Protein 9A4P (pdb70)

Sequence (515 aa):
MKKELLASLVLCLSLSPLVSTNEVFAATTNKETKENVSITNEIGYEKVKDMLEQQKYDFEHNTPLAHPKESKLTDSDEGVLLYSALSKVDKQKFHEFTYDIDDVKTSEKNNKLIVEAYITRNFVFGVEKVTTSLGDNIKLEIPKTTSNKQSSQSTNTSNLSFSQVKNSSNQLNVIPLSNSSKQLNVTQLNNSSSTLQYENDEEYSSDVKLDEFLKKYKQEVKNDDKEEVKSEDKPVSMNFNAANSNQLTVTATSVKGYSGYAAMKYAEKYALKPNKNYKYYKDKDCTNFVSQALRAGRMPYFKEWKPYTDAWVNAGAFRSYILKAGGIKMKTVSDTYSNVKLGDVYHYDYHNKIGLRYADGWMDHTAIVTSRANMKLYVSYHSTNRLNVPREYVTSKEGGKRYVSSIRNMKKKTKIILSLLAALIVILIVLPVLSPVVFTASSEKGAIRHEIYKRGYPYQSYFAVLQKREGDNESGNLYYVNWLDWKDETGQTPHLCYSKKSSDGEYEVSCGTGP

Structure (mmCIF, N/CA/C/O backbone):
data_9A4P
#
_entry.id   9A4P
#
loop_
_entity.id
_entity.type
_entity.pdbx_description
1 POLYMER YJCM_BACSU
2 POLYMER YJCN_BACSU
#
loop_
_atom_site.group_PDB
_atom_site.id
_atom_site.type_symbol
_atom_site.label_atom_id
_atom_site.label_alt_id
_atom_site.label_comp_id
_atom_site.label_asym_id
_atom_site.label_entity_id
_atom_site.label_seq_id
_atom_site.pdbx_PDB_ins_code
_atom_site.Cartn_x
_atom_site.Cartn_y
_atom_site.Cartn_z
_atom_site.occupancy
_atom_site.B_iso_or_equiv
_atom_site.auth_seq_id
_atom_site.auth_comp_id
_atom_site.auth_asym_id
_atom_site.auth_atom_id
_atom_site.pdbx_PDB_model_num
ATOM 1 N N . MET A 1 1 ? -82.924 -19.353 -70.946 1.000 0.180 1 MET A N 1
ATOM 2 C CA . MET A 1 1 ? -81.768 -19.819 -70.143 1.000 0.180 1 MET A CA 1
ATOM 3 C C . MET A 1 1 ? -80.825 -18.711 -69.642 1.000 0.180 1 MET A C 1
ATOM 4 O O . MET A 1 1 ? -80.360 -18.847 -68.529 1.000 0.180 1 MET A O 1
ATOM 20 N N . LYS A 1 2 ? -80.425 -17.702 -70.444 1.000 0.190 2 LYS A N 1
ATOM 21 C CA . LYS A 1 2 ? -79.005 -17.267 -70.514 1.000 0.190 2 LYS A CA 1
ATOM 22 C C . LYS A 1 2 ? -78.296 -16.549 -69.331 1.000 0.190 2 LYS A C 1
ATOM 23 O O . LYS A 1 2 ? -77.231 -17.012 -68.964 1.000 0.190 2 LYS A O 1
ATOM 42 N N . LYS A 1 3 ? -78.649 -15.298 -68.996 1.000 0.200 3 LYS A N 1
ATOM 43 C CA . LYS A 1 3 ? -77.668 -14.176 -69.105 1.000 0.200 3 LYS A CA 1
ATOM 44 C C . LYS A 1 3 ? -77.062 -13.586 -67.811 1.000 0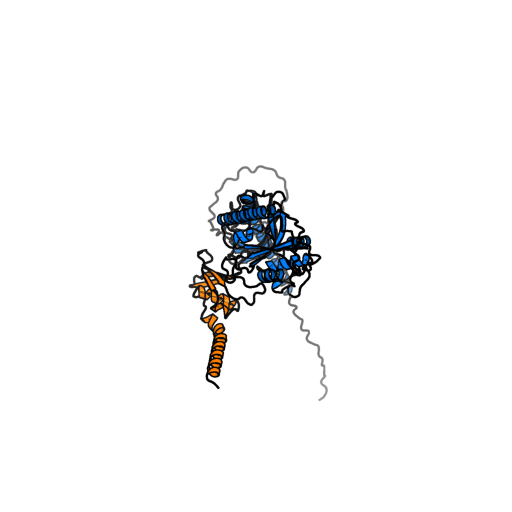.200 3 LYS A C 1
ATOM 45 O O . LYS A 1 3 ? -76.575 -12.460 -67.869 1.000 0.200 3 LYS A O 1
ATOM 64 N N . GLU A 1 4 ? -77.138 -14.246 -66.662 1.000 0.240 4 GLU A N 1
ATOM 65 C CA . GLU A 1 4 ? -77.020 -13.495 -65.402 1.000 0.240 4 GLU A CA 1
ATOM 66 C C . GLU A 1 4 ? -75.659 -12.835 -65.139 1.000 0.240 4 GLU A C 1
ATOM 67 O O . GLU A 1 4 ? -74.591 -13.373 -65.434 1.000 0.240 4 GLU A O 1
ATOM 79 N N . LEU A 1 5 ? -75.747 -11.586 -64.674 1.000 0.220 5 LEU A N 1
ATOM 80 C CA . LEU A 1 5 ? -74.702 -10.575 -64.819 1.000 0.220 5 LEU A CA 1
ATOM 81 C C . LEU A 1 5 ? -73.640 -10.642 -63.700 1.000 0.220 5 LEU A C 1
ATOM 82 O O . LEU A 1 5 ? -73.935 -10.961 -62.556 1.000 0.220 5 LEU A O 1
ATOM 98 N N . LEU A 1 6 ? -72.396 -10.310 -64.076 1.000 0.210 6 LEU A N 1
ATOM 99 C CA . LEU A 1 6 ? -71.102 -10.745 -63.503 1.000 0.210 6 LEU A CA 1
ATOM 100 C C . LEU A 1 6 ? -70.487 -9.916 -62.347 1.000 0.210 6 LEU A C 1
ATOM 101 O O . LEU A 1 6 ? -69.319 -10.138 -62.030 1.000 0.210 6 LEU A O 1
ATOM 117 N N . ALA A 1 7 ? -71.159 -8.889 -61.811 1.000 0.220 7 ALA A N 1
ATOM 118 C CA . ALA A 1 7 ? -70.458 -7.757 -61.175 1.000 0.220 7 ALA A CA 1
ATOM 119 C C . ALA A 1 7 ? -69.496 -8.173 -60.030 1.000 0.220 7 ALA A C 1
ATOM 120 O O . ALA A 1 7 ? -69.909 -8.814 -59.068 1.000 0.220 7 ALA A O 1
ATOM 127 N N . SER A 1 8 ? -68.202 -7.831 -60.164 1.000 0.220 8 SER A N 1
ATOM 128 C CA . SER A 1 8 ? -67.127 -8.689 -59.635 1.000 0.220 8 SER A CA 1
ATOM 129 C C . SER A 1 8 ? -66.402 -8.283 -58.338 1.000 0.220 8 SER A C 1
ATOM 130 O O . SER A 1 8 ? -66.069 -9.172 -57.565 1.000 0.220 8 SER A O 1
ATOM 138 N N . LEU A 1 9 ? -65.988 -7.016 -58.169 1.000 0.200 9 LEU A N 1
ATOM 139 C CA . LEU A 1 9 ? -64.593 -6.739 -57.750 1.000 0.200 9 LEU A CA 1
ATOM 140 C C . LEU A 1 9 ? -64.312 -6.605 -56.223 1.000 0.200 9 LEU A C 1
ATOM 141 O O . LEU A 1 9 ? -65.134 -6.907 -55.370 1.000 0.200 9 LEU A O 1
ATOM 157 N N . VAL A 1 10 ? -63.101 -6.123 -55.904 1.000 0.210 10 VAL A N 1
ATOM 158 C CA . VAL A 1 10 ? -62.112 -6.731 -54.983 1.000 0.210 10 VAL A CA 1
ATOM 159 C C . VAL A 1 10 ? -61.962 -6.071 -53.605 1.000 0.210 10 VAL A C 1
ATOM 160 O O . VAL A 1 10 ? -61.351 -6.674 -52.728 1.000 0.210 10 VAL A O 1
ATOM 173 N N . LEU A 1 11 ? -62.368 -4.807 -53.454 1.000 0.200 11 LEU A N 1
ATOM 174 C CA . LEU A 1 11 ? -61.549 -3.828 -52.719 1.000 0.200 11 LEU A CA 1
ATOM 175 C C . LEU A 1 11 ? -61.096 -4.261 -51.304 1.000 0.200 11 LEU A C 1
ATOM 176 O O . LEU A 1 11 ? -61.890 -4.691 -50.470 1.000 0.200 11 LEU A O 1
ATOM 192 N N . CYS A 1 12 ? -59.787 -4.114 -51.068 1.000 0.220 12 CYS A N 1
ATOM 193 C CA . CYS A 1 12 ? -59.050 -4.677 -49.935 1.000 0.220 12 CYS A CA 1
ATOM 194 C C . CYS A 1 12 ? -59.431 -4.112 -48.552 1.000 0.220 12 CYS A C 1
ATOM 195 O O . CYS A 1 12 ? -59.769 -2.941 -48.401 1.000 0.220 12 CYS A O 1
ATOM 203 N N . LEU A 1 13 ? -59.260 -4.963 -47.532 1.000 0.220 13 LEU A N 1
ATOM 204 C CA . LEU A 1 13 ? -59.476 -4.706 -46.103 1.000 0.220 13 LEU A CA 1
ATOM 205 C C . LEU A 1 13 ? -58.407 -3.764 -45.517 1.000 0.220 13 LEU A C 1
ATOM 206 O O . LEU A 1 13 ? -57.274 -4.175 -45.265 1.000 0.220 13 LEU A O 1
ATOM 222 N N . SER A 1 14 ? -58.762 -2.504 -45.260 1.000 0.240 14 SER A N 1
ATOM 223 C CA . SER A 1 14 ? -57.911 -1.544 -44.548 1.000 0.240 14 SER A CA 1
ATOM 224 C C . SER A 1 14 ? -57.908 -1.849 -43.047 1.000 0.240 14 SER A C 1
ATOM 225 O O . SER A 1 14 ? -58.687 -1.287 -42.279 1.000 0.240 14 SER A O 1
ATOM 233 N N . LEU A 1 15 ? -57.070 -2.782 -42.609 1.000 0.250 15 LEU A N 1
ATOM 234 C CA . LEU A 1 15 ? -56.873 -3.027 -41.182 1.000 0.250 15 LEU A CA 1
ATOM 235 C C . LEU A 1 15 ? -56.118 -1.839 -40.568 1.000 0.250 15 LEU A C 1
ATOM 236 O O . LEU A 1 15 ? -54.909 -1.703 -40.736 1.000 0.250 15 LEU A O 1
ATOM 252 N N . SER A 1 16 ? -56.847 -0.952 -39.891 1.000 0.270 16 SER A N 1
ATOM 253 C CA . SER A 1 16 ? -56.300 0.228 -39.217 1.000 0.270 16 SER A CA 1
ATOM 254 C C . SER A 1 16 ? -55.367 -0.198 -38.068 1.000 0.270 16 SER A C 1
ATOM 255 O O . SER A 1 16 ? -55.842 -0.855 -37.137 1.000 0.270 16 SER A O 1
ATOM 263 N N . PRO A 1 17 ? -54.063 0.146 -38.082 1.000 0.280 17 PRO A N 1
ATOM 264 C CA . PRO A 1 17 ? -53.134 -0.262 -37.032 1.000 0.280 17 PRO A CA 1
ATOM 265 C C . PRO A 1 17 ? -53.385 0.557 -35.760 1.000 0.280 17 PRO A C 1
ATOM 266 O O . PRO A 1 17 ? -53.278 1.784 -35.775 1.000 0.280 17 PRO A O 1
ATOM 277 N N . LEU A 1 18 ? -53.696 -0.112 -34.648 1.000 0.280 18 LEU A N 1
ATOM 278 C CA . LEU A 1 18 ? -53.725 0.500 -33.317 1.000 0.280 18 LEU A CA 1
ATOM 279 C C . LEU A 1 18 ? -52.284 0.834 -32.907 1.000 0.280 18 LEU A C 1
ATOM 280 O O . LEU A 1 18 ? -51.546 -0.020 -32.414 1.000 0.280 18 LEU A O 1
ATOM 296 N N . VAL A 1 19 ? -51.867 2.076 -33.160 1.000 0.290 19 VAL A N 1
ATOM 297 C CA . VAL A 1 19 ? -50.575 2.593 -32.699 1.000 0.290 19 VAL A CA 1
ATOM 298 C C . VAL A 1 19 ? -50.599 2.604 -31.171 1.000 0.290 19 VAL A C 1
ATOM 299 O O . VAL A 1 19 ? -51.332 3.371 -30.551 1.000 0.290 19 VAL A O 1
ATOM 312 N N . SER A 1 20 ? -49.827 1.706 -30.563 1.000 0.290 20 SER A N 1
ATOM 313 C CA . SER A 1 20 ? -49.661 1.619 -29.113 1.000 0.290 20 SER A CA 1
ATOM 314 C C . SER A 1 20 ? -48.962 2.887 -28.616 1.000 0.290 20 SER A C 1
ATOM 315 O O . SER A 1 20 ? -47.813 3.148 -28.962 1.000 0.290 20 SER A O 1
ATOM 323 N N . THR A 1 21 ? -49.626 3.657 -27.764 1.000 0.330 21 THR A N 1
ATOM 324 C CA . THR A 1 21 ? -49.104 4.902 -27.181 1.000 0.330 21 THR A CA 1
ATOM 325 C C . THR A 1 21 ? -48.140 4.670 -26.012 1.000 0.330 21 THR A C 1
ATOM 326 O O . THR A 1 21 ? -47.851 5.597 -25.257 1.000 0.330 21 THR A O 1
ATOM 337 N N . ASN A 1 22 ? -47.661 3.438 -25.813 1.000 0.310 22 ASN A N 1
ATOM 338 C CA . ASN A 1 22 ? -46.964 3.034 -24.588 1.000 0.310 22 ASN A CA 1
ATOM 339 C C . ASN A 1 22 ? -45.628 3.753 -24.344 1.000 0.310 22 ASN A C 1
ATOM 340 O O . ASN A 1 22 ? -45.100 3.676 -23.237 1.000 0.310 22 ASN A O 1
ATOM 351 N N . GLU A 1 23 ? -45.066 4.452 -25.330 1.000 0.310 23 GLU A N 1
ATOM 352 C CA . GLU A 1 23 ? -43.712 5.002 -25.204 1.000 0.310 23 GLU A CA 1
ATOM 353 C C . GLU A 1 23 ? -43.582 6.134 -24.181 1.000 0.310 23 GLU A C 1
ATOM 354 O O . GLU A 1 23 ? -42.516 6.299 -23.585 1.000 0.310 23 GLU A O 1
ATOM 366 N N . VAL A 1 24 ? -44.645 6.906 -23.929 1.000 0.360 24 VAL A N 1
ATOM 367 C CA . VAL A 1 24 ? -44.526 8.117 -23.096 1.000 0.360 24 VAL A CA 1
ATOM 368 C C . VAL A 1 24 ? -44.228 7.780 -21.631 1.000 0.360 24 VAL A C 1
ATOM 369 O O . VAL A 1 24 ? -43.529 8.539 -20.959 1.000 0.360 24 VAL A O 1
ATOM 382 N N . PHE A 1 25 ? -44.694 6.633 -21.127 1.000 0.350 25 PHE A N 1
ATOM 383 C CA . PHE A 1 25 ? -44.467 6.263 -19.727 1.000 0.350 25 PHE A CA 1
ATOM 384 C C . PHE A 1 25 ? -42.993 5.982 -19.414 1.000 0.350 25 PHE A C 1
ATOM 385 O O . PHE A 1 25 ? -42.545 6.277 -18.310 1.000 0.350 25 PHE A O 1
ATOM 402 N N . ALA A 1 26 ? -42.220 5.470 -20.374 1.000 0.420 26 ALA A N 1
ATOM 403 C CA . ALA A 1 26 ? -40.850 5.026 -20.120 1.000 0.420 26 ALA A CA 1
ATOM 404 C C . ALA A 1 26 ? -39.854 6.184 -19.894 1.000 0.420 26 ALA A C 1
ATOM 405 O O . ALA A 1 26 ? -38.925 6.062 -19.091 1.000 0.420 26 ALA A O 1
ATOM 412 N N . ALA A 1 27 ? -40.025 7.319 -20.582 1.000 0.500 27 ALA A N 1
ATOM 413 C CA . ALA A 1 27 ? -39.086 8.441 -20.491 1.000 0.500 27 ALA A CA 1
ATOM 414 C C . ALA A 1 27 ? -39.108 9.127 -19.110 1.000 0.500 27 ALA A C 1
ATOM 415 O O . ALA A 1 27 ? -38.056 9.525 -18.600 1.000 0.500 27 ALA A O 1
ATOM 422 N N . THR A 1 28 ? -40.287 9.229 -18.488 1.000 0.530 28 THR A N 1
ATOM 423 C CA . THR A 1 28 ? -40.467 9.858 -17.168 1.000 0.530 28 THR A CA 1
ATOM 424 C C . THR A 1 28 ? -39.789 9.047 -16.067 1.000 0.530 28 THR A C 1
ATOM 425 O O . THR A 1 28 ? -39.067 9.613 -15.247 1.000 0.530 28 THR A O 1
ATOM 436 N N . THR A 1 29 ? -39.924 7.717 -16.102 1.000 0.550 29 THR A N 1
ATOM 437 C CA . THR A 1 29 ? -39.342 6.824 -15.089 1.000 0.550 29 THR A CA 1
ATOM 438 C C . THR A 1 29 ? -37.805 6.880 -15.080 1.000 0.550 29 THR A C 1
ATOM 439 O O . THR A 1 29 ? -37.196 6.894 -14.011 1.000 0.550 29 THR A O 1
ATOM 450 N N . ASN A 1 30 ? -37.149 6.997 -16.248 1.000 0.600 30 ASN A N 1
ATOM 451 C CA . ASN A 1 30 ? -35.683 7.145 -16.344 1.000 0.600 30 ASN A CA 1
ATOM 452 C C . ASN A 1 30 ? -35.174 8.476 -15.763 1.000 0.600 30 ASN A C 1
ATOM 453 O O . ASN A 1 30 ? -34.082 8.523 -15.192 1.000 0.600 30 ASN A O 1
ATOM 464 N N . LYS A 1 31 ? -35.952 9.559 -15.907 1.000 0.600 31 LYS A N 1
ATOM 465 C CA . LYS A 1 31 ? -35.570 10.883 -15.403 1.000 0.600 31 LYS A CA 1
ATOM 466 C C . LYS A 1 31 ? -35.663 10.948 -13.873 1.000 0.600 31 LYS A C 1
ATOM 467 O O . LYS A 1 31 ? -34.677 11.333 -13.251 1.000 0.600 31 LYS A O 1
ATOM 486 N N . GLU A 1 32 ? -36.768 10.472 -13.283 1.000 0.550 32 GLU A N 1
ATOM 487 C CA . GLU A 1 32 ? -36.931 10.362 -11.818 1.000 0.550 32 GLU A CA 1
ATOM 488 C C . GLU A 1 32 ? -35.870 9.448 -11.181 1.000 0.550 32 GLU A C 1
ATOM 489 O O . GLU A 1 32 ? -35.315 9.765 -10.129 1.000 0.550 32 GLU A O 1
ATOM 501 N N . THR A 1 33 ? -35.531 8.329 -11.834 1.000 0.580 33 THR A N 1
ATOM 502 C CA . THR A 1 33 ? -34.500 7.403 -11.330 1.000 0.580 33 THR A CA 1
ATOM 503 C C . THR A 1 33 ? -33.113 8.059 -11.303 1.000 0.580 33 THR A C 1
ATOM 504 O O . THR A 1 33 ? -32.376 7.911 -10.328 1.000 0.580 33 THR A O 1
ATOM 515 N N . LYS A 1 34 ? -32.751 8.831 -12.339 1.000 0.620 34 LYS A N 1
ATOM 516 C CA . LYS A 1 34 ? -31.456 9.531 -12.410 1.000 0.620 34 LYS A CA 1
ATOM 517 C C . LYS A 1 34 ? -31.336 10.659 -11.376 1.000 0.620 34 LYS A C 1
ATOM 518 O O . LYS A 1 34 ? -30.252 10.867 -10.836 1.000 0.620 34 LYS A O 1
ATOM 537 N N . GLU A 1 35 ? -32.432 11.363 -11.095 1.000 0.580 35 GLU A N 1
ATOM 538 C CA . GLU A 1 35 ? -32.482 12.440 -10.097 1.000 0.580 35 GLU A CA 1
ATOM 539 C C . GLU A 1 35 ? -32.291 11.896 -8.670 1.000 0.580 35 GLU A C 1
ATOM 540 O O . GLU A 1 35 ? -31.459 12.411 -7.922 1.000 0.580 35 GLU A O 1
ATOM 552 N N . ASN A 1 36 ? -32.943 10.775 -8.334 1.000 0.610 36 ASN A N 1
ATOM 553 C CA . ASN A 1 36 ? -32.769 10.110 -7.037 1.000 0.610 36 ASN A CA 1
ATOM 554 C C . ASN A 1 36 ? -31.323 9.658 -6.779 1.000 0.610 36 ASN A C 1
ATOM 555 O O . ASN A 1 36 ? -30.811 9.880 -5.684 1.000 0.610 36 ASN A O 1
ATOM 566 N N . VAL A 1 37 ? -30.645 9.084 -7.784 1.000 0.670 37 VAL A N 1
ATOM 567 C CA . VAL A 1 37 ? -29.232 8.669 -7.661 1.000 0.670 37 VAL A CA 1
ATOM 568 C C . VAL A 1 37 ? -28.316 9.866 -7.375 1.000 0.670 37 VAL A C 1
ATOM 569 O O . VAL A 1 37 ? -27.389 9.763 -6.570 1.000 0.670 37 VAL A O 1
ATOM 582 N N . SER A 1 38 ? -28.581 11.021 -7.997 1.000 0.700 38 SER A N 1
ATOM 583 C CA . SER A 1 38 ? -27.802 12.243 -7.766 1.000 0.700 38 SER A CA 1
ATOM 584 C C . SER A 1 38 ? -27.923 12.732 -6.322 1.000 0.700 38 SER A C 1
ATOM 585 O O . SER A 1 38 ? -26.908 13.029 -5.696 1.000 0.700 38 SER A O 1
ATOM 593 N N . ILE A 1 39 ? -29.144 12.762 -5.777 1.000 0.670 39 ILE A N 1
ATOM 594 C CA . ILE A 1 39 ? -29.397 13.200 -4.395 1.000 0.670 39 ILE A CA 1
ATOM 595 C C . ILE A 1 39 ? -28.720 12.248 -3.402 1.000 0.670 39 ILE A C 1
ATOM 596 O O . ILE A 1 39 ? -28.094 12.688 -2.440 1.000 0.670 39 ILE A O 1
ATOM 612 N N . THR A 1 40 ? -28.790 10.933 -3.632 1.000 0.770 40 THR A N 1
ATOM 613 C CA . THR A 1 40 ? -28.111 9.967 -2.755 1.000 0.770 40 THR A CA 1
ATOM 614 C C . THR A 1 40 ? -26.586 10.109 -2.793 1.000 0.770 40 THR A C 1
ATOM 615 O O . THR A 1 40 ? -25.942 9.979 -1.751 1.000 0.770 40 THR A O 1
ATOM 626 N N . ASN A 1 41 ? -25.992 10.417 -3.954 1.000 0.860 41 ASN A N 1
ATOM 627 C CA . ASN A 1 41 ? -24.551 10.671 -4.068 1.000 0.860 41 ASN A CA 1
ATOM 628 C C . ASN A 1 41 ? -24.131 11.961 -3.350 1.000 0.860 41 ASN A C 1
ATOM 629 O O . ASN A 1 41 ? -23.093 11.961 -2.696 1.000 0.860 41 ASN A O 1
ATOM 640 N N . GLU A 1 42 ? -24.944 13.020 -3.408 1.000 0.890 42 GLU A N 1
ATOM 641 C CA . GLU A 1 42 ? -24.704 14.271 -2.670 1.000 0.890 42 GLU A CA 1
ATOM 642 C C . GLU A 1 42 ? -24.739 14.048 -1.149 1.000 0.890 42 GLU A C 1
ATOM 643 O O . GLU A 1 42 ? -23.844 14.495 -0.433 1.000 0.890 42 GLU A O 1
ATOM 655 N N . ILE A 1 43 ? -25.702 13.259 -0.653 1.000 0.900 43 ILE A N 1
ATOM 656 C CA . ILE A 1 43 ? -25.748 12.862 0.764 1.000 0.900 43 ILE A CA 1
ATOM 657 C C . ILE A 1 43 ? -24.495 12.061 1.150 1.000 0.900 43 ILE A C 1
ATOM 658 O O . ILE A 1 43 ? -23.929 12.289 2.217 1.000 0.900 43 ILE A O 1
ATOM 674 N N . GLY A 1 44 ? -24.053 11.123 0.306 1.000 0.930 44 GLY A N 1
ATOM 675 C CA . GLY A 1 44 ? -22.845 10.336 0.573 1.000 0.930 44 GLY A CA 1
ATOM 676 C C . GLY A 1 44 ? -21.577 11.185 0.579 1.000 0.930 44 GLY A C 1
ATOM 677 O O . GLY A 1 44 ? -20.755 11.043 1.484 1.000 0.930 44 GLY A O 1
ATOM 681 N N . TYR A 1 45 ? -21.466 12.116 -0.369 1.000 0.950 45 TYR A N 1
ATOM 682 C CA . TYR A 1 45 ? -20.369 13.075 -0.440 1.000 0.950 45 TYR A CA 1
ATOM 683 C C . TYR A 1 45 ? -20.259 13.879 0.857 1.000 0.950 45 TYR A C 1
ATOM 684 O O . TYR A 1 45 ? -19.194 13.912 1.469 1.000 0.950 45 TYR A O 1
ATOM 702 N N . GLU A 1 46 ? -21.365 14.457 1.334 1.000 0.950 46 GLU A N 1
ATOM 703 C CA . GLU A 1 46 ? -21.348 15.230 2.579 1.000 0.950 46 GLU A CA 1
ATOM 704 C C . GLU A 1 46 ? -21.014 14.356 3.795 1.000 0.950 46 GLU A C 1
ATOM 705 O O . GLU A 1 46 ? -20.339 14.816 4.707 1.000 0.950 46 GLU A O 1
ATOM 717 N N . LYS A 1 47 ? -21.382 13.069 3.808 1.000 0.940 47 LYS A N 1
ATOM 718 C CA . LYS A 1 47 ? -21.002 12.165 4.907 1.000 0.940 47 LYS A CA 1
ATOM 719 C C . LYS A 1 47 ? -19.510 11.838 4.930 1.000 0.940 47 LYS A C 1
ATOM 720 O O . LYS A 1 47 ? -18.929 11.773 6.012 1.000 0.940 47 LYS A O 1
ATOM 739 N N . VAL A 1 48 ? -18.890 11.652 3.764 1.000 0.970 48 VAL A N 1
ATOM 740 C CA . VAL A 1 48 ? -17.432 11.474 3.651 1.000 0.970 48 VAL A CA 1
ATOM 741 C C . VAL A 1 48 ? -16.708 12.772 4.015 1.000 0.970 48 VAL A C 1
ATOM 742 O O . VAL A 1 48 ? -15.709 12.743 4.731 1.000 0.970 48 VAL A O 1
ATOM 755 N N . LYS A 1 49 ? -17.243 13.917 3.590 1.000 0.980 49 LYS A N 1
ATOM 756 C CA . LYS A 1 49 ? -16.722 15.241 3.929 1.000 0.980 49 LYS A CA 1
ATOM 757 C C . LYS A 1 49 ? -16.810 15.540 5.427 1.000 0.980 49 LYS A C 1
ATOM 758 O O . LYS A 1 49 ? -15.811 15.966 5.989 1.000 0.980 49 LYS A O 1
ATOM 777 N N . ASP A 1 50 ? -17.933 15.243 6.088 1.000 0.970 50 ASP A N 1
ATOM 778 C CA . ASP A 1 50 ? -18.093 15.371 7.549 1.000 0.970 50 ASP A CA 1
ATOM 779 C C . ASP A 1 50 ? -16.980 14.606 8.295 1.000 0.970 50 ASP A C 1
ATOM 780 O O . ASP A 1 50 ? -16.371 15.119 9.233 1.000 0.970 50 ASP A O 1
ATOM 789 N N . MET A 1 51 ? -16.687 13.376 7.855 1.000 0.970 51 MET A N 1
ATOM 790 C CA . MET A 1 51 ? -15.622 12.544 8.422 1.000 0.970 51 MET A CA 1
ATOM 791 C C . MET A 1 51 ? -14.236 13.168 8.208 1.000 0.970 51 MET A C 1
ATOM 792 O O . MET A 1 51 ? -13.444 13.240 9.146 1.000 0.970 51 MET A O 1
ATOM 806 N N . LEU A 1 52 ? -13.936 13.637 6.993 1.000 0.980 52 LEU A N 1
ATOM 807 C CA . LEU A 1 52 ? -12.639 14.234 6.657 1.000 0.980 52 LEU A CA 1
ATOM 808 C C . LEU A 1 52 ? -12.424 15.613 7.299 1.000 0.980 52 LEU A C 1
ATOM 809 O O . LEU A 1 52 ? -11.300 15.916 7.689 1.000 0.980 52 LEU A O 1
ATOM 825 N N . GLU A 1 53 ? -13.471 16.419 7.481 1.000 0.980 53 GLU A N 1
ATOM 826 C CA . GLU A 1 53 ? -13.415 17.667 8.257 1.000 0.980 53 GLU A CA 1
ATOM 827 C C . GLU A 1 53 ? -13.140 17.395 9.739 1.000 0.980 53 GLU A C 1
ATOM 828 O O . GLU A 1 53 ? -12.354 18.109 10.365 1.000 0.980 53 GLU A O 1
ATOM 840 N N . GLN A 1 54 ? -13.698 16.318 10.302 1.000 0.980 54 GLN A N 1
ATOM 841 C CA . GLN A 1 54 ? -13.332 15.909 11.655 1.000 0.980 54 GLN A CA 1
ATOM 842 C C . GLN A 1 54 ? -11.872 15.444 11.734 1.000 0.980 54 GLN A C 1
ATOM 843 O O . GLN A 1 54 ? -11.167 15.824 12.666 1.000 0.980 54 GLN A O 1
ATOM 857 N N . GLN A 1 55 ? -11.393 14.660 10.758 1.000 0.980 55 GLN A N 1
ATOM 858 C CA . GLN A 1 55 ? -9.974 14.287 10.681 1.000 0.980 55 GLN A CA 1
ATOM 859 C C . GLN A 1 55 ? -9.083 15.533 10.591 1.000 0.980 55 GLN A C 1
ATOM 860 O O . GLN A 1 55 ? -8.114 15.642 11.341 1.000 0.980 55 GLN A O 1
ATOM 874 N N . LYS A 1 56 ? -9.436 16.497 9.729 1.000 0.990 56 LYS A N 1
ATOM 875 C CA . LYS A 1 56 ? -8.741 17.782 9.586 1.000 0.990 56 LYS A CA 1
ATOM 876 C C . LYS A 1 56 ? -8.636 18.498 10.927 1.000 0.990 56 LYS A C 1
ATOM 877 O O . LYS A 1 56 ? -7.532 18.840 11.344 1.000 0.990 56 LYS A O 1
ATOM 896 N N . TYR A 1 57 ? -9.763 18.662 11.618 1.000 0.980 57 TYR A N 1
ATOM 897 C CA . TYR A 1 57 ? -9.805 19.289 12.934 1.000 0.980 57 TYR A CA 1
ATOM 898 C C . TYR A 1 57 ? -8.891 18.567 13.933 1.000 0.980 57 TYR A C 1
ATOM 899 O O . TYR A 1 57 ? -8.057 19.205 14.577 1.000 0.980 57 TYR A O 1
ATOM 917 N N . ASP A 1 58 ? -9.003 17.242 14.024 1.000 0.980 58 ASP A N 1
ATOM 918 C CA . ASP A 1 58 ? -8.268 16.409 14.977 1.000 0.980 58 ASP A CA 1
ATOM 919 C C . ASP A 1 58 ? -6.748 16.452 14.738 1.000 0.980 58 ASP A C 1
ATOM 920 O O . ASP A 1 58 ? -5.974 16.614 15.688 1.000 0.980 58 ASP A O 1
ATOM 929 N N . PHE A 1 59 ? -6.301 16.359 13.480 1.000 0.980 59 PHE A N 1
ATOM 930 C CA . PHE A 1 59 ? -4.885 16.485 13.121 1.000 0.980 59 PHE A CA 1
ATOM 931 C C . PHE A 1 59 ? -4.351 17.895 13.399 1.000 0.980 59 PHE A C 1
ATOM 932 O O . PHE A 1 59 ? -3.291 18.040 14.005 1.000 0.980 59 PHE A O 1
ATOM 949 N N . GLU A 1 60 ? -5.090 18.941 13.024 1.000 0.980 60 GLU A N 1
ATOM 950 C CA . GLU A 1 60 ? -4.666 20.335 13.220 1.000 0.980 60 GLU A CA 1
ATOM 951 C C . GLU A 1 60 ? -4.621 20.754 14.699 1.000 0.980 60 GLU A C 1
ATOM 952 O O . GLU A 1 60 ? -3.853 21.649 15.060 1.000 0.980 60 GLU A O 1
ATOM 964 N N . HIS A 1 61 ? -5.352 20.059 15.578 1.000 0.980 61 HIS A N 1
ATOM 965 C CA . HIS A 1 61 ? -5.321 20.262 17.033 1.000 0.980 61 HIS A CA 1
ATOM 966 C C . HIS A 1 61 ? -4.399 19.284 17.781 1.000 0.980 61 HIS A C 1
ATOM 967 O O . HIS A 1 61 ? -4.396 19.265 19.011 1.000 0.980 61 HIS A O 1
ATOM 981 N N . ASN A 1 62 ? -3.558 18.517 17.075 1.000 0.970 62 ASN A N 1
ATOM 982 C CA . ASN A 1 62 ? -2.651 17.511 17.650 1.000 0.970 62 ASN A CA 1
ATOM 983 C C . ASN A 1 62 ? -3.349 16.383 18.431 1.000 0.970 62 ASN A C 1
ATOM 984 O O . ASN A 1 62 ? -2.729 15.727 19.275 1.000 0.970 62 ASN A O 1
ATOM 995 N N . THR A 1 63 ? -4.619 16.117 18.138 1.000 0.970 63 THR A N 1
ATOM 996 C CA . THR A 1 63 ? -5.425 15.093 18.805 1.000 0.970 63 THR A CA 1
ATOM 997 C C . THR A 1 63 ? -6.105 14.180 17.779 1.000 0.970 63 THR A C 1
ATOM 998 O O . THR A 1 63 ? -7.331 14.120 17.748 1.000 0.970 63 THR A O 1
ATOM 1009 N N . PRO A 1 64 ? -5.337 13.428 16.961 1.000 0.970 64 PRO A N 1
ATOM 1010 C CA . PRO A 1 64 ? -5.861 12.621 15.847 1.000 0.970 64 PRO A CA 1
ATOM 1011 C C . PRO A 1 64 ? -6.909 11.570 16.249 1.000 0.970 64 PRO A C 1
ATOM 1012 O O . PRO A 1 64 ? -7.655 11.081 15.411 1.000 0.970 64 PRO A O 1
ATOM 1023 N N . LEU A 1 65 ? -6.948 11.203 17.532 1.000 0.970 65 LEU A N 1
ATOM 1024 C CA . LEU A 1 65 ? -7.868 10.220 18.103 1.000 0.970 65 LEU A CA 1
ATOM 1025 C C . LEU A 1 65 ? -8.868 10.861 19.085 1.000 0.970 65 LEU A C 1
ATOM 1026 O O . LEU A 1 65 ? -9.375 10.171 19.966 1.000 0.970 65 LEU A O 1
ATOM 1042 N N . ALA A 1 66 ? -9.114 12.176 18.997 1.000 0.970 66 ALA A N 1
ATOM 1043 C CA . ALA A 1 66 ? -10.058 12.864 19.883 1.000 0.970 66 ALA A CA 1
ATOM 1044 C C . ALA A 1 66 ? -11.512 12.464 19.613 1.000 0.970 66 ALA A C 1
ATOM 1045 O O . ALA A 1 66 ? -12.272 12.278 20.564 1.000 0.970 66 ALA A O 1
ATOM 1052 N N . HIS A 1 67 ? -11.884 12.300 18.340 1.000 0.960 67 HIS A N 1
ATOM 1053 C CA . HIS A 1 67 ? -13.268 12.051 17.935 1.000 0.960 67 HIS A CA 1
ATOM 1054 C C . HIS A 1 67 ? -13.389 10.798 17.054 1.000 0.960 67 HIS A C 1
ATOM 1055 O O . HIS A 1 67 ? -13.854 10.879 15.918 1.000 0.960 67 HIS A O 1
ATOM 1069 N N . PRO A 1 68 ? -12.993 9.605 17.544 1.000 0.940 68 PRO A N 1
ATOM 1070 C CA . PRO A 1 68 ? -12.928 8.389 16.726 1.000 0.940 68 PRO A CA 1
ATOM 1071 C C . PRO A 1 68 ? -14.297 7.952 16.178 1.000 0.940 68 PRO A C 1
ATOM 1072 O O . PRO A 1 68 ? -14.364 7.264 15.162 1.000 0.940 68 PRO A O 1
ATOM 1083 N N . LYS A 1 69 ? -15.411 8.360 16.808 1.000 0.920 69 LYS A N 1
ATOM 1084 C CA . LYS A 1 69 ? -16.760 8.078 16.291 1.000 0.920 69 LYS A CA 1
ATOM 1085 C C . LYS A 1 69 ? -17.086 8.901 15.054 1.000 0.920 69 LYS A C 1
ATOM 1086 O O . LYS A 1 69 ? -17.869 8.438 14.235 1.000 0.920 69 LYS A O 1
ATOM 1105 N N . GLU A 1 70 ? -16.532 10.091 14.914 1.000 0.930 70 GLU A N 1
ATOM 1106 C CA . GLU A 1 70 ? -16.807 11.011 13.817 1.000 0.930 70 GLU A CA 1
ATOM 1107 C C . GLU A 1 70 ? -15.722 10.907 12.737 1.000 0.930 70 GLU A C 1
ATOM 1108 O O . GLU A 1 70 ? -16.043 10.738 11.563 1.000 0.930 70 GLU A O 1
ATOM 1120 N N . SER A 1 71 ? -14.448 10.907 13.139 1.000 0.950 71 SER A N 1
ATOM 1121 C CA . SER A 1 71 ? -13.288 10.817 12.243 1.000 0.950 71 SER A CA 1
ATOM 1122 C C . SER A 1 71 ? -13.042 9.407 11.702 1.000 0.950 71 SER A C 1
ATOM 1123 O O . SER A 1 71 ? -12.399 9.258 10.662 1.000 0.950 71 SER A O 1
ATOM 1131 N N . LYS A 1 72 ? -13.553 8.383 12.406 1.000 0.930 72 LYS A N 1
ATOM 1132 C CA . LYS A 1 72 ? -13.369 6.947 12.125 1.000 0.930 72 LYS A CA 1
ATOM 1133 C C . LYS A 1 72 ? -11.924 6.452 12.225 1.000 0.930 72 LYS A C 1
ATOM 1134 O O . LYS A 1 72 ? -11.650 5.313 11.860 1.000 0.930 72 LYS A O 1
ATOM 1153 N N . LEU A 1 73 ? -11.018 7.281 12.739 1.000 0.920 73 LEU A N 1
ATOM 1154 C CA . LEU A 1 73 ? -9.612 6.934 12.905 1.000 0.920 73 LEU A CA 1
ATOM 1155 C C . LEU A 1 73 ? -9.395 6.032 14.125 1.000 0.920 73 LEU A C 1
ATOM 1156 O O . LEU A 1 73 ? -10.010 6.215 15.179 1.000 0.920 73 LEU A O 1
ATOM 1172 N N . THR A 1 74 ? -8.460 5.097 13.990 1.000 0.880 74 THR A N 1
ATOM 1173 C CA . THR A 1 74 ? -7.968 4.219 15.059 1.000 0.880 74 THR A CA 1
ATOM 1174 C C . THR A 1 74 ? -6.468 4.427 15.268 1.000 0.880 74 THR A C 1
ATOM 1175 O O . THR A 1 74 ? -5.800 5.109 14.491 1.000 0.880 74 THR A O 1
ATOM 1186 N N . ASP A 1 75 ? -5.905 3.825 16.317 1.000 0.910 75 ASP A N 1
ATOM 1187 C CA . ASP A 1 75 ? -4.461 3.857 16.574 1.000 0.910 75 ASP A CA 1
ATOM 1188 C C . ASP A 1 75 ? -3.635 2.986 15.606 1.000 0.910 75 ASP A C 1
ATOM 1189 O O . ASP A 1 75 ? -2.408 2.977 15.720 1.000 0.910 75 ASP A O 1
ATOM 1198 N N . SER A 1 76 ? -4.279 2.289 14.662 1.000 0.860 76 SER A N 1
ATOM 1199 C CA . SER A 1 76 ? -3.642 1.552 13.563 1.000 0.860 76 SER A CA 1
ATOM 1200 C C . SER A 1 76 ? -3.822 2.207 12.185 1.000 0.860 76 SER A C 1
ATOM 1201 O O . SER A 1 76 ? -3.161 1.780 11.237 1.000 0.860 76 SER A O 1
ATOM 1209 N N . ASP A 1 77 ? -4.646 3.261 12.057 1.000 0.890 77 ASP A N 1
ATOM 1210 C CA . ASP A 1 77 ? -4.840 3.977 10.786 1.000 0.890 77 ASP A CA 1
ATOM 1211 C C . ASP A 1 77 ? -3.518 4.592 10.309 1.000 0.890 77 ASP A C 1
ATOM 1212 O O . ASP A 1 77 ? -2.820 5.292 11.051 1.000 0.890 77 ASP A O 1
ATOM 1221 N N . GLU A 1 78 ? -3.174 4.354 9.045 1.000 0.920 78 GLU A N 1
ATOM 1222 C CA . GLU A 1 78 ? -1.914 4.811 8.463 1.000 0.920 78 GLU A CA 1
ATOM 1223 C C . GLU A 1 78 ? -1.711 6.328 8.583 1.000 0.920 78 GLU A C 1
ATOM 1224 O O . GLU A 1 78 ? -0.595 6.768 8.871 1.000 0.920 78 GLU A O 1
ATOM 1236 N N . GLY A 1 79 ? -2.773 7.126 8.447 1.000 0.950 79 GLY A N 1
ATOM 1237 C CA . GLY A 1 79 ? -2.720 8.572 8.647 1.000 0.950 79 GLY A CA 1
ATOM 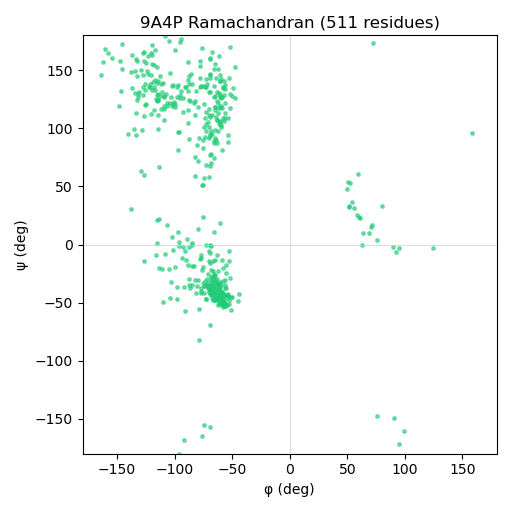1238 C C . GLY A 1 79 ? -2.304 8.941 10.070 1.000 0.950 79 GLY A C 1
ATOM 1239 O O . GLY A 1 79 ? -1.477 9.833 10.258 1.000 0.950 79 GLY A O 1
ATOM 1243 N N . VAL A 1 80 ? -2.794 8.214 11.080 1.000 0.960 80 VAL A N 1
ATOM 1244 C CA . VAL A 1 80 ? -2.424 8.411 12.494 1.000 0.960 80 VAL A CA 1
ATOM 1245 C C . VAL A 1 80 ? -0.977 7.995 12.754 1.000 0.960 80 VAL A C 1
ATOM 1246 O O . VAL A 1 80 ? -0.243 8.713 13.450 1.000 0.960 80 VAL A O 1
ATOM 1259 N N . LEU A 1 81 ? -0.552 6.866 12.178 1.000 0.960 81 LEU A N 1
ATOM 1260 C CA . LEU A 1 81 ? 0.817 6.359 12.278 1.000 0.960 81 LEU A CA 1
ATOM 1261 C C . LEU A 1 81 ? 1.817 7.346 11.662 1.000 0.960 81 LEU A C 1
ATOM 1262 O O . LEU A 1 81 ? 2.773 7.753 12.329 1.000 0.960 81 LEU A O 1
ATOM 1278 N N . LEU A 1 82 ? 1.572 7.786 10.425 1.000 0.970 82 LEU A N 1
ATOM 1279 C CA . LEU A 1 82 ? 2.431 8.722 9.697 1.000 0.970 82 LEU A CA 1
ATOM 1280 C C . LEU A 1 82 ? 2.470 10.098 10.344 1.000 0.970 82 LEU A C 1
ATOM 1281 O O . LEU A 1 82 ? 3.559 10.622 10.588 1.000 0.970 82 LEU A O 1
ATOM 1297 N N . TYR A 1 83 ? 1.302 10.653 10.681 1.000 0.980 83 TYR A N 1
ATOM 1298 C CA . TYR A 1 83 ? 1.213 11.920 11.396 1.000 0.980 83 TYR A CA 1
ATOM 1299 C C . TYR A 1 83 ? 2.064 11.880 12.665 1.000 0.980 83 TYR A C 1
ATOM 1300 O O . TYR A 1 83 ? 2.862 12.782 12.926 1.000 0.980 83 TYR A O 1
ATOM 1318 N N . SER A 1 84 ? 1.933 10.810 13.451 1.000 0.980 84 SER A N 1
ATOM 1319 C CA . SER A 1 84 ? 2.651 10.668 14.714 1.000 0.980 84 SER A CA 1
ATOM 1320 C C . SER A 1 84 ? 4.149 10.430 14.524 1.000 0.980 84 SER A C 1
ATOM 1321 O O . SER A 1 84 ? 4.937 10.963 15.302 1.000 0.980 84 SER A O 1
ATOM 1329 N N . ALA A 1 85 ? 4.566 9.674 13.508 1.000 0.980 85 ALA A N 1
ATOM 1330 C CA . ALA A 1 85 ? 5.980 9.492 13.186 1.000 0.980 85 ALA A CA 1
ATOM 1331 C C . ALA A 1 85 ? 6.646 10.820 12.798 1.000 0.980 85 ALA A C 1
ATOM 1332 O O . ALA A 1 85 ? 7.642 11.210 13.415 1.000 0.980 85 ALA A O 1
ATOM 1339 N N . LEU A 1 86 ? 6.055 11.550 11.848 1.000 0.980 86 LEU A N 1
ATOM 1340 C CA . LEU A 1 86 ? 6.605 12.811 11.348 1.000 0.980 86 LEU A CA 1
ATOM 1341 C C . LEU A 1 86 ? 6.594 13.910 12.423 1.000 0.980 86 LEU A C 1
ATOM 1342 O O . LEU A 1 86 ? 7.574 14.641 12.558 1.000 0.980 86 LEU A O 1
ATOM 1358 N N . SER A 1 87 ? 5.536 14.003 13.237 1.000 0.980 87 SER A N 1
ATOM 1359 C CA . SER A 1 87 ? 5.418 15.036 14.281 1.000 0.980 87 SER A CA 1
ATOM 1360 C C . SER A 1 87 ? 6.175 14.718 15.576 1.000 0.980 87 SER A C 1
ATOM 1361 O O . SER A 1 87 ? 6.793 15.610 16.153 1.000 0.980 87 SER A O 1
ATOM 1369 N N . LYS A 1 88 ? 6.149 13.470 16.067 1.000 0.980 88 LYS A N 1
ATOM 1370 C CA . LYS A 1 88 ? 6.697 13.116 17.394 1.000 0.980 88 LYS A CA 1
ATOM 1371 C C . LYS A 1 88 ? 8.108 12.541 17.327 1.000 0.980 88 LYS A C 1
ATOM 1372 O O . LYS A 1 88 ? 8.900 12.792 18.238 1.000 0.980 88 LYS A O 1
ATOM 1391 N N . VAL A 1 89 ? 8.424 11.754 16.293 1.000 0.980 89 VAL A N 1
ATOM 1392 C CA . VAL A 1 89 ? 9.748 11.123 16.148 1.000 0.980 89 VAL A CA 1
ATOM 1393 C C . VAL A 1 89 ? 10.674 12.020 15.348 1.000 0.980 89 VAL A C 1
ATOM 1394 O O . VAL A 1 89 ? 11.699 12.443 15.880 1.000 0.980 89 VAL A O 1
ATOM 1407 N N . ASP A 1 90 ? 10.277 12.372 14.125 1.000 0.980 90 ASP A N 1
ATOM 1408 C CA . ASP A 1 90 ? 11.078 13.247 13.262 1.000 0.980 90 ASP A CA 1
ATOM 1409 C C . ASP A 1 90 ? 10.975 14.726 13.671 1.000 0.980 90 ASP A C 1
ATOM 1410 O O . ASP A 1 90 ? 11.756 15.553 13.206 1.000 0.980 90 ASP A O 1
ATOM 1419 N N . LYS A 1 91 ? 10.032 15.072 14.563 1.000 0.980 91 LYS A N 1
ATOM 1420 C CA . LYS A 1 91 ? 9.820 16.434 15.089 1.000 0.980 91 LYS A CA 1
ATOM 1421 C C . LYS A 1 91 ? 9.594 17.482 13.997 1.000 0.980 91 LYS A C 1
ATOM 1422 O O . LYS A 1 91 ? 9.954 18.649 14.157 1.000 0.980 91 LYS A O 1
ATOM 1441 N N . GLN A 1 92 ? 8.993 17.082 12.883 1.000 0.980 92 GLN A N 1
ATOM 1442 C CA . GLN A 1 92 ? 8.656 17.997 11.807 1.000 0.980 92 GLN A CA 1
ATOM 1443 C C . GLN A 1 92 ? 7.442 18.837 12.188 1.000 0.980 92 GLN A C 1
ATOM 1444 O O . GLN A 1 92 ? 6.441 18.334 12.700 1.000 0.980 92 GLN A O 1
ATOM 1458 N N . LYS A 1 93 ? 7.516 20.138 11.895 1.000 0.970 93 LYS A N 1
ATOM 1459 C CA . LYS A 1 93 ? 6.378 21.039 12.066 1.000 0.970 93 LYS A CA 1
ATOM 1460 C C . LYS A 1 93 ? 5.243 20.594 11.146 1.000 0.970 93 LYS A C 1
ATOM 1461 O O . LYS A 1 93 ? 5.426 20.552 9.933 1.000 0.970 93 LYS A O 1
ATOM 1480 N N . PHE A 1 94 ? 4.084 20.294 11.718 1.000 0.980 94 PHE A N 1
ATOM 1481 C CA . PHE A 1 94 ? 2.869 20.111 10.940 1.000 0.980 94 PHE A CA 1
ATOM 1482 C C . PHE A 1 94 ? 2.355 21.470 10.455 1.000 0.980 94 PHE A C 1
ATOM 1483 O O . PHE A 1 94 ? 2.373 22.449 11.209 1.000 0.980 94 PHE A O 1
ATOM 1500 N N . HIS A 1 95 ? 1.957 21.543 9.190 1.000 0.980 95 HIS A N 1
ATOM 1501 C CA . HIS A 1 95 ? 1.505 22.783 8.570 1.000 0.980 95 HIS A CA 1
ATOM 1502 C C . HIS A 1 95 ? 0.014 22.784 8.277 1.000 0.980 95 HIS A C 1
ATOM 1503 O O . HIS A 1 95 ? -0.646 23.769 8.592 1.000 0.980 95 HIS A O 1
ATOM 1517 N N . GLU A 1 96 ? -0.489 21.730 7.645 1.000 0.970 96 GLU A N 1
ATOM 1518 C CA . GLU A 1 96 ? -1.848 21.706 7.113 1.000 0.970 96 GLU A CA 1
ATOM 1519 C C . GLU A 1 96 ? -2.274 20.266 6.801 1.000 0.970 96 GLU A C 1
ATOM 1520 O O . GLU A 1 96 ? -1.443 19.453 6.374 1.000 0.970 96 GLU A O 1
ATOM 1532 N N . PHE A 1 97 ? -3.566 19.973 6.987 1.000 0.990 97 PHE A N 1
ATOM 1533 C CA . PHE A 1 97 ? -4.248 18.814 6.408 1.000 0.990 97 PHE A CA 1
ATOM 1534 C C . PHE A 1 97 ? -5.219 19.291 5.325 1.000 0.990 97 PHE A C 1
ATOM 1535 O O . PHE A 1 97 ? -6.083 20.134 5.586 1.000 0.990 97 PHE A O 1
ATOM 1552 N N . THR A 1 98 ? -5.135 18.726 4.127 1.000 0.990 98 THR A N 1
ATOM 1553 C CA . THR A 1 98 ? -6.160 18.903 3.089 1.000 0.990 98 THR A CA 1
ATOM 1554 C C . THR A 1 98 ? -6.621 17.547 2.587 1.000 0.990 98 THR A C 1
ATOM 1555 O O . THR A 1 98 ? -5.986 16.523 2.846 1.000 0.990 98 THR A O 1
ATOM 1566 N N . TYR A 1 99 ? -7.740 17.520 1.879 1.000 0.990 99 TYR A N 1
ATOM 1567 C CA . TYR A 1 99 ? -8.268 16.287 1.326 1.000 0.990 99 TYR A CA 1
ATOM 1568 C C . TYR A 1 99 ? -8.985 16.539 0.002 1.000 0.990 99 TYR A C 1
ATOM 1569 O O . TYR A 1 99 ? -9.452 17.646 -0.258 1.000 0.990 99 TYR A O 1
ATOM 1587 N N . ASP A 1 100 ? -9.102 15.483 -0.794 1.000 0.980 100 ASP A N 1
ATOM 1588 C CA . ASP A 1 100 ? -9.907 15.437 -2.010 1.000 0.980 100 ASP A CA 1
ATOM 1589 C C . ASP A 1 100 ? -10.849 14.229 -1.940 1.000 0.980 100 ASP A C 1
ATOM 1590 O O . ASP A 1 100 ? -10.487 13.188 -1.384 1.000 0.980 100 ASP A O 1
ATOM 1599 N N . ILE A 1 101 ? -12.053 14.364 -2.501 1.000 0.980 101 ILE A N 1
ATOM 1600 C CA . ILE A 1 101 ? -13.055 13.296 -2.590 1.000 0.980 101 ILE A CA 1
ATOM 1601 C C . ILE A 1 101 ? -13.443 13.140 -4.060 1.000 0.980 101 ILE A C 1
ATOM 1602 O O . ILE A 1 101 ? -13.952 14.071 -4.682 1.000 0.980 101 ILE A O 1
ATOM 1618 N N . ASP A 1 102 ? -13.230 11.949 -4.601 1.000 0.960 102 ASP A N 1
ATOM 1619 C CA . ASP A 1 102 ? -13.506 11.575 -5.982 1.000 0.960 102 ASP A CA 1
ATOM 1620 C C . ASP A 1 102 ? -14.387 10.314 -6.035 1.000 0.960 102 ASP A C 1
ATOM 1621 O O . ASP A 1 102 ? -14.541 9.585 -5.054 1.000 0.960 102 ASP A O 1
ATOM 1630 N N . ASP A 1 103 ? -14.958 10.040 -7.212 1.000 0.950 103 ASP A N 1
ATOM 1631 C CA . ASP A 1 103 ? -15.623 8.772 -7.550 1.000 0.950 103 ASP A CA 1
ATOM 1632 C C . ASP A 1 103 ? -16.696 8.294 -6.545 1.000 0.950 103 ASP A C 1
ATOM 1633 O O . ASP A 1 103 ? -16.914 7.093 -6.378 1.000 0.950 103 ASP A O 1
ATOM 1642 N N . VAL A 1 104 ? -17.414 9.234 -5.913 1.000 0.960 104 VAL A N 1
ATOM 1643 C CA . VAL A 1 104 ? -18.463 8.926 -4.930 1.000 0.960 104 VAL A CA 1
ATOM 1644 C C . VAL A 1 104 ? -19.631 8.183 -5.573 1.000 0.960 104 VAL A C 1
ATOM 1645 O O . VAL A 1 104 ? -20.242 8.645 -6.542 1.000 0.960 104 VAL A O 1
ATOM 1658 N N . LYS A 1 105 ? -19.986 7.048 -4.979 1.000 0.950 105 LYS A N 1
ATOM 1659 C CA . LYS A 1 105 ? -21.165 6.250 -5.300 1.000 0.950 105 LYS A CA 1
ATOM 1660 C C . LYS A 1 105 ? -21.873 5.883 -4.014 1.000 0.950 105 LYS A C 1
ATOM 1661 O O . LYS A 1 105 ? -21.304 5.245 -3.136 1.000 0.950 105 LYS A O 1
ATOM 1680 N N . THR A 1 106 ? -23.144 6.231 -3.937 1.000 0.920 106 THR A N 1
ATOM 1681 C CA . THR A 1 106 ? -23.983 5.891 -2.799 1.000 0.920 106 THR A CA 1
ATOM 1682 C C . THR A 1 106 ? -25.034 4.879 -3.214 1.000 0.920 106 THR A C 1
ATOM 1683 O O . THR A 1 106 ? -25.659 4.997 -4.266 1.000 0.920 106 THR A O 1
ATOM 1694 N N . SER A 1 107 ? -25.265 3.887 -2.365 1.000 0.910 107 SER A N 1
ATOM 1695 C CA . SER A 1 107 ? -26.339 2.914 -2.523 1.000 0.910 107 SER A CA 1
ATOM 1696 C C . SER A 1 107 ? -27.031 2.650 -1.191 1.000 0.910 107 SER A C 1
ATOM 1697 O O . SER A 1 107 ? -26.516 2.973 -0.120 1.000 0.910 107 SER A O 1
ATOM 1705 N N . GLU A 1 108 ? -28.220 2.060 -1.249 1.000 0.850 108 GLU A N 1
ATOM 1706 C CA . GLU A 1 108 ? -28.943 1.627 -0.059 1.000 0.850 108 GLU A CA 1
ATOM 1707 C C . GLU A 1 108 ? -29.087 0.113 -0.049 1.000 0.850 108 GLU A C 1
ATOM 1708 O O . GLU A 1 108 ? -29.552 -0.492 -1.017 1.000 0.850 108 GLU A O 1
ATOM 1720 N N . LYS A 1 109 ? -28.704 -0.508 1.068 1.000 0.840 109 LYS A N 1
ATOM 1721 C CA . LYS A 1 109 ? -28.827 -1.952 1.268 1.000 0.840 109 LYS A CA 1
ATOM 1722 C C . LYS A 1 109 ? -29.107 -2.248 2.736 1.000 0.840 109 LYS A C 1
ATOM 1723 O O . LYS A 1 109 ? -28.419 -1.735 3.610 1.000 0.840 109 LYS A O 1
ATOM 1742 N N . ASN A 1 110 ? -30.105 -3.090 3.012 1.000 0.810 110 ASN A N 1
ATOM 1743 C CA . ASN A 1 110 ? -30.428 -3.579 4.361 1.000 0.810 110 ASN A CA 1
ATOM 1744 C C . ASN A 1 110 ? -30.542 -2.466 5.428 1.000 0.810 110 ASN A C 1
ATOM 1745 O O . ASN A 1 110 ? -29.957 -2.569 6.503 1.000 0.810 110 ASN A O 1
ATOM 1756 N N . ASN A 1 111 ? -31.279 -1.390 5.128 1.000 0.800 111 ASN A N 1
ATOM 1757 C CA . ASN A 1 111 ? -31.476 -0.236 6.022 1.000 0.800 111 ASN A CA 1
ATOM 1758 C C . ASN A 1 111 ? -30.185 0.527 6.399 1.000 0.800 111 ASN A C 1
ATOM 1759 O O . ASN A 1 111 ? -30.127 1.230 7.411 1.000 0.800 111 ASN A O 1
ATOM 1770 N N . LYS A 1 112 ? -29.151 0.403 5.566 1.000 0.860 112 LYS A N 1
ATOM 1771 C CA . LYS A 1 112 ? -27.915 1.178 5.629 1.000 0.860 112 LYS A CA 1
ATOM 1772 C C . LYS A 1 112 ? -27.723 1.952 4.328 1.000 0.860 112 LYS A C 1
ATOM 1773 O O . LYS A 1 112 ? -28.069 1.462 3.250 1.000 0.860 112 LYS A O 1
ATOM 1792 N N . LEU A 1 113 ? -27.147 3.141 4.447 1.000 0.890 113 LEU A N 1
ATOM 1793 C CA . LEU A 1 113 ? -26.551 3.877 3.340 1.000 0.890 113 LEU A CA 1
ATOM 1794 C C . LEU A 1 113 ? -25.095 3.416 3.205 1.000 0.890 113 LEU A C 1
ATOM 1795 O O . LEU A 1 113 ? -24.354 3.465 4.184 1.000 0.890 113 LEU A O 1
ATOM 1811 N N . ILE A 1 114 ? -24.696 2.943 2.031 1.000 0.910 114 ILE A N 1
ATOM 1812 C CA . ILE A 1 114 ? -23.323 2.534 1.728 1.000 0.910 114 ILE A CA 1
ATOM 1813 C C . ILE A 1 114 ? -22.750 3.572 0.776 1.000 0.910 114 ILE A C 1
ATOM 1814 O O . ILE A 1 114 ? -23.285 3.758 -0.316 1.000 0.910 114 ILE A O 1
ATOM 1830 N N . VAL A 1 115 ? -21.687 4.244 1.196 1.000 0.940 115 VAL A N 1
ATOM 1831 C CA . VAL A 1 115 ? -20.988 5.250 0.400 1.000 0.940 115 VAL A CA 1
ATOM 1832 C C . VAL A 1 115 ? -19.614 4.705 0.046 1.000 0.940 115 VAL A C 1
ATOM 1833 O O . VAL A 1 115 ? -18.802 4.469 0.934 1.000 0.940 115 VAL A O 1
ATOM 1846 N N . GLU A 1 116 ? -19.359 4.506 -1.238 1.000 0.950 116 GLU A N 1
ATOM 1847 C CA . GLU A 1 116 ? -18.045 4.172 -1.783 1.000 0.950 116 GLU A CA 1
ATOM 1848 C C . GLU A 1 116 ? -17.437 5.436 -2.399 1.000 0.950 116 GLU A C 1
ATOM 1849 O O . GLU A 1 116 ? -18.143 6.190 -3.067 1.000 0.950 116 GLU A O 1
ATOM 1861 N N . ALA A 1 117 ? -16.155 5.705 -2.165 1.000 0.960 117 ALA A N 1
ATOM 1862 C CA . ALA A 1 117 ? -15.466 6.878 -2.709 1.000 0.960 117 ALA A CA 1
ATOM 1863 C C . ALA A 1 117 ? -13.963 6.625 -2.823 1.000 0.960 117 ALA A C 1
ATOM 1864 O O . ALA A 1 117 ? -13.428 5.766 -2.126 1.000 0.960 117 ALA A O 1
ATOM 1871 N N . TYR A 1 118 ? -13.270 7.408 -3.644 1.000 0.960 118 TYR A N 1
ATOM 1872 C CA . TYR A 1 118 ? -11.819 7.529 -3.565 1.000 0.960 118 TYR A CA 1
ATOM 1873 C C . TYR A 1 118 ? -11.473 8.816 -2.825 1.000 0.960 118 TYR A C 1
ATOM 1874 O O . TYR A 1 118 ? -11.893 9.896 -3.237 1.000 0.960 118 TYR A O 1
ATOM 1892 N N . ILE A 1 119 ? -10.717 8.721 -1.737 1.000 0.970 119 ILE A N 1
ATOM 1893 C CA . ILE A 1 119 ? -10.268 9.888 -0.982 1.000 0.970 119 ILE A CA 1
ATOM 1894 C C . ILE A 1 119 ? -8.760 10.041 -1.097 1.000 0.970 119 ILE A C 1
ATOM 1895 O O . ILE A 1 119 ? -8.016 9.064 -1.139 1.000 0.970 119 ILE A O 1
ATOM 1911 N N . THR A 1 120 ? -8.305 11.287 -1.124 1.000 0.980 120 THR A N 1
ATOM 1912 C CA . THR A 1 120 ? -6.894 11.621 -0.940 1.000 0.980 120 THR A CA 1
ATOM 1913 C C . THR A 1 120 ? -6.764 12.428 0.339 1.000 0.980 120 THR A C 1
ATOM 1914 O O . THR A 1 120 ? -7.417 13.456 0.470 1.000 0.980 120 THR A O 1
ATOM 1925 N N . ARG A 1 121 ? -5.933 11.982 1.283 1.000 0.980 121 ARG A N 1
ATOM 1926 C CA . ARG A 1 121 ? -5.591 12.718 2.510 1.000 0.980 121 ARG A CA 1
ATOM 1927 C C . ARG A 1 121 ? -4.174 13.253 2.380 1.000 0.980 121 ARG A C 1
ATOM 1928 O O . ARG A 1 121 ? -3.250 12.469 2.179 1.000 0.980 121 ARG A O 1
ATOM 1949 N N . ASN A 1 122 ? -3.997 14.564 2.482 1.000 0.990 122 ASN A N 1
ATOM 1950 C CA . ASN A 1 122 ? -2.726 15.247 2.259 1.000 0.990 122 ASN A CA 1
ATOM 1951 C C . ASN A 1 122 ? -2.229 15.873 3.564 1.000 0.990 122 ASN A C 1
ATOM 1952 O O . ASN A 1 122 ? -2.908 16.704 4.164 1.000 0.990 122 ASN A O 1
ATOM 1963 N N . PHE A 1 123 ? -1.016 15.517 3.969 1.000 0.990 123 PHE A N 1
ATOM 1964 C CA . PHE A 1 123 ? -0.361 16.037 5.160 1.000 0.990 123 PHE A CA 1
ATOM 1965 C C . PHE A 1 123 ? 0.871 16.842 4.764 1.000 0.990 123 PHE A C 1
ATOM 1966 O O . PHE A 1 123 ? 1.770 16.315 4.106 1.000 0.990 123 PHE A O 1
ATOM 1983 N N . VAL A 1 124 ? 0.945 18.101 5.194 1.000 0.990 124 VAL A N 1
ATOM 1984 C CA . VAL A 1 124 ? 2.097 18.967 4.912 1.000 0.990 124 VAL A CA 1
ATOM 1985 C C . VAL A 1 124 ? 2.997 19.068 6.141 1.000 0.990 124 VAL A C 1
ATOM 1986 O O . VAL A 1 124 ? 2.576 19.562 7.190 1.000 0.990 124 VAL A O 1
ATOM 1999 N N . PHE A 1 125 ? 4.254 18.641 6.004 1.000 0.980 125 PHE A N 1
ATOM 2000 C CA . PHE A 1 125 ? 5.222 18.594 7.102 1.000 0.980 125 PHE A CA 1
ATOM 2001 C C . PHE A 1 125 ? 6.568 19.267 6.795 1.000 0.980 125 PHE A C 1
ATOM 2002 O O . PHE A 1 125 ? 7.077 19.279 5.669 1.000 0.980 125 PHE A O 1
ATOM 2019 N N . GLY A 1 126 ? 7.163 19.781 7.871 1.000 0.960 126 GLY A N 1
ATOM 2020 C CA . GLY A 1 126 ? 8.530 20.281 7.961 1.000 0.960 126 GLY A CA 1
ATOM 2021 C C . GLY A 1 126 ? 8.778 21.607 7.242 1.000 0.960 126 GLY A C 1
ATOM 2022 O O . GLY A 1 126 ? 7.917 22.139 6.547 1.000 0.960 126 GLY A O 1
ATOM 2026 N N . VAL A 1 127 ? 9.981 22.160 7.427 1.000 0.960 127 VAL A N 1
ATOM 2027 C CA . VAL A 1 127 ? 10.365 23.503 6.946 1.000 0.960 127 VAL A CA 1
ATOM 2028 C C . VAL A 1 127 ? 10.243 23.619 5.425 1.000 0.960 127 VAL A C 1
ATOM 2029 O O . VAL A 1 127 ? 9.835 24.662 4.916 1.000 0.960 127 VAL A O 1
ATOM 2042 N N . GLU A 1 128 ? 10.539 22.535 4.710 1.000 0.960 128 GLU A N 1
ATOM 2043 C CA . GLU A 1 128 ? 10.443 22.453 3.250 1.000 0.960 128 GLU A CA 1
ATOM 2044 C C . GLU A 1 128 ? 9.031 22.110 2.746 1.000 0.960 128 GLU A C 1
ATOM 2045 O O . GLU A 1 128 ? 8.823 22.022 1.539 1.000 0.960 128 GLU A O 1
ATOM 2057 N N . LYS A 1 129 ? 8.050 21.956 3.650 1.000 0.960 129 LYS A N 1
ATOM 2058 C CA . LYS A 1 129 ? 6.627 21.734 3.342 1.000 0.960 129 LYS A CA 1
ATOM 2059 C C . LYS A 1 129 ? 6.383 20.577 2.369 1.000 0.960 129 LYS A C 1
ATOM 2060 O O . LYS A 1 129 ? 5.695 20.724 1.357 1.000 0.960 129 LYS A O 1
ATOM 2079 N N . VAL A 1 130 ? 6.928 19.406 2.685 1.000 0.970 130 VAL A N 1
ATOM 2080 C CA . VAL A 1 130 ? 6.671 18.193 1.899 1.000 0.970 130 VAL A CA 1
ATOM 2081 C C . VAL A 1 130 ? 5.226 17.771 2.114 1.000 0.970 130 VAL A C 1
ATOM 2082 O O . VAL A 1 130 ? 4.773 17.693 3.254 1.000 0.970 130 VAL A O 1
ATOM 2095 N N . THR A 1 131 ? 4.511 17.497 1.024 1.000 0.980 131 THR A N 1
ATOM 2096 C CA . THR A 1 131 ? 3.171 16.903 1.082 1.000 0.980 131 THR A CA 1
ATOM 2097 C C . THR A 1 131 ? 3.288 15.387 0.987 1.000 0.980 131 THR A C 1
ATOM 2098 O O . THR A 1 131 ? 3.715 14.881 -0.054 1.000 0.980 131 THR A O 1
ATOM 2109 N N . THR A 1 132 ? 2.924 14.688 2.061 1.000 0.980 132 THR A N 1
ATOM 2110 C CA . THR A 1 132 ? 2.694 13.237 2.092 1.000 0.980 132 THR A CA 1
ATOM 2111 C C . THR A 1 132 ? 1.216 12.977 1.843 1.000 0.980 132 THR A C 1
ATOM 2112 O O . THR A 1 132 ? 0.380 13.525 2.562 1.000 0.980 132 THR A O 1
ATOM 2123 N N . SER A 1 133 ? 0.882 12.142 0.862 1.000 0.990 133 SER A N 1
ATOM 2124 C CA . SER A 1 133 ? -0.514 11.888 0.494 1.000 0.990 133 SER A CA 1
ATOM 2125 C C . SER A 1 133 ? -0.864 10.409 0.500 1.000 0.990 133 SER A C 1
ATOM 2126 O O . SER A 1 133 ? -0.102 9.576 -0.002 1.000 0.990 133 SER A O 1
ATOM 2134 N N . LEU A 1 134 ? -2.052 10.115 1.024 1.000 0.970 134 LEU A N 1
ATOM 2135 C CA . LEU A 1 134 ? -2.642 8.781 1.114 1.000 0.970 134 LEU A CA 1
ATOM 2136 C C . LEU A 1 134 ? -3.882 8.736 0.229 1.000 0.970 134 LEU A C 1
ATOM 2137 O O . LEU A 1 134 ? -4.855 9.437 0.504 1.000 0.970 134 LEU A O 1
ATOM 2153 N N . GLY A 1 135 ? -3.807 7.973 -0.858 1.000 0.960 135 GLY A N 1
ATOM 2154 C CA . GLY A 1 135 ? -4.923 7.734 -1.762 1.000 0.960 135 GLY A CA 1
ATOM 2155 C C . GLY A 1 135 ? -5.578 6.389 -1.469 1.000 0.960 135 GLY A C 1
ATOM 2156 O O . GLY A 1 135 ? -4.933 5.348 -1.615 1.000 0.960 135 GLY A O 1
ATOM 2160 N N . ASP A 1 136 ? -6.850 6.401 -1.087 1.000 0.930 136 ASP A N 1
ATOM 2161 C CA . ASP A 1 136 ? -7.558 5.201 -0.652 1.000 0.930 136 ASP A CA 1
ATOM 2162 C C . ASP A 1 136 ? -8.972 5.137 -1.243 1.000 0.930 136 ASP A C 1
ATOM 2163 O O . ASP A 1 136 ? -9.726 6.109 -1.201 1.000 0.930 136 ASP A O 1
ATOM 2172 N N . ASN A 1 137 ? -9.360 3.967 -1.760 1.000 0.910 137 ASN A N 1
ATOM 2173 C CA . ASN A 1 137 ? -10.777 3.653 -1.934 1.000 0.910 137 ASN A CA 1
ATOM 2174 C C . ASN A 1 137 ? -11.359 3.384 -0.546 1.000 0.910 137 ASN A C 1
ATOM 2175 O O . ASN A 1 137 ? -10.743 2.669 0.242 1.000 0.910 137 ASN A O 1
ATOM 2186 N N . ILE A 1 138 ? -12.532 3.925 -0.252 1.000 0.920 138 ILE A N 1
ATOM 2187 C CA . ILE A 1 138 ? -13.234 3.734 1.013 1.000 0.920 138 ILE A CA 1
ATOM 2188 C C . ILE A 1 138 ? -14.649 3.236 0.790 1.000 0.920 138 ILE A C 1
ATOM 2189 O O . ILE A 1 138 ? -15.258 3.485 -0.249 1.000 0.920 138 ILE A O 1
ATOM 2205 N N . LYS A 1 139 ? -15.182 2.607 1.831 1.000 0.880 139 LYS A N 1
ATOM 2206 C CA . LYS A 1 139 ? -16.566 2.204 1.987 1.000 0.880 139 LYS A CA 1
ATOM 2207 C C . LYS A 1 139 ? -17.053 2.598 3.382 1.000 0.880 139 LYS A C 1
ATOM 2208 O O . LYS A 1 139 ? -16.613 2.057 4.395 1.000 0.880 139 LYS A O 1
ATOM 2227 N N . LEU A 1 140 ? -17.983 3.542 3.437 1.000 0.910 140 LEU A N 1
ATOM 2228 C CA . LEU A 1 140 ? -18.607 4.038 4.660 1.000 0.910 140 LEU A CA 1
ATOM 2229 C C . LEU A 1 140 ? -20.044 3.505 4.750 1.000 0.910 140 LEU A C 1
ATOM 2230 O O . LEU A 1 140 ? -20.872 3.795 3.889 1.000 0.910 140 LEU A O 1
ATOM 2246 N N . GLU A 1 141 ? -20.360 2.734 5.792 1.000 0.890 141 GLU A N 1
ATOM 2247 C CA . GLU A 1 141 ? -21.714 2.222 6.039 1.000 0.890 141 GLU A CA 1
ATOM 2248 C C . GLU A 1 141 ? -22.402 3.003 7.159 1.000 0.890 141 GLU A C 1
ATOM 2249 O O . GLU A 1 141 ? -21.927 3.044 8.293 1.000 0.890 141 GLU A O 1
ATOM 2261 N N . ILE A 1 142 ? -23.555 3.596 6.862 1.000 0.890 142 ILE A N 1
ATOM 2262 C CA . ILE A 1 142 ? -24.279 4.495 7.763 1.000 0.890 142 ILE A CA 1
ATOM 2263 C C . ILE A 1 142 ? -25.674 3.915 8.030 1.000 0.890 142 ILE A C 1
ATOM 2264 O O . ILE A 1 142 ? -26.504 3.866 7.117 1.000 0.890 142 ILE A O 1
ATOM 2280 N N . PRO A 1 143 ? -25.974 3.470 9.261 1.000 0.850 143 PRO A N 1
ATOM 2281 C CA . PRO A 1 143 ? -27.301 2.971 9.613 1.000 0.850 143 PRO A CA 1
ATOM 2282 C C . PRO A 1 143 ? -28.393 4.048 9.517 1.000 0.850 143 PRO A C 1
ATOM 2283 O O . PRO A 1 143 ? -28.184 5.206 9.894 1.000 0.850 143 PRO A O 1
ATOM 2294 N N . LYS A 1 144 ? -29.591 3.651 9.073 1.000 0.810 144 LYS A N 1
ATOM 2295 C CA . LYS A 1 144 ? -30.812 4.467 9.155 1.000 0.810 144 LYS A CA 1
ATOM 2296 C C . LYS A 1 144 ? -31.602 4.119 10.418 1.000 0.810 144 LYS A C 1
ATOM 2297 O O . LYS A 1 144 ? -31.890 2.947 10.656 1.000 0.810 144 LYS A O 1
ATOM 2316 N N . THR A 1 145 ? -32.032 5.121 11.184 1.000 0.710 145 THR A N 1
ATOM 2317 C CA . THR A 1 145 ? -32.927 4.905 12.334 1.000 0.710 145 THR A CA 1
ATOM 2318 C C . THR A 1 145 ? -34.361 5.259 11.956 1.000 0.710 145 THR A C 1
ATOM 2319 O O . THR A 1 145 ? -34.656 6.397 11.588 1.000 0.710 145 THR A O 1
ATOM 2330 N N . THR A 1 146 ? -35.276 4.298 12.069 1.000 0.620 146 THR A N 1
ATOM 2331 C CA . THR A 1 146 ? -36.710 4.542 11.876 1.000 0.620 146 THR A CA 1
ATOM 2332 C C . THR A 1 146 ? -37.298 5.100 13.171 1.000 0.620 146 THR A C 1
ATOM 2333 O O . THR A 1 146 ? -37.383 4.398 14.178 1.000 0.620 146 THR A O 1
ATOM 2344 N N . SER A 1 147 ? -37.703 6.368 13.181 1.000 0.500 147 SER A N 1
ATOM 2345 C CA . SER A 1 147 ? -38.401 6.956 14.324 1.000 0.500 147 SER A CA 1
ATOM 2346 C C . SER A 1 147 ? -39.840 6.434 14.371 1.000 0.500 147 SER A C 1
ATOM 2347 O O . SER A 1 147 ? -40.719 6.901 13.647 1.000 0.500 147 SER A O 1
ATOM 2355 N N . ASN A 1 148 ? -40.095 5.462 15.251 1.000 0.370 148 ASN A N 1
ATOM 2356 C CA . ASN A 1 148 ? -41.453 5.069 15.617 1.000 0.370 148 ASN A CA 1
ATOM 2357 C C . ASN A 1 148 ? -42.124 6.251 16.328 1.000 0.370 148 ASN A C 1
ATOM 2358 O O . ASN A 1 148 ? -42.012 6.408 17.543 1.000 0.370 148 ASN A O 1
ATOM 2369 N N . LYS A 1 149 ? -42.820 7.107 15.574 1.000 0.380 149 LYS A N 1
ATOM 2370 C CA . LYS A 1 149 ? -43.747 8.078 16.158 1.000 0.380 149 LYS A CA 1
ATOM 2371 C C . LYS A 1 149 ? -44.913 7.301 16.746 1.000 0.380 149 LYS A C 1
ATOM 2372 O O . LYS A 1 149 ? -45.869 6.961 16.053 1.000 0.380 149 LYS A O 1
ATOM 2391 N N . GLN A 1 150 ? -44.825 7.013 18.037 1.000 0.320 150 GLN A N 1
ATOM 2392 C CA . GLN A 1 150 ? -45.986 6.579 18.788 1.000 0.320 150 GLN A CA 1
ATOM 2393 C C . GLN A 1 150 ? -47.037 7.686 18.672 1.000 0.320 150 GLN A C 1
ATOM 2394 O O . GLN A 1 150 ? -46.731 8.859 18.888 1.000 0.320 150 GLN A O 1
ATOM 2408 N N . SER A 1 151 ? -48.247 7.314 18.247 1.000 0.320 151 SER A N 1
ATOM 2409 C CA . SER A 1 151 ? -49.387 8.219 18.109 1.000 0.320 151 SER A CA 1
ATOM 2410 C C . SER A 1 151 ? -49.840 8.652 19.500 1.000 0.320 151 SER A C 1
ATOM 2411 O O . SER A 1 151 ? -50.811 8.119 20.041 1.000 0.320 151 SER A O 1
ATOM 2419 N N . SER A 1 152 ? -49.111 9.579 20.119 1.000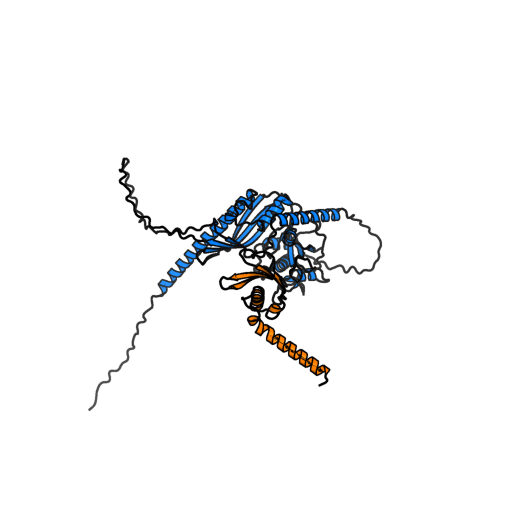 0.290 152 SER A N 1
ATOM 2420 C CA . SER A 1 152 ? -49.576 10.230 21.330 1.000 0.290 152 SER A CA 1
ATOM 2421 C C . SER A 1 152 ? -50.916 10.875 21.023 1.000 0.290 152 SER A C 1
ATOM 2422 O O . SER A 1 152 ? -51.113 11.548 20.010 1.000 0.290 152 SER A O 1
ATOM 2430 N N . GLN A 1 153 ? -51.871 10.565 21.886 1.000 0.250 153 GLN A N 1
ATOM 2431 C CA . GLN A 1 153 ? -53.215 11.075 21.755 1.000 0.250 153 GLN A CA 1
ATOM 2432 C C . GLN A 1 153 ? -53.208 12.598 21.813 1.000 0.250 153 GLN A C 1
ATOM 2433 O O . GLN A 1 153 ? -52.420 13.218 22.529 1.000 0.250 153 GLN A O 1
ATOM 2447 N N . SER A 1 154 ? -54.139 13.163 21.047 1.000 0.280 154 SER A N 1
ATOM 2448 C CA . SER A 1 154 ? -54.466 14.581 21.009 1.000 0.280 154 SER A CA 1
ATOM 2449 C C . SER A 1 154 ? -55.107 14.988 22.334 1.000 0.280 154 SER A C 1
ATOM 2450 O O . SER A 1 154 ? -56.330 15.091 22.431 1.000 0.280 154 SER A O 1
ATOM 2458 N N . THR A 1 155 ? -54.303 15.165 23.383 1.000 0.220 155 THR A N 1
ATOM 2459 C CA . THR A 1 155 ? -54.802 15.757 24.623 1.000 0.220 155 THR A CA 1
ATOM 2460 C C . THR A 1 155 ? -55.344 17.153 24.334 1.000 0.220 155 THR A C 1
ATOM 2461 O O . THR A 1 155 ? -54.820 17.885 23.495 1.000 0.220 155 THR A O 1
ATOM 2472 N N . ASN A 1 156 ? -56.436 17.493 25.022 1.000 0.230 156 ASN A N 1
ATOM 2473 C CA . ASN A 1 156 ? -57.156 18.751 24.861 1.000 0.230 156 ASN A CA 1
ATOM 2474 C C . ASN A 1 156 ? -56.243 19.929 25.223 1.000 0.230 156 ASN A C 1
ATOM 2475 O O . ASN A 1 156 ? -56.089 20.256 26.401 1.000 0.230 156 ASN A O 1
ATOM 2486 N N . THR A 1 157 ? -55.638 20.566 24.217 1.000 0.230 157 THR A N 1
ATOM 2487 C CA . THR A 1 157 ? -54.975 21.863 24.372 1.000 0.230 157 THR A CA 1
ATOM 2488 C C . THR A 1 157 ? -56.022 22.864 24.835 1.000 0.230 157 THR A C 1
ATOM 2489 O O . THR A 1 157 ? -56.928 23.227 24.086 1.000 0.230 157 THR A O 1
ATOM 2500 N N . SER A 1 158 ? -55.940 23.231 26.108 1.000 0.200 158 SER A N 1
ATOM 2501 C CA . SER A 1 158 ? -56.886 24.121 26.762 1.000 0.200 158 SER A CA 1
ATOM 2502 C C . SER A 1 158 ? -56.819 25.554 26.218 1.000 0.200 158 SER A C 1
ATOM 2503 O O . SER A 1 158 ? -55.893 25.955 25.513 1.000 0.200 158 SER A O 1
ATOM 2511 N N . ASN A 1 159 ? -57.853 26.319 26.569 1.000 0.190 159 ASN A N 1
ATOM 2512 C CA . ASN A 1 159 ? -58.238 27.616 26.012 1.000 0.190 159 ASN A CA 1
ATOM 2513 C C . ASN A 1 159 ? -57.349 28.786 26.439 1.000 0.190 159 ASN A C 1
ATOM 2514 O O . ASN A 1 159 ? -57.860 29.745 27.022 1.000 0.190 159 ASN A O 1
ATOM 2525 N N . LEU A 1 160 ? -56.040 28.754 26.207 1.000 0.200 160 LEU A N 1
ATOM 2526 C CA . LEU A 1 160 ? -55.273 29.948 26.545 1.000 0.200 160 LEU A CA 1
ATOM 2527 C C . LEU A 1 160 ? -55.793 31.146 25.736 1.000 0.200 160 LEU A C 1
ATOM 2528 O O . LEU A 1 160 ? -55.859 31.132 24.508 1.000 0.200 160 LEU A O 1
ATOM 2544 N N . SER A 1 161 ? -56.281 32.132 26.490 1.000 0.200 161 SER A N 1
ATOM 2545 C CA . SER A 1 161 ? -57.081 33.248 26.008 1.000 0.200 161 SER A CA 1
ATOM 2546 C C . SER A 1 161 ? -56.252 34.131 25.080 1.000 0.200 161 SER A C 1
ATOM 2547 O O . SER A 1 161 ? -55.164 34.577 25.454 1.000 0.200 161 SER A O 1
ATOM 2555 N N . PHE A 1 162 ? -56.778 34.383 23.879 1.000 0.190 162 PHE A N 1
ATOM 2556 C CA . PHE A 1 162 ? -56.143 35.187 22.835 1.000 0.190 162 PHE A CA 1
ATOM 2557 C C . PHE A 1 162 ? -56.109 36.659 23.270 1.000 0.190 162 PHE A C 1
ATOM 2558 O O . PHE A 1 162 ? -57.081 37.397 23.116 1.000 0.190 162 PHE A O 1
ATOM 2575 N N . SER A 1 163 ? -55.002 37.061 23.894 1.000 0.180 163 SER A N 1
ATOM 2576 C CA . SER A 1 163 ? -54.765 38.450 24.283 1.000 0.180 163 SER A CA 1
ATOM 2577 C C . SER A 1 163 ? -54.537 39.343 23.048 1.000 0.180 163 SER A C 1
ATOM 2578 O O . SER A 1 163 ? -54.974 39.077 21.933 1.000 0.180 163 SER A O 1
ATOM 2586 N N . GLN A 1 164 ? -53.857 40.459 23.274 1.000 0.190 164 GLN A N 1
ATOM 2587 C CA . GLN A 1 164 ? -54.020 41.727 22.581 1.000 0.190 164 GLN A CA 1
ATOM 2588 C C . GLN A 1 164 ? -53.709 41.710 21.079 1.000 0.190 164 GLN A C 1
ATOM 2589 O O . GLN A 1 164 ? -52.555 41.756 20.652 1.000 0.190 164 GLN A O 1
ATOM 2603 N N . VAL A 1 165 ? -54.772 41.782 20.279 1.000 0.200 165 VAL A N 1
ATOM 2604 C CA . VAL A 1 165 ? -54.713 41.946 18.823 1.000 0.200 165 VAL A CA 1
ATOM 2605 C C . VAL A 1 165 ? -54.475 43.423 18.496 1.000 0.200 165 VAL A C 1
ATOM 2606 O O . VAL A 1 165 ? -55.425 44.181 18.332 1.000 0.200 165 VAL A O 1
ATOM 2619 N N . LYS A 1 166 ? -53.214 43.881 18.475 1.000 0.170 166 LYS A N 1
ATOM 2620 C CA . LYS A 1 166 ? -52.932 45.297 18.172 1.000 0.170 166 LYS A CA 1
ATOM 2621 C C . LYS A 1 166 ? -52.997 45.655 16.683 1.000 0.170 166 LYS A C 1
ATOM 2622 O O . LYS A 1 166 ? -53.919 46.341 16.270 1.000 0.170 166 LYS A O 1
ATOM 2641 N N . ASN A 1 167 ? -51.921 45.394 15.940 1.000 0.170 167 ASN A N 1
ATOM 2642 C CA . ASN A 1 167 ? -51.428 46.425 15.016 1.000 0.170 167 ASN A CA 1
ATOM 2643 C C . ASN A 1 167 ? -51.913 46.348 13.552 1.000 0.170 167 ASN A C 1
ATOM 2644 O O . ASN A 1 167 ? -52.652 45.456 13.161 1.000 0.170 167 ASN A O 1
ATOM 2655 N N . SER A 1 168 ? -51.457 47.370 12.813 1.000 0.190 168 SER A N 1
ATOM 2656 C CA . SER A 1 168 ? -51.934 47.984 11.562 1.000 0.190 168 SER A CA 1
ATOM 2657 C C . SER A 1 168 ? -52.209 47.103 10.325 1.000 0.190 168 SER A C 1
ATOM 2658 O O . SER A 1 168 ? -51.858 45.932 10.243 1.000 0.190 168 SER A O 1
ATOM 2666 N N . SER A 1 169 ? -52.828 47.744 9.328 1.000 0.190 169 SER A N 1
ATOM 2667 C CA . SER A 1 169 ? -53.722 47.195 8.305 1.000 0.190 169 SER A CA 1
ATOM 2668 C C . SER A 1 169 ? -53.115 46.828 6.947 1.000 0.190 169 SER A C 1
ATOM 2669 O O . SER A 1 169 ? -53.883 46.510 6.041 1.000 0.190 169 SER A O 1
ATOM 2677 N N . ASN A 1 170 ? -51.804 46.967 6.719 1.000 0.190 170 ASN A N 1
ATOM 2678 C CA . ASN A 1 170 ? -51.306 46.993 5.336 1.000 0.190 170 ASN A CA 1
ATOM 2679 C C . ASN A 1 170 ? -51.601 45.686 4.571 1.000 0.190 170 ASN A C 1
ATOM 2680 O O . ASN A 1 170 ? -51.117 44.613 4.925 1.000 0.190 170 ASN A O 1
ATOM 2691 N N . GLN A 1 171 ? -52.406 45.821 3.509 1.000 0.200 171 GLN A N 1
ATOM 2692 C CA . GLN A 1 171 ? -53.045 44.753 2.729 1.000 0.200 171 GLN A CA 1
ATOM 2693 C C . GLN A 1 171 ? -52.087 44.030 1.772 1.000 0.200 171 GLN A C 1
ATOM 2694 O O . GLN A 1 171 ? -52.363 43.926 0.576 1.000 0.200 171 GLN A O 1
ATOM 2708 N N . LEU A 1 172 ? -50.933 43.540 2.220 1.000 0.180 172 LEU A N 1
ATOM 2709 C CA . LEU A 1 172 ? -50.132 42.757 1.282 1.000 0.180 172 LEU A CA 1
ATOM 2710 C C . LEU A 1 172 ? -50.902 41.485 0.913 1.000 0.180 172 LEU A C 1
ATOM 2711 O O . LEU A 1 172 ? -51.201 40.655 1.769 1.000 0.180 172 LEU A O 1
ATOM 2727 N N . ASN A 1 173 ? -51.264 41.387 -0.372 1.000 0.200 173 ASN A N 1
ATOM 2728 C CA . ASN A 1 173 ? -51.918 40.240 -0.995 1.000 0.200 173 ASN A CA 1
ATOM 2729 C C . ASN A 1 173 ? -50.939 39.063 -0.969 1.000 0.200 173 ASN A C 1
ATOM 2730 O O . ASN A 1 173 ? -50.302 38.749 -1.974 1.000 0.200 173 ASN A O 1
ATOM 2741 N N . VAL A 1 174 ? -50.753 38.462 0.206 1.000 0.190 174 VAL A N 1
ATOM 2742 C CA . VAL A 1 174 ? -49.881 37.308 0.388 1.000 0.190 174 VAL A CA 1
ATOM 2743 C C . VAL A 1 174 ? -50.553 36.164 -0.341 1.000 0.190 174 VAL A C 1
ATOM 2744 O O . VAL A 1 174 ? -51.499 35.572 0.175 1.000 0.190 174 VAL A O 1
ATOM 2757 N N . ILE A 1 175 ? -50.101 35.910 -1.572 1.000 0.220 175 ILE A N 1
ATOM 2758 C CA . ILE A 1 175 ? -50.598 34.798 -2.374 1.000 0.220 175 ILE A CA 1
ATOM 2759 C C . ILE A 1 175 ? -50.367 33.552 -1.513 1.000 0.220 175 ILE A C 1
ATOM 2760 O O . ILE A 1 175 ? -49.209 33.257 -1.196 1.000 0.220 175 ILE A O 1
ATOM 2776 N N . PRO A 1 176 ? -51.440 32.887 -1.044 1.000 0.220 176 PRO A N 1
ATOM 2777 C CA . PRO A 1 176 ? -51.322 31.841 -0.051 1.000 0.220 176 PRO A CA 1
ATOM 2778 C C . PRO A 1 176 ? -50.708 30.657 -0.768 1.000 0.220 176 PRO A C 1
ATOM 2779 O O . PRO A 1 176 ? -51.386 29.935 -1.502 1.000 0.220 176 PRO A O 1
ATOM 2790 N N . LEU A 1 177 ? -49.390 30.518 -0.628 1.000 0.200 177 LEU A N 1
ATOM 2791 C CA . LEU A 1 177 ? -48.679 29.425 -1.251 1.000 0.200 177 LEU A CA 1
ATOM 2792 C C . LEU A 1 177 ? -49.289 28.149 -0.691 1.000 0.200 177 LEU A C 1
ATOM 2793 O O . LEU A 1 177 ? -49.319 27.949 0.526 1.000 0.200 177 LEU A O 1
ATOM 2809 N N . SER A 1 178 ? -49.851 27.338 -1.584 1.000 0.220 178 SER A N 1
ATOM 2810 C CA . SER A 1 178 ? -50.539 26.112 -1.218 1.000 0.220 178 SER A CA 1
ATOM 2811 C C . SER A 1 178 ? -49.560 25.251 -0.442 1.000 0.220 178 SER A C 1
ATOM 2812 O O . SER A 1 178 ? -48.603 24.716 -1.010 1.000 0.220 178 SER A O 1
ATOM 2820 N N . ASN A 1 179 ? -49.777 25.175 0.866 1.000 0.230 179 ASN A N 1
ATOM 2821 C CA . ASN A 1 179 ? -48.866 24.521 1.781 1.000 0.230 179 ASN A CA 1
ATOM 2822 C C . ASN A 1 179 ? -49.123 23.020 1.678 1.000 0.230 179 ASN A C 1
ATOM 2823 O O . ASN A 1 179 ? -49.779 22.416 2.524 1.000 0.230 179 ASN A O 1
ATOM 2834 N N . SER A 1 180 ? -48.701 22.442 0.553 1.000 0.240 180 SER A N 1
ATOM 2835 C CA . SER A 1 180 ? -48.783 21.013 0.323 1.000 0.240 180 SER A CA 1
ATOM 2836 C C . SER A 1 180 ? -47.861 20.380 1.350 1.000 0.240 180 SER A C 1
ATOM 2837 O O . SER A 1 180 ? -46.640 20.371 1.188 1.000 0.240 180 SER A O 1
ATOM 2845 N N . SER A 1 181 ? -48.458 19.913 2.442 1.000 0.280 181 SER A N 1
ATOM 2846 C CA . SER A 1 181 ? -47.811 19.279 3.579 1.000 0.280 181 SER A CA 1
ATOM 2847 C C . SER A 1 181 ? -47.260 17.923 3.149 1.000 0.280 181 SER A C 1
ATOM 2848 O O . SER A 1 181 ? -47.760 16.869 3.535 1.000 0.280 181 SER A O 1
ATOM 2856 N N . LYS A 1 182 ? -46.209 17.935 2.317 1.000 0.250 182 LYS A N 1
ATOM 2857 C CA . LYS A 1 182 ? -45.377 16.757 2.104 1.000 0.250 182 LYS A CA 1
ATOM 2858 C C . LYS A 1 182 ? -44.821 16.409 3.478 1.000 0.250 182 LYS A C 1
ATOM 2859 O O . LYS A 1 182 ? -43.908 17.072 3.967 1.000 0.250 182 LYS A O 1
ATOM 2878 N N . GLN A 1 183 ? -45.435 15.405 4.111 1.000 0.280 183 GLN A N 1
ATOM 2879 C CA . GLN A 1 183 ? -44.872 14.675 5.237 1.000 0.280 183 GLN A CA 1
ATOM 2880 C C . GLN A 1 183 ? -43.558 14.075 4.743 1.000 0.280 183 GLN A C 1
ATOM 2881 O O . GLN A 1 183 ? -43.496 12.930 4.304 1.000 0.280 183 GLN A O 1
ATOM 2895 N N . LEU A 1 184 ? -42.508 14.892 4.740 1.000 0.260 184 LEU A N 1
ATOM 2896 C CA . LEU A 1 184 ? -41.156 14.423 4.559 1.000 0.260 184 LEU A CA 1
ATOM 2897 C C . LEU A 1 184 ? -40.892 13.524 5.759 1.000 0.260 184 LEU A C 1
ATOM 2898 O O . LEU A 1 184 ? -40.775 13.995 6.891 1.000 0.260 184 LEU A O 1
ATOM 2914 N N . ASN A 1 185 ? -40.857 12.218 5.506 1.000 0.290 185 ASN A N 1
ATOM 2915 C CA . ASN A 1 185 ? -40.266 11.257 6.418 1.000 0.290 185 ASN A CA 1
ATOM 2916 C C . ASN A 1 185 ? -38.787 11.615 6.513 1.000 0.290 185 ASN A C 1
ATOM 2917 O O . ASN A 1 185 ? -37.965 11.139 5.727 1.000 0.290 185 ASN A O 1
ATOM 2928 N N . VAL A 1 186 ? -38.478 12.520 7.446 1.000 0.340 186 VAL A N 1
ATOM 2929 C CA . VAL A 1 186 ? -37.113 12.897 7.790 1.000 0.340 186 VAL A CA 1
ATOM 2930 C C . VAL A 1 186 ? -36.477 11.658 8.394 1.000 0.340 186 VAL A C 1
ATOM 2931 O O . VAL A 1 186 ? -36.566 11.386 9.588 1.000 0.340 186 VAL A O 1
ATOM 2944 N N . THR A 1 187 ? -35.899 10.856 7.516 1.000 0.490 187 THR A N 1
ATOM 2945 C CA . THR A 1 187 ? -35.120 9.689 7.881 1.000 0.490 187 THR A CA 1
ATOM 2946 C C . THR A 1 187 ? -33.838 10.224 8.504 1.000 0.490 187 THR A C 1
ATOM 2947 O O . THR A 1 187 ? -33.046 10.868 7.819 1.000 0.490 187 THR A O 1
ATOM 2958 N N . GLN A 1 188 ? -33.649 10.032 9.811 1.000 0.620 188 GLN A N 1
ATOM 2959 C CA . GLN A 1 188 ? -32.423 10.458 10.485 1.000 0.620 188 GLN A CA 1
ATOM 2960 C C . GLN A 1 188 ? -31.313 9.431 10.226 1.000 0.620 188 GLN A C 1
ATOM 2961 O O . GLN A 1 188 ? -31.427 8.263 10.604 1.000 0.620 188 GLN A O 1
ATOM 2975 N N . LEU A 1 189 ? -30.236 9.881 9.579 1.000 0.610 189 LEU A N 1
ATOM 2976 C CA . LEU A 1 189 ? -28.982 9.138 9.461 1.000 0.610 189 LEU A CA 1
ATOM 2977 C C . LEU A 1 189 ? -28.159 9.371 10.728 1.000 0.610 189 LEU A C 1
ATOM 2978 O O . LEU A 1 189 ? -27.850 10.517 11.056 1.000 0.610 189 LEU A O 1
ATOM 2994 N N . ASN A 1 190 ? -27.804 8.299 11.439 1.000 0.560 190 ASN A N 1
ATOM 2995 C CA . ASN A 1 190 ? -26.999 8.408 12.653 1.000 0.560 190 ASN A CA 1
ATOM 2996 C C . ASN A 1 190 ? -25.515 8.183 12.346 1.000 0.560 190 ASN A C 1
ATOM 2997 O O . ASN A 1 190 ? -25.029 7.048 12.289 1.000 0.560 190 ASN A O 1
ATOM 3008 N N . ASN A 1 191 ? -24.790 9.288 12.180 1.000 0.530 191 ASN A N 1
ATOM 3009 C CA . ASN A 1 191 ? -23.373 9.255 11.825 1.000 0.530 191 ASN A CA 1
ATOM 3010 C C . ASN A 1 191 ? -22.497 8.640 12.934 1.000 0.530 191 ASN A C 1
ATOM 3011 O O . ASN A 1 191 ? -21.489 8.002 12.642 1.000 0.530 191 ASN A O 1
ATOM 3022 N N . SER A 1 192 ? -22.899 8.738 14.207 1.000 0.610 192 SER A N 1
ATOM 3023 C CA . SER A 1 192 ? -22.117 8.183 15.322 1.000 0.610 192 SER A CA 1
ATOM 3024 C C . SER A 1 192 ? -22.097 6.649 15.350 1.000 0.610 192 SER A C 1
ATOM 3025 O O . SER A 1 192 ? -21.251 6.072 16.025 1.000 0.610 192 SER A O 1
ATOM 3033 N N . SER A 1 193 ? -23.007 5.986 14.626 1.000 0.660 193 SER A N 1
ATOM 3034 C CA . SER A 1 193 ? -23.055 4.522 14.479 1.000 0.660 193 SER A CA 1
ATOM 3035 C C . SER A 1 193 ? -22.506 4.012 13.143 1.000 0.660 193 SER A C 1
ATOM 3036 O O . SER A 1 193 ? -22.651 2.828 12.849 1.000 0.660 193 SER A O 1
ATOM 3044 N N . SER A 1 194 ? -21.928 4.883 12.307 1.000 0.650 194 SER A N 1
ATOM 3045 C CA . SER A 1 194 ? -21.367 4.457 11.022 1.000 0.650 194 SER A CA 1
ATOM 3046 C C . SER A 1 194 ? -20.008 3.775 11.168 1.000 0.650 194 SER A C 1
ATOM 3047 O O . SER A 1 194 ? -19.261 4.035 12.115 1.000 0.650 194 SER A O 1
ATOM 3055 N N . THR A 1 195 ? -19.687 2.915 10.210 1.000 0.660 195 THR A N 1
ATOM 3056 C CA . THR A 1 195 ? -18.427 2.167 10.143 1.000 0.660 195 THR A CA 1
ATOM 3057 C C . THR A 1 195 ? -17.693 2.520 8.857 1.000 0.660 195 THR A C 1
ATOM 3058 O O . THR A 1 195 ? -18.309 2.516 7.791 1.000 0.660 195 THR A O 1
ATOM 3069 N N . LEU A 1 196 ? -16.396 2.814 8.953 1.000 0.660 196 LEU A N 1
ATOM 3070 C CA . LEU A 1 196 ? -15.516 3.047 7.808 1.000 0.660 196 LEU A CA 1
ATOM 3071 C C . LEU A 1 196 ? -14.681 1.796 7.550 1.000 0.660 196 LEU A C 1
ATOM 3072 O O . LEU A 1 196 ? -14.149 1.201 8.482 1.000 0.660 196 LEU A O 1
ATOM 3088 N N . GLN A 1 197 ? -14.553 1.438 6.283 1.000 0.700 197 GLN A N 1
ATOM 3089 C CA . GLN A 1 197 ? -13.586 0.476 5.780 1.000 0.700 197 GLN A CA 1
ATOM 3090 C C . GLN A 1 197 ? -12.833 1.163 4.644 1.000 0.700 197 GLN A C 1
ATOM 3091 O O . GLN A 1 197 ? -13.459 1.821 3.814 1.000 0.700 197 GLN A O 1
ATOM 3105 N N . TYR A 1 198 ? -11.516 1.035 4.582 1.000 0.640 198 TYR A N 1
ATOM 3106 C CA . TYR A 1 198 ? -10.804 1.331 3.344 1.000 0.640 198 TYR A CA 1
ATOM 3107 C C . TYR A 1 198 ? -10.866 0.053 2.494 1.000 0.640 198 TYR A C 1
ATOM 3108 O O . TYR A 1 198 ? -10.779 -1.039 3.033 1.000 0.640 198 TYR A O 1
ATOM 3126 N N . GLU A 1 199 ? -11.095 0.126 1.183 1.000 0.550 199 GLU A N 1
ATOM 3127 C CA . GLU A 1 199 ? -11.026 -1.096 0.365 1.000 0.550 199 GLU A CA 1
ATOM 3128 C C . GLU A 1 199 ? -9.587 -1.579 0.225 1.000 0.550 199 GLU A C 1
ATOM 3129 O O . GLU A 1 199 ? -9.351 -2.778 0.136 1.000 0.550 199 GLU A O 1
ATOM 3141 N N . ASN A 1 200 ? -8.650 -0.629 0.136 1.000 0.450 200 ASN A N 1
ATOM 3142 C CA . ASN A 1 200 ? -7.240 -0.939 -0.049 1.000 0.450 200 ASN A CA 1
ATOM 3143 C C . ASN A 1 200 ? -6.570 -1.284 1.291 1.000 0.450 200 ASN A C 1
ATOM 3144 O O . ASN A 1 200 ? -5.650 -2.097 1.300 1.000 0.450 200 ASN A O 1
ATOM 3155 N N . ASP A 1 201 ? -7.039 -0.712 2.412 1.000 0.400 201 ASP A N 1
ATOM 3156 C CA . ASP A 1 201 ? -6.840 -1.372 3.705 1.000 0.400 201 ASP A CA 1
ATOM 3157 C C . ASP A 1 201 ? -7.939 -2.414 3.830 1.000 0.400 201 ASP A C 1
ATOM 3158 O O . ASP A 1 201 ? -8.898 -2.254 4.588 1.000 0.400 201 ASP A O 1
ATOM 3167 N N . GLU A 1 202 ? -7.800 -3.522 3.102 1.000 0.340 202 GLU A N 1
ATOM 3168 C CA . GLU A 1 202 ? -8.474 -4.712 3.589 1.000 0.340 202 GLU A CA 1
ATOM 3169 C C . GLU A 1 202 ? -8.154 -4.854 5.088 1.000 0.340 202 GLU A C 1
ATOM 3170 O O . GLU A 1 202 ? -7.098 -4.431 5.571 1.000 0.340 202 GLU A O 1
ATOM 3182 N N . GLU A 1 203 ? -9.060 -5.483 5.827 1.000 0.350 203 GLU A N 1
ATOM 3183 C CA . GLU A 1 203 ? -9.006 -5.676 7.284 1.000 0.350 203 GLU A CA 1
ATOM 3184 C C . GLU A 1 203 ? -7.688 -6.303 7.816 1.000 0.350 203 GLU A C 1
ATOM 3185 O O . GLU A 1 203 ? -7.466 -6.424 9.015 1.000 0.350 203 GLU A O 1
ATOM 3197 N N . TYR A 1 204 ? -6.805 -6.694 6.901 1.000 0.340 204 TYR A N 1
ATOM 3198 C CA . TYR A 1 204 ? -5.523 -7.357 7.050 1.000 0.340 204 TYR A CA 1
ATOM 3199 C C . TYR A 1 204 ? -4.308 -6.456 7.267 1.000 0.340 204 TYR A C 1
ATOM 3200 O O . TYR A 1 204 ? -3.203 -7.000 7.393 1.000 0.340 204 TYR A O 1
ATOM 3218 N N . SER A 1 205 ? -4.450 -5.124 7.267 1.000 0.420 205 SER A N 1
ATOM 3219 C CA . SER A 1 205 ? -3.334 -4.249 7.644 1.000 0.420 205 SER A CA 1
ATOM 3220 C C . SER A 1 205 ? -2.750 -4.757 8.958 1.000 0.420 205 SER A C 1
ATOM 3221 O O . SER A 1 205 ? -3.476 -5.127 9.881 1.000 0.420 205 SER A O 1
ATOM 3229 N N . SER A 1 206 ? -1.422 -4.847 9.040 1.000 0.430 206 SER A N 1
ATOM 3230 C CA . SER A 1 206 ? -0.792 -5.160 10.309 1.000 0.430 206 SER A CA 1
ATOM 3231 C C . SER A 1 206 ? -1.260 -4.103 11.297 1.000 0.430 206 SER A C 1
ATOM 3232 O O . SER A 1 206 ? -0.853 -2.945 11.171 1.000 0.430 206 SER A O 1
ATOM 3240 N N . ASP A 1 207 ? -2.112 -4.484 12.247 1.000 0.600 207 ASP A N 1
ATOM 3241 C CA . ASP A 1 207 ? -2.594 -3.588 13.296 1.000 0.600 207 ASP A CA 1
ATOM 3242 C C . ASP A 1 207 ? -1.483 -3.373 14.332 1.000 0.600 207 ASP A C 1
ATOM 3243 O O . ASP A 1 207 ? -1.643 -3.553 15.541 1.000 0.600 207 ASP A O 1
ATOM 3252 N N . VAL A 1 208 ? -0.299 -3.013 13.827 1.000 0.760 208 VAL A N 1
ATOM 3253 C CA . VAL A 1 208 ? 0.763 -2.386 14.581 1.000 0.760 208 VAL A CA 1
ATOM 3254 C C . VAL A 1 208 ? 0.157 -1.096 15.104 1.000 0.760 208 VAL A C 1
ATOM 3255 O O . VAL A 1 208 ? -0.053 -0.114 14.394 1.000 0.760 208 VAL A O 1
ATOM 3268 N N . LYS A 1 209 ? -0.185 -1.157 16.383 1.000 0.870 209 LYS A N 1
ATOM 3269 C CA . LYS A 1 209 ? -0.723 -0.025 17.111 1.000 0.870 209 LYS A CA 1
ATOM 3270 C C . LYS A 1 209 ? 0.319 1.069 17.200 1.000 0.870 209 LYS A C 1
ATOM 3271 O O . LYS A 1 209 ? 1.527 0.805 17.201 1.000 0.870 209 LYS A O 1
ATOM 3290 N N . LEU A 1 210 ? -0.169 2.289 17.365 1.000 0.950 210 LEU A N 1
ATOM 3291 C CA . LEU A 1 210 ? 0.625 3.503 17.382 1.000 0.950 210 LEU A CA 1
ATOM 3292 C C . LEU A 1 210 ? 1.896 3.400 18.236 1.000 0.950 210 LEU A C 1
ATOM 3293 O O . LEU A 1 210 ? 2.980 3.729 17.765 1.000 0.950 210 LEU A O 1
ATOM 3309 N N . ASP A 1 211 ? 1.802 2.906 19.468 1.000 0.960 211 ASP A N 1
ATOM 3310 C CA . ASP A 1 211 ? 2.961 2.847 20.364 1.000 0.960 211 ASP A CA 1
ATOM 3311 C C . ASP A 1 211 ? 4.043 1.870 19.881 1.000 0.960 211 ASP A C 1
ATOM 3312 O O . ASP A 1 211 ? 5.242 2.168 19.942 1.000 0.960 211 ASP A O 1
ATOM 3321 N N . GLU A 1 212 ? 3.637 0.707 19.367 1.000 0.950 212 GLU A N 1
ATOM 3322 C CA . GLU A 1 212 ? 4.567 -0.265 18.795 1.000 0.950 212 GLU A CA 1
ATOM 3323 C C . GLU A 1 212 ? 5.189 0.274 17.504 1.000 0.950 212 GLU A C 1
ATOM 3324 O O . GLU A 1 212 ? 6.408 0.177 17.323 1.000 0.950 212 GLU A O 1
ATOM 3336 N N . PHE A 1 213 ? 4.375 0.899 16.649 1.000 0.950 213 PHE A N 1
ATOM 3337 C CA . PHE A 1 213 ? 4.829 1.548 15.425 1.000 0.950 213 PHE A CA 1
ATOM 3338 C C . PHE A 1 213 ? 5.887 2.606 15.723 1.000 0.950 213 PHE A C 1
ATOM 3339 O O . PHE A 1 213 ? 6.988 2.552 15.181 1.000 0.950 213 PHE A O 1
ATOM 3356 N N . LEU A 1 214 ? 5.591 3.542 16.631 1.000 0.980 214 LEU A N 1
ATOM 3357 C CA . LEU A 1 214 ? 6.495 4.637 16.981 1.000 0.980 214 LEU A CA 1
ATOM 3358 C C . LEU A 1 214 ? 7.804 4.121 17.578 1.000 0.980 214 LEU A C 1
ATOM 3359 O O . LEU A 1 214 ? 8.865 4.701 17.336 1.000 0.980 214 LEU A O 1
ATOM 3375 N N . LYS A 1 215 ? 7.759 3.013 18.324 1.000 0.980 215 LYS A N 1
ATOM 3376 C CA . LYS A 1 215 ? 8.965 2.351 18.827 1.000 0.980 215 LYS A CA 1
ATOM 3377 C C . LYS A 1 215 ? 9.827 1.813 17.684 1.000 0.980 215 LYS A C 1
ATOM 3378 O O . LYS A 1 215 ? 11.034 2.056 17.703 1.000 0.980 215 LYS A O 1
ATOM 3397 N N . LYS A 1 216 ? 9.233 1.106 16.717 1.000 0.970 216 LYS A N 1
ATOM 3398 C CA . LYS A 1 216 ? 9.944 0.578 15.539 1.000 0.970 216 LYS A CA 1
ATOM 3399 C C . LYS A 1 216 ? 10.466 1.712 14.658 1.000 0.970 216 LYS A C 1
ATOM 3400 O O . LYS A 1 216 ? 11.661 1.763 14.395 1.000 0.970 216 LYS A O 1
ATOM 3419 N N . TYR A 1 217 ? 9.631 2.696 14.343 1.000 0.980 217 TYR A N 1
ATOM 3420 C CA . TYR A 1 217 ? 10.002 3.870 13.552 1.000 0.980 217 TYR A CA 1
ATOM 3421 C C . TYR A 1 217 ? 11.172 4.644 14.161 1.000 0.980 217 TYR A C 1
ATOM 3422 O O . TYR A 1 217 ? 12.139 4.975 13.481 1.000 0.980 217 TYR A O 1
ATOM 3440 N N . LYS A 1 218 ? 11.168 4.851 15.481 1.000 0.990 218 LYS A N 1
ATOM 3441 C CA . LYS A 1 218 ? 12.299 5.472 16.182 1.000 0.990 218 LYS A CA 1
ATOM 3442 C C . LYS A 1 218 ? 13.584 4.640 16.113 1.000 0.990 218 LYS A C 1
ATOM 3443 O O . LYS A 1 218 ? 14.675 5.211 16.127 1.000 0.990 218 LYS A O 1
ATOM 3462 N N . GLN A 1 219 ? 13.484 3.311 16.088 1.000 0.980 219 GLN A N 1
ATOM 3463 C CA . GLN A 1 219 ? 14.648 2.444 15.887 1.000 0.980 219 GLN A CA 1
ATOM 3464 C C . GLN A 1 219 ? 15.181 2.548 14.457 1.000 0.980 219 GLN A C 1
ATOM 3465 O O . GLN A 1 219 ? 16.397 2.639 14.302 1.000 0.980 219 GLN A O 1
ATOM 3479 N N . GLU A 1 220 ? 14.301 2.599 13.455 1.000 0.980 220 GLU A N 1
ATOM 3480 C CA . GLU A 1 220 ? 14.668 2.790 12.048 1.000 0.980 220 GLU A CA 1
ATOM 3481 C C . GLU A 1 220 ? 15.423 4.107 11.845 1.000 0.980 220 GLU A C 1
ATOM 3482 O O . GLU A 1 220 ? 16.558 4.086 11.378 1.000 0.980 220 GLU A O 1
ATOM 3494 N N . VAL A 1 221 ? 14.872 5.230 12.318 1.000 0.980 221 VAL A N 1
ATOM 3495 C CA . VAL A 1 221 ? 15.538 6.545 12.248 1.000 0.980 221 VAL A CA 1
ATOM 3496 C C . VAL A 1 221 ? 16.898 6.521 12.958 1.000 0.980 221 VAL A C 1
ATOM 3497 O O . VAL A 1 221 ? 17.900 6.969 12.412 1.000 0.980 221 VAL A O 1
ATOM 3510 N N . LYS A 1 222 ? 16.986 5.906 14.148 1.000 0.970 222 LYS A N 1
ATOM 3511 C CA . LYS A 1 222 ? 18.264 5.769 14.871 1.000 0.970 222 LYS A CA 1
ATOM 3512 C C . LYS A 1 222 ? 19.290 4.914 14.113 1.000 0.970 222 LYS A C 1
ATOM 3513 O O . LYS A 1 222 ? 20.492 5.072 14.335 1.000 0.970 222 LYS A O 1
ATOM 3532 N N . ASN A 1 223 ? 18.852 3.943 13.316 1.000 0.960 223 ASN A N 1
ATOM 3533 C CA . ASN A 1 223 ? 19.748 3.134 12.495 1.000 0.960 223 ASN A CA 1
ATOM 3534 C C . ASN A 1 223 ? 20.249 3.941 11.296 1.000 0.960 223 ASN A C 1
ATOM 3535 O O . ASN A 1 223 ? 21.452 3.926 11.046 1.000 0.960 223 ASN A O 1
ATOM 3546 N N . ASP A 1 224 ? 19.368 4.710 10.662 1.000 0.950 224 ASP A N 1
ATOM 3547 C CA . ASP A 1 224 ? 19.699 5.609 9.555 1.000 0.950 224 ASP A CA 1
ATOM 3548 C C . ASP A 1 224 ? 20.730 6.661 9.967 1.000 0.950 224 ASP A C 1
ATOM 3549 O O . ASP A 1 224 ? 21.768 6.794 9.318 1.000 0.950 224 ASP A O 1
ATOM 3558 N N . ASP A 1 225 ? 20.522 7.310 11.116 1.000 0.930 225 ASP A N 1
ATOM 3559 C CA . ASP A 1 225 ? 21.469 8.280 11.675 1.000 0.930 225 ASP A CA 1
ATOM 3560 C C . ASP A 1 225 ? 22.878 7.677 11.846 1.000 0.930 225 ASP A C 1
ATOM 3561 O O . ASP A 1 225 ? 23.891 8.336 11.615 1.000 0.930 225 ASP A O 1
ATOM 3570 N N . LYS A 1 226 ? 22.980 6.396 12.231 1.000 0.920 226 LYS A N 1
ATOM 3571 C CA . LYS A 1 226 ? 24.277 5.704 12.349 1.000 0.920 226 LYS A CA 1
ATOM 3572 C C . LYS A 1 226 ? 24.884 5.357 10.994 1.000 0.920 226 LYS A C 1
ATOM 3573 O O . LYS A 1 226 ? 26.109 5.249 10.906 1.000 0.920 226 LYS A O 1
ATOM 3592 N N . GLU A 1 227 ? 24.062 5.081 9.983 1.000 0.890 227 GLU A N 1
ATOM 3593 C CA . GLU A 1 227 ? 24.546 4.812 8.629 1.000 0.890 227 GLU A CA 1
ATOM 3594 C C . GLU A 1 227 ? 25.114 6.076 7.974 1.000 0.890 227 GLU A C 1
ATOM 3595 O O . GLU A 1 227 ? 26.168 5.982 7.341 1.000 0.890 227 GLU A O 1
ATOM 3607 N N . GLU A 1 228 ? 24.508 7.248 8.200 1.000 0.890 228 GLU A N 1
ATOM 3608 C CA . GLU A 1 228 ? 25.047 8.539 7.742 1.000 0.890 228 GLU A CA 1
ATOM 3609 C C . GLU A 1 228 ? 26.448 8.793 8.296 1.000 0.890 228 GLU A C 1
ATOM 3610 O O . GLU A 1 228 ? 27.392 8.970 7.525 1.000 0.890 228 GLU A O 1
ATOM 3622 N N . VAL A 1 229 ? 26.611 8.712 9.622 1.000 0.840 229 VAL A N 1
ATOM 3623 C CA . VAL A 1 229 ? 27.892 8.991 10.297 1.000 0.840 229 VAL A CA 1
ATOM 3624 C C . VAL A 1 229 ? 29.013 8.087 9.769 1.000 0.840 229 VAL A C 1
ATOM 3625 O O . VAL A 1 229 ? 30.116 8.545 9.478 1.000 0.840 229 VAL A O 1
ATOM 3638 N N . LYS A 1 230 ? 28.736 6.794 9.550 1.000 0.830 230 LYS A N 1
ATOM 3639 C CA . LYS A 1 230 ? 29.719 5.855 8.973 1.000 0.830 230 LYS A CA 1
ATOM 3640 C C . LYS A 1 230 ? 30.105 6.182 7.529 1.000 0.830 230 LYS A C 1
ATOM 3641 O O . LYS A 1 230 ? 31.156 5.730 7.070 1.000 0.830 230 LYS A O 1
ATOM 3660 N N . SER A 1 231 ? 29.231 6.857 6.785 1.000 0.760 231 SER A N 1
ATOM 3661 C CA . SER A 1 231 ? 29.481 7.221 5.391 1.000 0.760 231 SER A CA 1
ATOM 3662 C C . SER A 1 231 ? 30.381 8.454 5.263 1.000 0.760 231 SER A C 1
ATOM 3663 O O . SER A 1 231 ? 31.174 8.507 4.323 1.000 0.760 231 SER A O 1
ATOM 3671 N N . GLU A 1 232 ? 30.330 9.374 6.233 1.000 0.650 232 GLU A N 1
ATOM 3672 C CA . GLU A 1 232 ? 31.150 10.593 6.286 1.000 0.650 232 GLU A CA 1
ATOM 3673 C C . GLU A 1 232 ? 32.594 10.328 6.739 1.000 0.650 232 GLU A C 1
ATOM 3674 O O . GLU A 1 232 ? 33.528 10.864 6.146 1.000 0.650 232 GLU A O 1
ATOM 3686 N N . ASP A 1 233 ? 32.802 9.443 7.721 1.000 0.580 233 ASP A N 1
ATOM 3687 C CA . ASP A 1 233 ? 34.135 9.109 8.260 1.000 0.580 233 ASP A CA 1
ATOM 3688 C C . ASP A 1 233 ? 35.031 8.319 7.289 1.000 0.580 233 ASP A C 1
ATOM 3689 O O . ASP A 1 233 ? 36.207 8.073 7.574 1.000 0.580 233 ASP A O 1
ATOM 3698 N N . LYS A 1 234 ? 34.514 7.878 6.135 1.000 0.530 234 LYS A N 1
ATOM 3699 C CA . LYS A 1 234 ? 35.342 7.197 5.134 1.000 0.530 234 LYS A CA 1
ATOM 3700 C C . LYS A 1 234 ? 36.256 8.215 4.454 1.000 0.530 234 LYS A C 1
ATOM 3701 O O . LYS A 1 234 ? 35.768 9.043 3.684 1.000 0.530 234 LYS A O 1
ATOM 3720 N N . PRO A 1 235 ? 37.586 8.117 4.636 1.000 0.360 235 PRO A N 1
ATOM 3721 C CA . PRO A 1 235 ? 38.500 9.030 3.980 1.000 0.360 235 PRO A CA 1
ATOM 3722 C C . PRO A 1 235 ? 38.376 8.841 2.470 1.000 0.360 235 PRO A C 1
ATOM 3723 O O . PRO A 1 235 ? 38.476 7.716 1.972 1.000 0.360 235 PRO A O 1
ATOM 3734 N N . VAL A 1 236 ? 38.221 9.939 1.729 1.000 0.340 236 VAL A N 1
ATOM 3735 C CA . VAL A 1 236 ? 38.410 9.947 0.274 1.000 0.340 236 VAL A CA 1
ATOM 3736 C C . VAL A 1 236 ? 39.915 9.829 -0.001 1.000 0.340 236 VAL A C 1
ATOM 3737 O O . VAL A 1 236 ? 40.567 10.784 -0.417 1.000 0.340 236 VAL A O 1
ATOM 3750 N N . SER A 1 237 ? 40.525 8.677 0.288 1.000 0.300 237 SER A N 1
ATOM 3751 C CA . SER A 1 237 ? 41.916 8.431 -0.086 1.000 0.300 237 SER A CA 1
ATOM 3752 C C . SER A 1 237 ? 41.982 8.198 -1.598 1.000 0.300 237 SER A C 1
ATOM 3753 O O . SER A 1 237 ? 41.820 7.086 -2.096 1.000 0.300 237 SER A O 1
ATOM 3761 N N . MET A 1 238 ? 42.225 9.273 -2.355 1.000 0.250 238 MET A N 1
ATOM 3762 C CA . MET A 1 238 ? 42.619 9.212 -3.770 1.000 0.250 238 MET A CA 1
ATOM 3763 C C . MET A 1 238 ? 44.046 8.658 -3.908 1.000 0.250 238 MET A C 1
ATOM 3764 O O . MET A 1 238 ? 44.939 9.319 -4.432 1.000 0.250 238 MET A O 1
ATOM 3778 N N . ASN A 1 239 ? 44.306 7.446 -3.417 1.000 0.240 239 ASN A N 1
ATOM 3779 C CA . ASN A 1 239 ? 45.580 6.792 -3.687 1.000 0.240 239 ASN A CA 1
ATOM 3780 C C . ASN A 1 239 ? 45.601 6.326 -5.152 1.000 0.240 239 ASN A C 1
ATOM 3781 O O . ASN A 1 239 ? 45.000 5.313 -5.492 1.000 0.240 239 ASN A O 1
ATOM 3792 N N . PHE A 1 240 ? 46.323 7.065 -6.002 1.000 0.220 240 PHE A N 1
ATOM 3793 C CA . PHE A 1 240 ? 46.539 6.806 -7.439 1.000 0.220 240 PHE A CA 1
ATOM 3794 C C . PHE A 1 240 ? 47.397 5.565 -7.764 1.000 0.220 240 PHE A C 1
ATOM 3795 O O . PHE A 1 240 ? 47.668 5.300 -8.932 1.000 0.220 240 PHE A O 1
ATOM 3812 N N . ASN A 1 241 ? 47.900 4.849 -6.759 1.000 0.210 241 ASN A N 1
ATOM 3813 C CA . ASN A 1 241 ? 48.959 3.851 -6.931 1.000 0.210 241 ASN A CA 1
ATOM 3814 C C . ASN A 1 241 ? 48.492 2.507 -7.547 1.000 0.210 241 ASN A C 1
ATOM 3815 O O . ASN A 1 241 ? 47.421 2.369 -8.124 1.000 0.210 241 ASN A O 1
ATOM 3826 N N . ALA A 1 242 ? 49.355 1.495 -7.421 1.000 0.190 242 ALA A N 1
ATOM 3827 C CA . ALA A 1 242 ? 49.905 0.738 -8.536 1.000 0.190 242 ALA A CA 1
ATOM 3828 C C . ALA A 1 242 ? 49.159 -0.500 -9.055 1.000 0.190 242 ALA A C 1
ATOM 3829 O O . ALA A 1 242 ? 49.560 -0.984 -10.109 1.000 0.190 242 ALA A O 1
ATOM 3836 N N . ALA A 1 243 ? 48.221 -1.111 -8.316 1.000 0.210 243 ALA A N 1
ATOM 3837 C CA . ALA A 1 243 ? 47.917 -2.533 -8.535 1.000 0.210 243 ALA A CA 1
ATOM 3838 C C . ALA A 1 243 ? 47.389 -2.813 -9.956 1.000 0.210 243 ALA A C 1
ATOM 3839 O O . ALA A 1 243 ? 46.231 -2.569 -10.282 1.000 0.210 243 ALA A O 1
ATOM 3846 N N . ASN A 1 244 ? 48.282 -3.376 -10.776 1.000 0.210 244 ASN A N 1
ATOM 3847 C CA . ASN A 1 244 ? 48.160 -3.604 -12.215 1.000 0.210 244 ASN A CA 1
ATOM 3848 C C . ASN A 1 244 ? 47.233 -4.783 -12.541 1.000 0.210 244 ASN A C 1
ATOM 3849 O O . ASN A 1 244 ? 47.423 -5.476 -13.541 1.000 0.210 244 ASN A O 1
ATOM 3860 N N . SER A 1 245 ? 46.312 -5.131 -11.636 1.000 0.200 245 SER A N 1
ATOM 3861 C CA . SER A 1 245 ? 45.487 -6.310 -11.836 1.000 0.200 245 SER A CA 1
ATOM 3862 C C . SER A 1 245 ? 44.656 -6.093 -13.091 1.000 0.200 245 SER A C 1
ATOM 3863 O O . SER A 1 245 ? 43.761 -5.252 -13.114 1.000 0.200 245 SER A O 1
ATOM 3871 N N . ASN A 1 246 ? 44.963 -6.905 -14.103 1.000 0.210 246 ASN A N 1
ATOM 3872 C CA . ASN A 1 246 ? 44.331 -7.031 -15.416 1.000 0.210 246 ASN A CA 1
ATOM 3873 C C . ASN A 1 246 ? 42.862 -7.444 -15.349 1.000 0.210 246 ASN A C 1
ATOM 3874 O O . ASN A 1 246 ? 42.324 -7.980 -16.319 1.000 0.210 246 ASN A O 1
ATOM 3885 N N . GLN A 1 247 ? 42.218 -7.285 -14.192 1.000 0.210 247 GLN A N 1
ATOM 3886 C CA . GLN A 1 247 ? 40.797 -7.483 -14.138 1.000 0.210 247 GLN A CA 1
ATOM 3887 C C . GLN A 1 247 ? 40.206 -6.506 -15.133 1.000 0.210 247 GLN A C 1
ATOM 3888 O O . GLN A 1 247 ? 40.254 -5.294 -14.946 1.000 0.210 247 GLN A O 1
ATOM 3902 N N . LEU A 1 248 ? 39.726 -7.102 -16.225 1.000 0.200 248 LEU A N 1
ATOM 3903 C CA . LEU A 1 248 ? 38.880 -6.506 -17.227 1.000 0.200 248 LEU A CA 1
ATOM 3904 C C . LEU A 1 248 ? 37.706 -5.943 -16.448 1.000 0.200 248 LEU A C 1
ATOM 3905 O O . LEU A 1 248 ? 36.720 -6.635 -16.197 1.000 0.200 248 LEU A O 1
ATOM 3921 N N . THR A 1 249 ? 37.842 -4.707 -15.984 1.000 0.220 249 THR A N 1
ATOM 3922 C CA . THR A 1 249 ? 36.747 -3.916 -15.464 1.000 0.220 249 THR A CA 1
ATOM 3923 C C . THR A 1 249 ? 35.876 -3.700 -16.677 1.000 0.220 249 THR A C 1
ATOM 3924 O O . THR A 1 249 ? 36.071 -2.765 -17.447 1.000 0.220 249 THR A O 1
ATOM 3935 N N . VAL A 1 250 ? 34.975 -4.660 -16.903 1.000 0.220 250 VAL A N 1
ATOM 3936 C CA . VAL A 1 250 ? 33.980 -4.610 -17.959 1.000 0.220 250 VAL A CA 1
ATOM 3937 C C . VAL A 1 250 ? 33.110 -3.431 -17.574 1.000 0.220 250 VAL A C 1
ATOM 3938 O O . VAL A 1 250 ? 32.201 -3.546 -16.749 1.000 0.220 250 VAL A O 1
ATOM 3951 N N . THR A 1 251 ? 33.496 -2.255 -18.059 1.000 0.240 251 THR A N 1
ATOM 3952 C CA . THR A 1 251 ? 32.841 -1.000 -17.760 1.000 0.240 251 THR A CA 1
ATOM 3953 C C . THR A 1 251 ? 31.434 -1.172 -18.267 1.000 0.240 251 THR A C 1
ATOM 3954 O O . THR A 1 251 ? 31.155 -1.273 -19.463 1.000 0.240 251 THR A O 1
ATOM 3965 N N . ALA A 1 252 ? 30.540 -1.347 -17.303 1.000 0.270 252 ALA A N 1
ATOM 3966 C CA . ALA A 1 252 ? 29.135 -1.442 -17.561 1.000 0.270 252 ALA A CA 1
ATOM 3967 C C . ALA A 1 252 ? 28.787 -0.219 -18.401 1.000 0.270 252 ALA A C 1
ATOM 3968 O O . ALA A 1 252 ? 28.957 0.902 -17.941 1.000 0.270 252 ALA A O 1
ATOM 3975 N N . THR A 1 253 ? 28.330 -0.447 -19.630 1.000 0.290 253 THR A N 1
ATOM 3976 C CA . THR A 1 253 ? 27.627 0.569 -20.407 1.000 0.290 253 THR A CA 1
ATOM 3977 C C . THR A 1 253 ? 26.486 1.056 -19.520 1.000 0.290 253 THR A C 1
ATOM 3978 O O . THR A 1 253 ? 25.475 0.358 -19.401 1.000 0.290 253 THR A O 1
ATOM 3989 N N . SER A 1 254 ? 26.707 2.145 -18.779 1.000 0.390 254 SER A N 1
ATOM 3990 C CA . SER A 1 254 ? 25.664 2.827 -18.035 1.000 0.390 254 SER A CA 1
ATOM 3991 C C . SER A 1 254 ? 24.650 3.279 -19.071 1.000 0.390 254 SER A C 1
ATOM 3992 O O . SER A 1 254 ? 24.998 3.610 -20.215 1.000 0.390 254 SER A O 1
ATOM 4000 N N . VAL A 1 255 ? 23.371 3.179 -18.722 1.000 0.490 255 VAL A N 1
ATOM 4001 C CA . VAL A 1 255 ? 22.307 3.560 -19.641 1.000 0.490 255 VAL A CA 1
ATOM 4002 C C . VAL A 1 255 ? 22.359 5.078 -19.776 1.000 0.490 255 VAL A C 1
ATOM 4003 O O . VAL A 1 255 ? 21.772 5.805 -18.977 1.000 0.490 255 VAL A O 1
ATOM 4016 N N . LYS A 1 256 ? 23.105 5.563 -20.775 1.000 0.600 256 LYS A N 1
ATOM 4017 C CA . LYS A 1 256 ? 23.187 6.984 -21.111 1.000 0.600 256 LYS A CA 1
ATOM 4018 C C . LYS A 1 256 ? 21.769 7.512 -21.316 1.000 0.600 256 LYS A C 1
ATOM 4019 O O . LYS A 1 256 ? 21.124 7.182 -22.308 1.000 0.600 256 LYS A O 1
ATOM 4038 N N . GLY A 1 257 ? 21.304 8.335 -20.379 1.000 0.780 257 GLY A N 1
ATOM 4039 C CA . GLY A 1 257 ? 20.063 9.091 -20.520 1.000 0.780 257 GLY A CA 1
ATOM 4040 C C . GLY A 1 257 ? 19.016 8.906 -19.425 1.000 0.780 257 GLY A C 1
ATOM 4041 O O . GLY A 1 257 ? 18.008 9.606 -19.503 1.000 0.780 257 GLY A O 1
ATOM 4045 N N . TYR A 1 258 ? 19.216 8.043 -18.417 1.000 0.870 258 TYR A N 1
ATOM 4046 C CA . TYR A 1 258 ? 18.261 7.972 -17.304 1.000 0.870 258 TYR A CA 1
ATOM 4047 C C . TYR A 1 258 ? 18.162 9.319 -16.574 1.000 0.870 258 TYR A C 1
ATOM 4048 O O . TYR A 1 258 ? 19.164 9.904 -16.163 1.000 0.870 258 TYR A O 1
ATOM 4066 N N . SER A 1 259 ? 16.938 9.807 -16.403 1.000 0.920 259 SER A N 1
ATOM 4067 C CA . SER A 1 259 ? 16.633 11.017 -15.654 1.000 0.920 259 SER A CA 1
ATOM 4068 C C . SER A 1 259 ? 15.814 10.649 -14.426 1.000 0.920 259 SER A C 1
ATOM 4069 O O . SER A 1 259 ? 14.596 10.493 -14.506 1.000 0.920 259 SER A O 1
ATOM 4077 N N . GLY A 1 260 ? 16.491 10.569 -13.278 1.000 0.940 260 GLY A N 1
ATOM 4078 C CA . GLY A 1 260 ? 15.833 10.365 -11.987 1.000 0.940 260 GLY A CA 1
ATOM 4079 C C . GLY A 1 260 ? 14.799 11.451 -11.672 1.000 0.940 260 GLY A C 1
ATOM 4080 O O . GLY A 1 260 ? 13.749 11.161 -11.111 1.000 0.940 260 GLY A O 1
ATOM 4084 N N . TYR A 1 261 ? 15.026 12.681 -12.148 1.000 0.950 261 TYR A N 1
ATOM 4085 C CA . TYR A 1 261 ? 14.040 13.761 -12.074 1.000 0.950 261 TYR A CA 1
ATOM 4086 C C . TYR A 1 261 ? 12.780 13.457 -12.898 1.000 0.950 261 TYR A C 1
ATOM 4087 O O . TYR A 1 261 ? 11.674 13.603 -12.393 1.000 0.950 261 TYR A O 1
ATOM 4105 N N . ALA A 1 262 ? 12.916 12.993 -14.146 1.000 0.960 262 ALA A N 1
ATOM 4106 C CA . ALA A 1 262 ? 11.753 12.649 -14.967 1.000 0.960 262 ALA A CA 1
ATOM 4107 C C . ALA A 1 262 ? 10.995 11.422 -14.430 1.000 0.960 262 ALA A C 1
ATOM 4108 O O . ALA A 1 262 ? 9.766 11.393 -14.499 1.000 0.960 262 ALA A O 1
ATOM 4115 N N . ALA A 1 263 ? 11.707 10.446 -13.856 1.000 0.970 263 ALA A N 1
ATOM 4116 C CA . ALA A 1 263 ? 11.084 9.319 -13.167 1.000 0.970 263 ALA A CA 1
ATOM 4117 C C . ALA A 1 263 ? 10.297 9.777 -11.932 1.000 0.970 263 ALA A C 1
ATOM 4118 O O . ALA A 1 263 ? 9.136 9.407 -11.776 1.000 0.970 263 ALA A O 1
ATOM 4125 N N . MET A 1 264 ? 10.884 10.654 -11.111 1.000 0.980 264 MET A N 1
ATOM 4126 C CA . MET A 1 264 ? 10.201 11.273 -9.975 1.000 0.980 264 MET A CA 1
ATOM 4127 C C . MET A 1 264 ? 8.960 12.063 -10.418 1.000 0.980 264 MET A C 1
ATOM 4128 O O . MET A 1 264 ? 7.893 11.845 -9.859 1.000 0.980 264 MET A O 1
ATOM 4142 N N . LYS A 1 265 ? 9.039 12.898 -11.469 1.000 0.980 265 LYS A N 1
ATOM 4143 C CA . LYS A 1 265 ? 7.876 13.659 -11.972 1.000 0.980 265 LYS A CA 1
ATOM 4144 C C . LYS A 1 265 ? 6.746 12.753 -12.462 1.000 0.980 265 LYS A C 1
ATOM 4145 O O . LYS A 1 265 ? 5.579 13.123 -12.351 1.000 0.980 265 LYS A O 1
ATOM 4164 N N . TYR A 1 266 ? 7.075 11.589 -13.028 1.000 0.990 266 TYR A N 1
ATOM 4165 C CA . TYR A 1 266 ? 6.073 10.581 -13.369 1.000 0.990 266 TYR A CA 1
ATOM 4166 C C . TYR A 1 266 ? 5.432 9.997 -12.112 1.000 0.990 266 TYR A C 1
ATOM 4167 O O . TYR A 1 266 ? 4.208 9.916 -12.039 1.000 0.990 266 TYR A O 1
ATOM 4185 N N . ALA A 1 267 ? 6.255 9.608 -11.137 1.000 0.990 267 ALA A N 1
ATOM 4186 C CA . ALA A 1 267 ? 5.786 9.034 -9.888 1.000 0.990 267 ALA A CA 1
ATOM 4187 C C . ALA A 1 267 ? 4.881 10.015 -9.128 1.000 0.990 267 ALA A C 1
ATOM 4188 O O . ALA A 1 267 ? 3.767 9.644 -8.794 1.000 0.990 267 ALA A O 1
ATOM 4195 N N . GLU A 1 268 ? 5.277 11.283 -8.978 1.000 0.980 268 GLU A N 1
ATOM 4196 C CA . GLU A 1 268 ? 4.423 12.336 -8.404 1.000 0.980 268 GLU A CA 1
ATOM 4197 C C . GLU A 1 268 ? 3.072 12.446 -9.119 1.000 0.980 268 GLU A C 1
ATOM 4198 O O . GLU A 1 268 ? 2.034 12.585 -8.479 1.000 0.980 268 GLU A O 1
ATOM 4210 N N . LYS A 1 269 ? 3.073 12.379 -10.457 1.000 0.980 269 LYS A N 1
ATOM 4211 C CA . LYS A 1 269 ? 1.854 12.530 -11.255 1.000 0.980 269 LYS A CA 1
ATOM 4212 C C . LYS A 1 269 ? 0.877 11.365 -11.079 1.000 0.980 269 LYS A C 1
ATOM 4213 O O . LYS A 1 269 ? -0.328 11.587 -11.170 1.000 0.980 269 LYS A O 1
ATOM 4232 N N . TYR A 1 270 ? 1.381 10.144 -10.912 1.000 0.990 270 TYR A N 1
ATOM 4233 C CA . TYR A 1 270 ? 0.558 8.935 -10.995 1.000 0.990 270 TYR A CA 1
ATOM 4234 C C . TYR A 1 270 ? 0.458 8.131 -9.697 1.000 0.990 270 TYR A C 1
ATOM 4235 O O . TYR A 1 270 ? -0.401 7.263 -9.649 1.000 0.990 270 TYR A O 1
ATOM 4253 N N . ALA A 1 271 ? 1.232 8.448 -8.650 1.000 0.980 271 ALA A N 1
ATOM 4254 C CA . ALA A 1 271 ? 1.220 7.730 -7.368 1.000 0.980 271 ALA A CA 1
ATOM 4255 C C . ALA A 1 271 ? -0.168 7.660 -6.715 1.000 0.980 271 ALA A C 1
ATOM 4256 O O . ALA A 1 271 ? -0.493 6.674 -6.066 1.000 0.980 271 ALA A O 1
ATOM 4263 N N . LEU A 1 272 ? -0.981 8.711 -6.878 1.000 0.980 272 LEU A N 1
ATOM 4264 C CA . LEU A 1 272 ? -2.337 8.791 -6.323 1.000 0.980 272 LEU A CA 1
ATOM 4265 C C . LEU A 1 272 ? -3.427 8.466 -7.347 1.000 0.980 272 LEU A C 1
ATOM 4266 O O . LEU A 1 272 ? -4.558 8.200 -6.963 1.000 0.980 272 LEU A O 1
ATOM 4282 N N . LYS A 1 273 ? -3.133 8.529 -8.648 1.000 0.960 273 LYS A N 1
ATOM 4283 C CA . LYS A 1 273 ? -4.099 8.271 -9.726 1.000 0.960 273 LYS A CA 1
ATOM 4284 C C . LYS A 1 273 ? -3.384 7.483 -10.824 1.000 0.960 273 LYS A C 1
ATOM 4285 O O . LYS A 1 273 ? -2.739 8.110 -11.664 1.000 0.960 273 LYS A O 1
ATOM 4304 N N . PRO A 1 274 ? -3.477 6.141 -10.837 1.000 0.970 274 PRO A N 1
ATOM 4305 C CA . PRO A 1 274 ? -2.717 5.296 -11.754 1.000 0.970 274 PRO A CA 1
ATOM 4306 C C . PRO A 1 274 ? -2.866 5.691 -13.232 1.000 0.970 274 PRO A C 1
ATOM 4307 O O . PRO A 1 274 ? -3.940 6.080 -13.702 1.000 0.970 274 PRO A O 1
ATOM 4318 N N . ASN A 1 275 ? -1.779 5.571 -13.999 1.000 0.980 275 ASN A N 1
ATOM 4319 C CA . ASN A 1 275 ? -1.781 5.899 -15.422 1.000 0.980 275 ASN A CA 1
ATOM 4320 C C . ASN A 1 275 ? -2.610 4.882 -16.220 1.000 0.980 275 ASN A C 1
ATOM 4321 O O . ASN A 1 275 ? -2.161 3.765 -16.464 1.000 0.980 275 ASN A O 1
ATOM 4332 N N . LYS A 1 276 ? -3.772 5.313 -16.720 1.000 0.970 276 LYS A N 1
ATOM 4333 C CA . LYS A 1 276 ? -4.713 4.491 -17.505 1.000 0.970 276 LYS A CA 1
ATOM 4334 C C . LYS A 1 276 ? -4.126 3.890 -18.793 1.000 0.970 276 LYS A C 1
ATOM 4335 O O . LYS A 1 276 ? -4.744 3.013 -19.384 1.000 0.970 276 LYS A O 1
ATOM 4354 N N . ASN A 1 277 ? -2.952 4.347 -19.236 1.000 0.970 277 ASN A N 1
ATOM 4355 C CA . ASN A 1 277 ? -2.242 3.760 -20.377 1.000 0.970 277 ASN A CA 1
ATOM 4356 C C . ASN A 1 277 ? -1.513 2.446 -20.039 1.000 0.970 277 ASN A C 1
ATOM 4357 O O . ASN A 1 277 ? -1.007 1.787 -20.947 1.000 0.970 277 ASN A O 1
ATOM 4368 N N . TYR A 1 278 ? -1.431 2.073 -18.763 1.000 0.970 278 TYR A N 1
ATOM 4369 C CA . TYR A 1 278 ? -0.900 0.792 -18.312 1.000 0.970 278 TYR A CA 1
ATOM 4370 C C . TYR A 1 278 ? -2.002 -0.029 -17.649 1.000 0.970 278 TYR A C 1
ATOM 4371 O O . TYR A 1 278 ? -2.948 0.520 -17.082 1.000 0.970 278 TYR A O 1
ATOM 4389 N N . LYS A 1 279 ? -1.864 -1.358 -17.694 1.000 0.950 279 LYS A N 1
ATOM 4390 C CA . LYS A 1 279 ? -2.646 -2.235 -16.820 1.000 0.950 279 LYS A CA 1
ATOM 4391 C C . LYS A 1 279 ? -2.367 -1.837 -15.375 1.000 0.950 279 LYS A C 1
ATOM 4392 O O . LYS A 1 279 ? -1.207 -1.638 -15.022 1.000 0.950 279 LYS A O 1
ATOM 4411 N N . TYR A 1 280 ? -3.425 -1.732 -14.585 1.000 0.920 280 TYR A N 1
ATOM 4412 C CA . TYR A 1 280 ? -3.344 -1.527 -13.149 1.000 0.920 280 TYR A CA 1
ATOM 4413 C C . TYR A 1 280 ? -3.638 -2.848 -12.448 1.000 0.920 280 TYR A C 1
ATOM 4414 O O . TYR A 1 280 ? -4.658 -3.485 -12.723 1.000 0.920 280 TYR A O 1
ATOM 4432 N N . TYR A 1 281 ? -2.735 -3.262 -11.571 1.000 0.860 281 TYR A N 1
ATOM 4433 C CA . TYR A 1 281 ? -2.888 -4.459 -10.758 1.000 0.860 281 TYR A CA 1
ATOM 4434 C C . TYR A 1 281 ? -3.419 -4.048 -9.387 1.000 0.860 281 TYR A C 1
ATOM 4435 O O . TYR A 1 281 ? -2.643 -3.617 -8.540 1.000 0.860 281 TYR A O 1
ATOM 4453 N N . LYS A 1 282 ? -4.740 -4.145 -9.171 1.000 0.790 282 LYS A N 1
ATOM 4454 C CA . LYS A 1 282 ? -5.346 -3.784 -7.877 1.000 0.790 282 LYS A CA 1
ATOM 4455 C C . LYS A 1 282 ? -4.587 -4.494 -6.749 1.000 0.790 282 LYS A C 1
ATOM 4456 O O . LYS A 1 282 ? -4.313 -5.687 -6.859 1.000 0.790 282 LYS A O 1
ATOM 4475 N N . ASP A 1 283 ? -4.163 -3.714 -5.759 1.000 0.760 283 ASP A N 1
ATOM 4476 C CA . ASP A 1 283 ? -3.399 -4.143 -4.580 1.000 0.760 283 ASP A CA 1
ATOM 4477 C C . ASP A 1 283 ? -2.005 -4.731 -4.864 1.000 0.760 283 ASP A C 1
ATOM 4478 O O . ASP A 1 283 ? -1.244 -4.996 -3.942 1.000 0.760 283 ASP A O 1
ATOM 4487 N N . LYS A 1 284 ? -1.568 -4.825 -6.128 1.000 0.840 284 LYS A N 1
ATOM 4488 C CA . LYS A 1 284 ? -0.274 -5.421 -6.530 1.000 0.840 284 LYS A CA 1
ATOM 4489 C C . LYS A 1 284 ? 0.460 -4.628 -7.616 1.000 0.840 284 LYS A C 1
ATOM 4490 O O . LYS A 1 284 ? 1.179 -5.180 -8.445 1.000 0.840 284 LYS A O 1
ATOM 4509 N N . ASP A 1 285 ? 0.269 -3.313 -7.646 1.000 0.920 285 ASP A N 1
ATOM 4510 C CA . ASP A 1 285 ? 0.789 -2.450 -8.707 1.000 0.920 285 ASP A CA 1
ATOM 4511 C C . ASP A 1 285 ? 2.164 -1.842 -8.398 1.000 0.920 285 ASP A C 1
ATOM 4512 O O . ASP A 1 285 ? 2.704 -1.139 -9.246 1.000 0.920 285 ASP A O 1
ATOM 4521 N N . CYS A 1 286 ? 2.752 -2.091 -7.222 1.000 0.930 286 CYS A N 1
ATOM 4522 C CA . CYS A 1 286 ? 3.971 -1.413 -6.757 1.000 0.930 286 CYS A CA 1
ATOM 4523 C C . CYS A 1 286 ? 5.119 -1.436 -7.789 1.000 0.930 286 CYS A C 1
ATOM 4524 O O . CYS A 1 286 ? 5.592 -0.389 -8.240 1.000 0.930 286 CYS A O 1
ATOM 4532 N N . THR A 1 287 ? 5.535 -2.618 -8.250 1.000 0.950 287 THR A N 1
ATOM 4533 C CA . THR A 1 287 ? 6.636 -2.751 -9.215 1.000 0.950 287 THR A CA 1
ATOM 4534 C C . THR A 1 287 ? 6.224 -2.354 -10.625 1.000 0.950 287 THR A C 1
ATOM 4535 O O . THR A 1 287 ? 7.037 -1.772 -11.345 1.000 0.950 287 THR A O 1
ATOM 4546 N N . ASN A 1 288 ? 4.968 -2.596 -11.014 1.000 0.970 288 ASN A N 1
ATOM 4547 C CA . ASN A 1 288 ? 4.445 -2.118 -12.291 1.000 0.970 288 ASN A CA 1
ATOM 4548 C C . ASN A 1 288 ? 4.540 -0.584 -12.364 1.000 0.970 288 ASN A C 1
ATOM 4549 O O . ASN A 1 288 ? 5.105 -0.052 -13.318 1.000 0.970 288 ASN A O 1
ATOM 4560 N N . PHE A 1 289 ? 4.091 0.124 -11.328 1.000 0.980 289 PHE A N 1
ATOM 4561 C CA . PHE A 1 289 ? 4.212 1.573 -11.181 1.000 0.980 289 PHE A CA 1
ATOM 4562 C C . PHE A 1 289 ? 5.664 2.055 -11.223 1.000 0.980 289 PHE A C 1
ATOM 4563 O O . PHE A 1 289 ? 5.996 2.955 -12.000 1.000 0.980 289 PHE A O 1
ATOM 4580 N N . VAL A 1 290 ? 6.559 1.438 -10.446 1.000 0.980 290 VAL A N 1
ATOM 4581 C CA . VAL A 1 290 ? 7.981 1.817 -10.448 1.000 0.980 290 VAL A CA 1
ATOM 4582 C C . VAL A 1 290 ? 8.604 1.596 -11.824 1.000 0.980 290 VAL A C 1
ATOM 4583 O O . VAL A 1 290 ? 9.322 2.466 -12.322 1.000 0.980 290 VAL A O 1
ATOM 4596 N N . SER A 1 291 ? 8.286 0.490 -12.497 1.000 0.970 291 SER A N 1
ATOM 4597 C CA . SER A 1 291 ? 8.770 0.237 -13.852 1.000 0.970 291 SER A CA 1
ATOM 4598 C C . SER A 1 291 ? 8.269 1.290 -14.848 1.000 0.970 291 SER A C 1
ATOM 4599 O O . SER A 1 291 ? 9.043 1.767 -15.685 1.000 0.970 291 SER A O 1
ATOM 4607 N N . GLN A 1 292 ? 7.014 1.736 -14.718 1.000 0.980 292 GLN A N 1
ATOM 4608 C CA . GLN A 1 292 ? 6.485 2.853 -15.504 1.000 0.980 292 GLN A CA 1
ATOM 4609 C C . GLN A 1 292 ? 7.257 4.157 -15.244 1.000 0.980 292 GLN A C 1
ATOM 4610 O O . GLN A 1 292 ? 7.620 4.857 -16.194 1.000 0.980 292 GLN A O 1
ATOM 4624 N N . ALA A 1 293 ? 7.555 4.470 -13.980 1.000 0.980 293 ALA A N 1
ATOM 4625 C CA . ALA A 1 293 ? 8.315 5.658 -13.606 1.000 0.980 293 ALA A CA 1
ATOM 4626 C C . ALA A 1 293 ? 9.739 5.624 -14.180 1.000 0.980 293 ALA A C 1
ATOM 4627 O O . ALA A 1 293 ? 10.169 6.587 -14.817 1.000 0.980 293 ALA A O 1
ATOM 4634 N N . LEU A 1 294 ? 10.446 4.494 -14.066 1.000 0.960 294 LEU A N 1
ATOM 4635 C CA . LEU A 1 294 ? 11.766 4.314 -14.678 1.000 0.960 294 LEU A CA 1
ATOM 4636 C C . LEU A 1 294 ? 11.713 4.497 -16.199 1.000 0.960 294 LEU A C 1
ATOM 4637 O O . LEU A 1 294 ? 12.580 5.153 -16.786 1.000 0.960 294 LEU A O 1
ATOM 4653 N N . ARG A 1 295 ? 10.670 3.966 -16.850 1.000 0.950 295 ARG A N 1
ATOM 4654 C CA . ARG A 1 295 ? 10.462 4.126 -18.293 1.000 0.950 295 ARG A CA 1
ATOM 4655 C C . ARG A 1 295 ? 10.252 5.590 -18.684 1.000 0.950 295 ARG A C 1
ATOM 4656 O O . ARG A 1 295 ? 10.868 6.046 -19.649 1.000 0.950 295 ARG A O 1
ATOM 4677 N N . ALA A 1 296 ? 9.444 6.337 -17.933 1.000 0.970 296 ALA A N 1
ATOM 4678 C CA . ALA A 1 296 ? 9.275 7.782 -18.110 1.000 0.970 296 ALA A CA 1
ATOM 4679 C C . ALA A 1 296 ? 10.570 8.563 -17.820 1.000 0.970 296 ALA A C 1
ATOM 4680 O O . ALA A 1 296 ? 10.878 9.543 -18.498 1.000 0.970 296 ALA A O 1
ATOM 4687 N N . GLY A 1 297 ? 11.397 8.041 -16.912 1.000 0.940 297 GLY A N 1
ATOM 4688 C CA . GLY A 1 297 ? 12.789 8.423 -16.689 1.000 0.940 297 GLY A CA 1
ATOM 4689 C C . GLY A 1 297 ? 13.740 8.116 -17.848 1.000 0.940 297 GLY A C 1
ATOM 4690 O O . GLY A 1 297 ? 14.946 8.251 -17.678 1.000 0.940 297 GLY A O 1
ATOM 4694 N N . ARG A 1 298 ? 13.234 7.736 -19.029 1.000 0.910 298 ARG A N 1
ATOM 4695 C CA . ARG A 1 298 ? 13.989 7.398 -20.251 1.000 0.910 298 ARG A CA 1
ATOM 4696 C C . ARG A 1 298 ? 14.746 6.070 -20.194 1.000 0.910 298 ARG A C 1
ATOM 4697 O O . ARG A 1 298 ? 15.585 5.821 -21.056 1.000 0.910 298 ARG A O 1
ATOM 4718 N N . MET A 1 299 ? 14.423 5.183 -19.253 1.000 0.910 299 MET A N 1
ATOM 4719 C CA . MET A 1 299 ? 14.956 3.819 -19.270 1.000 0.910 299 MET A CA 1
ATOM 4720 C C . MET A 1 299 ? 14.473 3.079 -20.532 1.000 0.910 299 MET A C 1
ATOM 4721 O O . MET A 1 299 ? 13.260 3.019 -20.755 1.000 0.910 299 MET A O 1
ATOM 4735 N N . PRO A 1 300 ? 15.355 2.540 -21.395 1.000 0.890 300 PRO A N 1
ATOM 4736 C CA . PRO A 1 300 ? 14.952 1.785 -22.575 1.000 0.890 300 PRO A CA 1
ATOM 4737 C C . PRO A 1 300 ? 14.329 0.446 -22.182 1.000 0.890 300 PRO A C 1
ATOM 4738 O O . PRO A 1 300 ? 14.561 -0.069 -21.091 1.000 0.890 300 PRO A O 1
ATOM 4749 N N . TYR A 1 301 ? 13.559 -0.139 -23.098 1.000 0.910 301 TYR A N 1
ATOM 4750 C CA . TYR A 1 301 ? 13.136 -1.523 -22.934 1.000 0.910 301 TYR A CA 1
ATOM 4751 C C . TYR A 1 301 ? 14.318 -2.472 -23.094 1.000 0.910 301 TYR A C 1
ATOM 4752 O O . TYR A 1 301 ? 15.209 -2.252 -23.916 1.000 0.910 301 TYR A O 1
ATOM 4770 N N . PHE A 1 302 ? 14.263 -3.566 -22.346 1.000 0.890 302 PHE A N 1
ATOM 4771 C CA . PHE A 1 302 ? 15.160 -4.700 -22.488 1.000 0.890 302 PHE A CA 1
ATOM 4772 C C . PHE A 1 302 ? 14.349 -5.957 -22.795 1.000 0.890 302 PHE A C 1
ATOM 4773 O O . PHE A 1 302 ? 13.137 -6.004 -22.594 1.000 0.890 302 PHE A O 1
ATOM 4790 N N . LYS A 1 303 ? 15.023 -7.011 -23.264 1.000 0.890 303 LYS A N 1
ATOM 4791 C CA . LYS A 1 303 ? 14.359 -8.276 -23.614 1.000 0.890 303 LYS A CA 1
ATOM 4792 C C . LYS A 1 303 ? 13.529 -8.843 -22.452 1.000 0.890 303 LYS A C 1
ATOM 4793 O O . LYS A 1 303 ? 12.405 -9.281 -22.684 1.000 0.890 303 LYS A O 1
ATOM 4812 N N . GLU A 1 304 ? 14.087 -8.810 -21.241 1.000 0.920 304 GLU A N 1
ATOM 4813 C CA . GLU A 1 304 ? 13.482 -9.327 -20.002 1.000 0.920 304 GLU A CA 1
ATOM 4814 C C . GLU A 1 304 ? 12.714 -8.241 -19.211 1.000 0.920 304 GLU A C 1
ATOM 4815 O O . GLU A 1 304 ? 11.943 -8.583 -18.321 1.000 0.920 304 GLU A O 1
ATOM 4827 N N . TRP A 1 305 ? 12.850 -6.951 -19.558 1.000 0.930 305 TRP A N 1
ATOM 4828 C CA . TRP A 1 305 ? 12.170 -5.834 -18.883 1.000 0.930 305 TRP A CA 1
ATOM 4829 C C . TRP A 1 305 ? 11.439 -4.932 -19.875 1.000 0.930 305 TRP A C 1
ATOM 4830 O O . TRP A 1 305 ? 12.024 -4.073 -20.543 1.000 0.930 305 TRP A O 1
ATOM 4851 N N . LYS A 1 306 ? 10.137 -5.172 -19.976 1.000 0.950 306 LYS A N 1
ATOM 4852 C CA . LYS A 1 306 ? 9.163 -4.448 -20.795 1.000 0.950 306 LYS A CA 1
ATOM 4853 C C . LYS A 1 306 ? 7.774 -4.702 -20.189 1.000 0.950 306 LYS A C 1
ATOM 4854 O O . LYS A 1 306 ? 7.658 -5.636 -19.399 1.000 0.950 306 LYS A O 1
ATOM 4873 N N . PRO A 1 307 ? 6.737 -3.926 -20.542 1.000 0.950 307 PRO A N 1
ATOM 4874 C CA . PRO A 1 307 ? 5.431 -4.035 -19.908 1.000 0.950 307 PRO A CA 1
ATOM 4875 C C . PRO A 1 307 ? 4.956 -5.483 -19.802 1.000 0.950 307 PRO A C 1
ATOM 4876 O O . PRO A 1 307 ? 4.930 -6.207 -20.801 1.000 0.950 307 PRO A O 1
ATOM 4887 N N . TYR A 1 308 ? 4.610 -5.868 -18.574 1.000 0.920 308 TYR A N 1
ATOM 4888 C CA . TYR A 1 308 ? 3.998 -7.152 -18.219 1.000 0.920 308 TYR A CA 1
ATOM 4889 C C . TYR A 1 308 ? 4.910 -8.386 -18.328 1.000 0.920 308 TYR A C 1
ATOM 4890 O O . TYR A 1 308 ? 4.417 -9.508 -18.302 1.000 0.920 308 TYR A O 1
ATOM 4908 N N . THR A 1 309 ? 6.233 -8.217 -18.432 1.000 0.920 309 THR A N 1
ATOM 4909 C CA . THR A 1 309 ? 7.165 -9.303 -18.076 1.000 0.920 309 THR A CA 1
ATOM 4910 C C . THR A 1 309 ? 7.307 -9.405 -16.559 1.000 0.920 309 THR A C 1
ATOM 4911 O O . THR A 1 309 ? 7.114 -8.410 -15.867 1.000 0.920 309 THR A O 1
ATOM 4922 N N . ASP A 1 310 ? 7.725 -10.557 -16.030 1.000 0.900 310 ASP A N 1
ATOM 4923 C CA . ASP A 1 310 ? 7.924 -10.754 -14.582 1.000 0.900 310 ASP A CA 1
ATOM 4924 C C . ASP A 1 310 ? 8.802 -9.661 -13.965 1.000 0.900 310 ASP A C 1
ATOM 4925 O O . ASP A 1 310 ? 8.454 -9.062 -12.952 1.000 0.900 310 ASP A O 1
ATOM 4934 N N . ALA A 1 311 ? 9.916 -9.320 -14.621 1.000 0.920 311 ALA A N 1
ATOM 4935 C CA . ALA A 1 311 ? 10.803 -8.267 -14.139 1.000 0.920 311 ALA A CA 1
ATOM 4936 C C . ALA A 1 311 ? 10.172 -6.866 -14.184 1.000 0.920 311 ALA A C 1
ATOM 4937 O O . ALA A 1 311 ? 10.734 -5.946 -13.610 1.000 0.920 311 ALA A O 1
ATOM 4944 N N . TRP A 1 312 ? 9.059 -6.662 -14.887 1.000 0.950 312 TRP A N 1
ATOM 4945 C CA . TRP A 1 312 ? 8.330 -5.395 -14.901 1.000 0.950 312 TRP A CA 1
ATOM 4946 C C . TRP A 1 312 ? 7.302 -5.300 -13.770 1.000 0.950 312 TRP A C 1
ATOM 4947 O O . TRP A 1 312 ? 7.088 -4.207 -13.251 1.000 0.950 312 TRP A O 1
ATOM 4968 N N . VAL A 1 313 ? 6.662 -6.415 -13.401 1.000 0.940 313 VAL A N 1
ATOM 4969 C CA . VAL A 1 313 ? 5.497 -6.422 -12.495 1.000 0.940 313 VAL A CA 1
ATOM 4970 C C . VAL A 1 313 ? 5.760 -7.030 -11.117 1.000 0.940 313 VAL A C 1
ATOM 4971 O O . VAL A 1 313 ? 5.023 -6.710 -10.194 1.000 0.940 313 VAL A O 1
ATO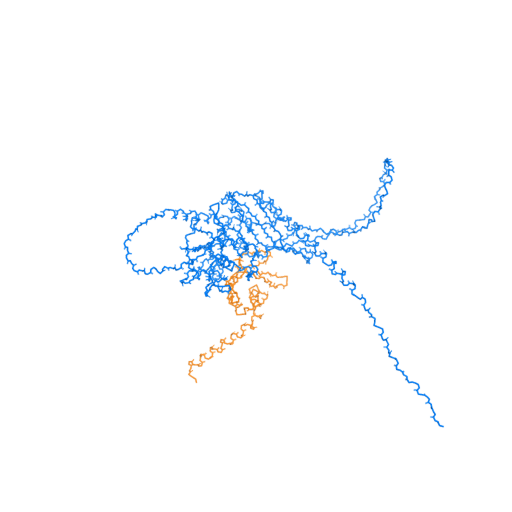M 4984 N N . ASN A 1 314 ? 6.788 -7.866 -10.944 1.000 0.900 314 ASN A N 1
ATOM 4985 C CA . ASN A 1 314 ? 7.082 -8.540 -9.675 1.000 0.900 314 ASN A CA 1
ATOM 4986 C C . ASN A 1 314 ? 8.323 -7.948 -8.986 1.000 0.900 314 ASN A C 1
ATOM 4987 O O . ASN A 1 314 ? 9.396 -7.864 -9.589 1.000 0.900 314 ASN A O 1
ATOM 4998 N N . ALA A 1 315 ? 8.203 -7.601 -7.702 1.000 0.910 315 ALA A N 1
ATOM 4999 C CA . ALA A 1 315 ? 9.240 -6.913 -6.929 1.000 0.910 315 ALA A CA 1
ATOM 5000 C C . ALA A 1 315 ? 10.572 -7.679 -6.854 1.000 0.910 315 ALA A C 1
ATOM 5001 O O . ALA A 1 315 ? 11.636 -7.124 -7.163 1.000 0.910 315 ALA A O 1
ATOM 5008 N N . GLY A 1 316 ? 10.539 -8.961 -6.490 1.000 0.890 316 GLY A N 1
ATOM 5009 C CA . GLY A 1 316 ? 11.745 -9.781 -6.388 1.000 0.890 316 GLY A CA 1
ATOM 5010 C C . GLY A 1 316 ? 12.371 -10.127 -7.744 1.000 0.890 316 GLY A C 1
ATOM 5011 O O . GLY A 1 316 ? 13.601 -10.121 -7.875 1.000 0.890 316 GLY A O 1
ATOM 5015 N N . ALA A 1 317 ? 11.560 -10.335 -8.784 1.000 0.900 317 ALA A N 1
ATOM 5016 C CA . ALA A 1 317 ? 12.023 -10.558 -10.151 1.000 0.900 317 ALA A CA 1
ATOM 5017 C C . ALA A 1 317 ? 12.665 -9.290 -10.720 1.000 0.900 317 ALA A C 1
ATOM 5018 O O . ALA A 1 317 ? 13.754 -9.358 -11.292 1.000 0.900 317 ALA A O 1
ATOM 5025 N N . PHE A 1 318 ? 12.050 -8.127 -10.494 1.000 0.940 318 PHE A N 1
ATOM 5026 C CA . PHE A 1 318 ? 12.619 -6.829 -10.833 1.000 0.940 318 PHE A CA 1
ATOM 5027 C C . PHE A 1 318 ? 13.965 -6.626 -10.134 1.000 0.940 318 PHE A C 1
ATOM 5028 O O . PHE A 1 318 ? 14.968 -6.363 -10.800 1.000 0.940 318 PHE A O 1
ATOM 5045 N N . ARG A 1 319 ? 14.033 -6.834 -8.810 1.000 0.930 319 ARG A N 1
ATOM 5046 C CA . ARG A 1 319 ? 15.282 -6.733 -8.036 1.000 0.930 319 ARG A CA 1
ATOM 5047 C C . ARG A 1 319 ? 16.370 -7.663 -8.571 1.000 0.930 319 ARG A C 1
ATOM 5048 O O . ARG A 1 319 ? 17.501 -7.228 -8.785 1.000 0.930 319 ARG A O 1
ATOM 5069 N N . SER A 1 320 ? 16.040 -8.928 -8.805 1.000 0.880 320 SER A N 1
ATOM 5070 C CA . SER A 1 320 ? 16.981 -9.910 -9.352 1.000 0.880 320 SER A CA 1
ATOM 5071 C C . SER A 1 320 ? 17.470 -9.498 -10.742 1.000 0.880 320 SER A C 1
ATOM 5072 O O . SER A 1 320 ? 18.659 -9.608 -11.046 1.000 0.880 320 SER A O 1
ATOM 5080 N N . TYR A 1 321 ? 16.576 -8.962 -11.577 1.000 0.900 321 TYR A N 1
ATOM 5081 C CA . TYR A 1 321 ? 16.897 -8.518 -12.927 1.000 0.900 321 TYR A CA 1
ATOM 5082 C C . TYR A 1 321 ? 17.818 -7.292 -12.950 1.000 0.900 321 TYR A C 1
ATOM 5083 O O . TYR A 1 321 ? 18.809 -7.288 -13.680 1.000 0.900 321 TYR A O 1
ATOM 5101 N N . ILE A 1 322 ? 17.546 -6.258 -12.146 1.000 0.880 322 ILE A N 1
ATOM 5102 C CA . ILE A 1 322 ? 18.367 -5.035 -12.159 1.000 0.880 322 ILE A CA 1
ATOM 5103 C C . ILE A 1 322 ? 19.798 -5.270 -11.661 1.000 0.880 322 ILE A C 1
ATOM 5104 O O . ILE A 1 322 ? 20.700 -4.549 -12.090 1.000 0.880 322 ILE A O 1
ATOM 5120 N N . LEU A 1 323 ? 19.997 -6.272 -10.795 1.000 0.840 323 LEU A N 1
ATOM 5121 C CA . LEU A 1 323 ? 21.304 -6.667 -10.263 1.000 0.840 323 LEU A CA 1
ATOM 5122 C C . LEU A 1 323 ? 22.064 -7.632 -11.192 1.000 0.840 323 LEU A C 1
ATOM 5123 O O . LEU A 1 323 ? 23.282 -7.773 -11.067 1.000 0.840 323 LEU A O 1
ATOM 5139 N N . LYS A 1 324 ? 21.379 -8.293 -12.136 1.000 0.800 324 LYS A N 1
ATOM 5140 C CA . LYS A 1 324 ? 21.990 -9.236 -13.084 1.000 0.800 324 LYS A CA 1
ATOM 5141 C C . LYS A 1 324 ? 22.886 -8.510 -14.092 1.000 0.800 324 LYS A C 1
ATOM 5142 O O . LYS A 1 324 ? 22.567 -7.429 -14.596 1.000 0.800 324 LYS A O 1
ATOM 5161 N N . ALA A 1 325 ? 23.996 -9.151 -14.462 1.000 0.650 325 ALA A N 1
ATOM 5162 C CA . ALA A 1 325 ? 24.846 -8.687 -15.554 1.000 0.650 325 ALA A CA 1
ATOM 5163 C C . ALA A 1 325 ? 24.036 -8.606 -16.863 1.000 0.650 325 ALA A C 1
ATOM 5164 O O . ALA A 1 325 ? 23.529 -9.612 -17.353 1.000 0.650 325 ALA A O 1
ATOM 5171 N N . GLY A 1 326 ? 23.907 -7.398 -17.417 1.000 0.620 326 GLY A N 1
ATOM 5172 C CA . GLY A 1 326 ? 23.121 -7.139 -18.630 1.000 0.620 326 GLY A CA 1
ATOM 5173 C C . GLY A 1 326 ? 21.678 -6.674 -18.394 1.000 0.620 326 GLY A C 1
ATOM 5174 O O . GLY A 1 326 ? 21.008 -6.353 -19.371 1.000 0.620 326 GLY A O 1
ATOM 5178 N N . GLY A 1 327 ? 21.216 -6.594 -17.139 1.000 0.650 327 GLY A N 1
ATOM 5179 C CA . GLY A 1 327 ? 19.951 -5.942 -16.789 1.000 0.650 327 GLY A CA 1
ATOM 5180 C C . GLY A 1 327 ? 20.036 -4.410 -16.836 1.000 0.650 327 GLY A C 1
ATOM 5181 O O . GLY A 1 327 ? 20.915 -3.843 -17.486 1.000 0.650 327 GLY A O 1
ATOM 5185 N N . ILE A 1 328 ? 19.168 -3.719 -16.083 1.000 0.710 328 ILE A N 1
ATOM 5186 C CA . ILE A 1 328 ? 19.192 -2.241 -15.954 1.000 0.710 328 ILE A CA 1
ATOM 5187 C C . ILE A 1 328 ? 20.494 -1.728 -15.292 1.000 0.710 328 ILE A C 1
ATOM 5188 O O . ILE A 1 328 ? 20.782 -0.534 -15.328 1.000 0.710 328 ILE A O 1
ATOM 5204 N N . LYS A 1 329 ? 21.338 -2.620 -14.748 1.000 0.690 329 LYS A N 1
ATOM 5205 C CA . LYS A 1 329 ? 22.630 -2.300 -14.111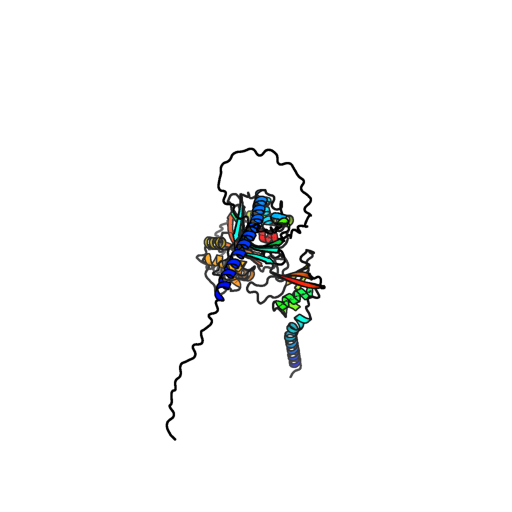 1.000 0.690 329 LYS A CA 1
ATOM 5206 C C . LYS A 1 329 ? 22.499 -1.248 -13.003 1.000 0.690 329 LYS A C 1
ATOM 5207 O O . LYS A 1 329 ? 23.397 -0.427 -12.808 1.000 0.690 329 LYS A O 1
ATOM 5226 N N . MET A 1 330 ? 21.398 -1.294 -12.251 1.000 0.800 330 MET A N 1
ATOM 5227 C CA . MET A 1 330 ? 21.318 -0.560 -10.989 1.000 0.800 330 MET A CA 1
ATOM 5228 C C . MET A 1 330 ? 22.264 -1.217 -9.987 1.000 0.800 330 MET A C 1
ATOM 5229 O O . MET A 1 330 ? 22.432 -2.438 -9.985 1.000 0.800 330 MET A O 1
ATOM 5243 N N . LYS A 1 331 ? 22.874 -0.416 -9.119 1.000 0.850 331 LYS A N 1
ATOM 5244 C CA . LYS A 1 331 ? 23.689 -0.932 -8.017 1.000 0.850 331 LYS A CA 1
ATOM 5245 C C . LYS A 1 331 ? 22.980 -0.676 -6.705 1.000 0.850 331 LYS A C 1
ATOM 5246 O O . LYS A 1 331 ? 22.475 0.424 -6.498 1.000 0.850 331 LYS A O 1
ATOM 5265 N N . THR A 1 332 ? 23.026 -1.653 -5.806 1.000 0.910 332 THR A N 1
ATOM 5266 C CA . THR A 1 332 ? 22.721 -1.407 -4.397 1.000 0.910 332 THR A CA 1
ATOM 5267 C C . THR A 1 332 ? 23.714 -0.387 -3.857 1.000 0.910 332 THR A C 1
ATOM 5268 O O . THR A 1 332 ? 24.925 -0.561 -4.015 1.000 0.910 332 THR A O 1
ATOM 5279 N N . VAL A 1 333 ? 23.210 0.683 -3.256 1.000 0.910 333 VAL A N 1
ATOM 5280 C CA . VAL A 1 333 ? 24.023 1.747 -2.653 1.000 0.910 333 VAL A CA 1
ATOM 5281 C C . VAL A 1 333 ? 23.769 1.812 -1.148 1.000 0.910 333 VAL A C 1
ATOM 5282 O O . VAL A 1 333 ? 22.849 1.160 -0.659 1.000 0.910 333 VAL A O 1
ATOM 5295 N N . SER A 1 334 ? 24.609 2.544 -0.404 1.000 0.930 334 SER A N 1
ATOM 5296 C CA . SER A 1 334 ? 24.356 2.780 1.025 1.000 0.930 334 SER A CA 1
ATOM 5297 C C . SER A 1 334 ? 23.038 3.521 1.209 1.000 0.930 334 SER A C 1
ATOM 5298 O O . SER A 1 334 ? 22.739 4.431 0.429 1.000 0.930 334 SER A O 1
ATOM 5306 N N . ASP A 1 335 ? 22.286 3.139 2.238 1.000 0.960 335 ASP A N 1
ATOM 5307 C CA . ASP A 1 335 ? 20.949 3.654 2.502 1.000 0.960 335 ASP A CA 1
ATOM 5308 C C . ASP A 1 335 ? 20.990 4.996 3.247 1.000 0.960 335 ASP A C 1
ATOM 5309 O O . ASP A 1 335 ? 20.450 5.157 4.338 1.000 0.960 335 ASP A O 1
ATOM 5318 N N . THR A 1 336 ? 21.631 5.994 2.641 1.000 0.950 336 THR A N 1
ATOM 5319 C CA . THR A 1 336 ? 21.879 7.300 3.260 1.000 0.950 336 THR A CA 1
ATOM 5320 C C . THR A 1 336 ? 21.261 8.449 2.451 1.000 0.950 336 THR A C 1
ATOM 5321 O O . THR A 1 336 ? 21.359 8.476 1.222 1.000 0.950 336 THR A O 1
ATOM 5332 N N . TYR A 1 337 ? 20.644 9.428 3.119 1.000 0.940 337 TYR A N 1
ATOM 5333 C CA . TYR A 1 337 ? 20.188 10.715 2.593 1.000 0.940 337 TYR A CA 1
ATOM 5334 C C . TYR A 1 337 ? 21.230 11.358 1.682 1.000 0.940 337 TYR A C 1
ATOM 5335 O O . TYR A 1 337 ? 20.878 11.856 0.613 1.000 0.940 337 TYR A O 1
ATOM 5353 N N . SER A 1 338 ? 22.511 11.313 2.058 1.000 0.900 338 SER A N 1
ATOM 5354 C CA . SER A 1 338 ? 23.635 11.836 1.269 1.000 0.900 338 SER A CA 1
ATOM 5355 C C . SER A 1 338 ? 23.817 11.136 -0.089 1.000 0.900 338 SER A C 1
ATOM 5356 O O . SER A 1 338 ? 24.185 11.777 -1.079 1.000 0.900 338 SER A O 1
ATOM 5364 N N . ASN A 1 339 ? 23.529 9.837 -0.166 1.000 0.910 339 ASN A N 1
ATOM 5365 C CA . ASN A 1 339 ? 23.880 8.988 -1.302 1.000 0.910 339 ASN A CA 1
ATOM 5366 C C . ASN A 1 339 ? 22.697 8.672 -2.232 1.000 0.910 339 ASN A C 1
ATOM 5367 O O . ASN A 1 339 ? 22.897 8.529 -3.442 1.000 0.910 339 ASN A O 1
ATOM 5378 N N . VAL A 1 340 ? 21.485 8.581 -1.680 1.000 0.950 340 VAL A N 1
ATOM 5379 C CA . VAL A 1 340 ? 20.240 8.298 -2.407 1.000 0.950 340 VAL A CA 1
ATOM 5380 C C . VAL A 1 340 ? 19.749 9.546 -3.143 1.000 0.950 340 VAL A C 1
ATOM 5381 O O . VAL A 1 340 ? 19.764 10.657 -2.612 1.000 0.950 340 VAL A O 1
ATOM 5394 N N . LYS A 1 341 ? 19.313 9.380 -4.393 1.000 0.940 341 LYS A N 1
ATOM 5395 C CA . LYS A 1 341 ? 18.858 10.453 -5.291 1.000 0.940 341 LYS A CA 1
ATOM 5396 C C . LYS A 1 341 ? 17.401 10.247 -5.708 1.000 0.940 341 LYS A C 1
ATOM 5397 O O . LYS A 1 341 ? 16.852 9.156 -5.608 1.000 0.940 341 LYS A O 1
ATOM 5416 N N . LEU A 1 342 ? 16.777 11.310 -6.220 1.000 0.960 342 LEU A N 1
ATOM 5417 C CA . LEU A 1 342 ? 15.449 11.226 -6.837 1.000 0.960 342 LEU A CA 1
ATOM 5418 C C . LEU A 1 342 ? 15.452 10.207 -7.979 1.000 0.960 342 LEU A C 1
ATOM 5419 O O . LEU A 1 342 ? 16.377 10.194 -8.795 1.000 0.960 342 LEU A O 1
ATOM 5435 N N . GLY A 1 343 ? 14.408 9.387 -8.047 1.000 0.960 343 GLY A N 1
ATOM 5436 C CA . GLY A 1 343 ? 14.295 8.308 -9.021 1.000 0.960 343 GLY A CA 1
ATOM 5437 C C . GLY A 1 343 ? 15.151 7.072 -8.718 1.000 0.960 343 GLY A C 1
ATOM 5438 O O . GLY A 1 343 ? 15.165 6.154 -9.536 1.000 0.960 343 GLY A O 1
ATOM 5442 N N . ASP A 1 344 ? 15.858 7.010 -7.587 1.000 0.970 344 ASP A N 1
ATOM 5443 C CA . ASP A 1 344 ? 16.368 5.734 -7.078 1.000 0.970 344 ASP A CA 1
ATOM 5444 C C . ASP A 1 344 ? 15.203 4.864 -6.584 1.000 0.970 344 ASP A C 1
ATOM 5445 O O . ASP A 1 344 ? 14.102 5.357 -6.328 1.000 0.970 344 ASP A O 1
ATOM 5454 N N . VAL A 1 345 ? 15.433 3.557 -6.472 1.000 0.980 345 VAL A N 1
ATOM 5455 C CA . VAL A 1 345 ? 14.379 2.583 -6.169 1.000 0.980 345 VAL A CA 1
ATOM 5456 C C . VAL A 1 345 ? 14.648 1.907 -4.835 1.000 0.980 345 VAL A C 1
ATOM 5457 O O . VAL A 1 345 ? 15.715 1.324 -4.640 1.000 0.980 345 VAL A O 1
ATOM 5470 N N . TYR A 1 346 ? 13.667 1.958 -3.940 1.000 0.980 346 TYR A N 1
ATOM 5471 C CA . TYR A 1 346 ? 13.631 1.167 -2.720 1.000 0.980 346 TYR A CA 1
ATOM 5472 C C . TYR A 1 346 ? 12.987 -0.187 -2.964 1.000 0.980 346 TYR A C 1
ATOM 5473 O O . TYR A 1 346 ? 12.036 -0.329 -3.731 1.000 0.980 346 TYR A O 1
ATOM 5491 N N . HIS A 1 347 ? 13.507 -1.176 -2.259 1.000 0.970 347 HIS A N 1
ATOM 5492 C CA . HIS A 1 347 ? 13.004 -2.531 -2.238 1.000 0.970 347 HIS A CA 1
ATOM 5493 C C . HIS A 1 347 ? 12.881 -2.969 -0.796 1.000 0.970 347 HIS A C 1
ATOM 5494 O O . HIS A 1 347 ? 13.833 -2.809 -0.032 1.000 0.970 347 HIS A O 1
ATOM 5508 N N . TYR A 1 348 ? 11.740 -3.530 -0.447 1.000 0.930 348 TYR A N 1
ATOM 5509 C CA . TYR A 1 348 ? 11.463 -3.991 0.899 1.000 0.930 348 TYR A CA 1
ATOM 5510 C C . TYR A 1 348 ? 11.286 -5.504 0.881 1.000 0.930 348 TYR A C 1
ATOM 5511 O O . TYR A 1 348 ? 10.702 -6.053 -0.050 1.000 0.930 348 TYR A O 1
ATOM 5529 N N . ASP A 1 349 ? 11.848 -6.144 1.895 1.000 0.910 349 ASP A N 1
ATOM 5530 C CA . ASP A 1 349 ? 11.912 -7.589 2.096 1.000 0.910 349 ASP A CA 1
ATOM 5531 C C . ASP A 1 349 ? 11.508 -7.837 3.542 1.000 0.910 349 ASP A C 1
ATOM 5532 O O . ASP A 1 349 ? 12.297 -7.646 4.473 1.000 0.910 349 ASP A O 1
ATOM 5541 N N . TYR A 1 350 ? 10.230 -8.116 3.736 1.000 0.850 350 TYR A N 1
ATOM 5542 C CA . TYR A 1 350 ? 9.589 -8.239 5.036 1.000 0.850 350 TYR A CA 1
ATOM 5543 C C . TYR A 1 350 ? 8.836 -9.550 5.196 1.000 0.850 350 TYR A C 1
ATOM 5544 O O . TYR A 1 350 ? 8.576 -9.932 6.337 1.000 0.850 350 TYR A O 1
ATOM 5562 N N . HIS A 1 351 ? 8.589 -10.286 4.115 1.000 0.770 351 HIS A N 1
ATOM 5563 C CA . HIS A 1 351 ? 8.061 -11.635 4.142 1.000 0.770 351 HIS A CA 1
ATOM 5564 C C . HIS A 1 351 ? 9.020 -12.636 3.501 1.000 0.770 351 HIS A C 1
ATOM 5565 O O . HIS A 1 351 ? 9.838 -12.317 2.649 1.000 0.770 351 HIS A O 1
ATOM 5579 N N . ASN A 1 352 ? 8.895 -13.892 3.918 1.000 0.730 352 ASN A N 1
ATOM 5580 C CA . ASN A 1 352 ? 9.503 -14.998 3.196 1.000 0.730 352 ASN A CA 1
ATOM 5581 C C . ASN A 1 352 ? 8.500 -15.640 2.231 1.000 0.730 352 ASN A C 1
ATOM 5582 O O . ASN A 1 352 ? 7.297 -15.390 2.287 1.000 0.730 352 ASN A O 1
ATOM 5593 N N . LYS A 1 353 ? 8.971 -16.595 1.425 1.000 0.640 353 LYS A N 1
ATOM 5594 C CA . LYS A 1 353 ? 8.143 -17.412 0.510 1.000 0.640 353 LYS A CA 1
ATOM 5595 C C . LYS A 1 353 ? 6.941 -18.131 1.138 1.000 0.640 353 LYS A C 1
ATOM 5596 O O . LYS A 1 353 ? 6.111 -18.662 0.405 1.000 0.640 353 LYS A O 1
ATOM 5615 N N . ILE A 1 354 ? 6.867 -18.224 2.467 1.000 0.560 354 ILE A N 1
ATOM 5616 C CA . ILE A 1 354 ? 5.734 -18.805 3.204 1.000 0.560 354 ILE A CA 1
ATOM 5617 C C . ILE A 1 354 ? 5.010 -17.760 4.071 1.000 0.560 354 ILE A C 1
ATOM 5618 O O . ILE A 1 354 ? 4.334 -18.131 5.028 1.000 0.560 354 ILE A O 1
ATOM 5634 N N . GLY A 1 355 ? 5.161 -16.467 3.763 1.000 0.600 355 GLY A N 1
ATOM 5635 C CA . GLY A 1 355 ? 4.444 -15.337 4.358 1.000 0.600 355 GLY A CA 1
ATOM 5636 C C . GLY A 1 355 ? 4.749 -15.013 5.811 1.000 0.600 355 GLY A C 1
ATOM 5637 O O . GLY A 1 355 ? 4.039 -14.221 6.428 1.000 0.600 355 GLY A O 1
ATOM 5641 N N . LEU A 1 356 ? 5.777 -15.624 6.392 1.000 0.640 356 LEU A N 1
ATOM 5642 C CA . LEU A 1 356 ? 6.245 -15.219 7.710 1.000 0.640 356 LEU A CA 1
ATOM 5643 C C . LEU A 1 356 ? 6.962 -13.885 7.584 1.000 0.640 356 LEU A C 1
ATOM 5644 O O . LEU A 1 356 ? 7.705 -13.693 6.629 1.000 0.640 356 LEU A O 1
ATOM 5660 N N . ARG A 1 357 ? 6.782 -13.014 8.582 1.000 0.710 357 ARG A N 1
ATOM 5661 C CA . ARG A 1 357 ? 7.441 -11.703 8.686 1.000 0.710 357 ARG A CA 1
ATOM 5662 C C . ARG A 1 357 ? 8.937 -11.828 8.953 1.000 0.710 357 ARG A C 1
ATOM 5663 O O . ARG A 1 357 ? 9.421 -11.581 10.058 1.000 0.710 357 ARG A O 1
ATOM 5684 N N . TYR A 1 358 ? 9.649 -12.331 7.965 1.000 0.750 358 TYR A N 1
ATOM 5685 C CA . TYR A 1 358 ? 11.063 -12.609 8.009 1.000 0.750 358 TYR A CA 1
ATOM 5686 C C . TYR A 1 358 ? 11.621 -12.404 6.612 1.000 0.750 358 TYR A C 1
ATOM 5687 O O . TYR A 1 358 ? 11.240 -13.117 5.694 1.000 0.750 358 TYR A O 1
ATOM 5705 N N . ALA A 1 359 ? 12.549 -11.464 6.490 1.000 0.860 359 ALA A N 1
ATOM 5706 C CA . ALA A 1 359 ? 13.218 -11.174 5.235 1.000 0.860 359 ALA A CA 1
ATOM 5707 C C . ALA A 1 359 ? 13.965 -12.412 4.698 1.000 0.860 359 ALA A C 1
ATOM 5708 O O . ALA A 1 359 ? 14.803 -12.966 5.421 1.000 0.860 359 ALA A O 1
ATOM 5715 N N . ASP A 1 360 ? 13.713 -12.838 3.458 1.000 0.840 360 ASP A N 1
ATOM 5716 C CA . ASP A 1 360 ? 14.340 -14.033 2.858 1.000 0.840 360 ASP A CA 1
ATOM 5717 C C . ASP A 1 360 ? 15.252 -13.756 1.652 1.000 0.840 360 ASP A C 1
ATOM 5718 O O . ASP A 1 360 ? 15.860 -14.678 1.095 1.000 0.840 360 ASP A O 1
ATOM 5727 N N . GLY A 1 361 ? 15.412 -12.483 1.293 1.000 0.880 361 GLY A N 1
ATOM 5728 C CA . GLY A 1 361 ? 16.182 -12.027 0.143 1.000 0.880 361 GLY A CA 1
ATOM 5729 C C . GLY A 1 361 ? 15.353 -11.861 -1.130 1.000 0.880 361 GLY A C 1
ATOM 5730 O O . GLY A 1 361 ? 15.887 -11.349 -2.121 1.000 0.880 361 GLY A O 1
ATOM 5734 N N . TRP A 1 362 ? 14.078 -12.257 -1.135 1.000 0.870 362 TRP A N 1
ATOM 5735 C CA . TRP A 1 362 ? 13.127 -11.948 -2.195 1.000 0.870 362 TRP A CA 1
ATOM 5736 C C . TRP A 1 362 ? 12.316 -10.710 -1.819 1.000 0.870 362 TRP A C 1
ATOM 5737 O O . TRP A 1 362 ? 11.749 -10.634 -0.744 1.000 0.870 362 TRP A O 1
ATOM 5758 N N . MET A 1 363 ? 12.292 -9.702 -2.691 1.000 0.900 363 MET A N 1
ATOM 5759 C CA . MET A 1 363 ? 11.626 -8.442 -2.352 1.000 0.900 363 MET A CA 1
ATOM 5760 C C . MET A 1 363 ? 10.112 -8.590 -2.490 1.000 0.900 363 MET A C 1
ATOM 5761 O O . MET A 1 363 ? 9.640 -9.084 -3.518 1.000 0.900 363 MET A O 1
ATOM 5775 N N . ASP A 1 364 ? 9.387 -8.078 -1.506 1.000 0.850 364 ASP A N 1
ATOM 5776 C CA . ASP A 1 364 ? 7.926 -8.065 -1.453 1.000 0.850 364 ASP A CA 1
ATOM 5777 C C . ASP A 1 364 ? 7.357 -6.779 -2.049 1.000 0.850 364 ASP A C 1
ATOM 5778 O O . ASP A 1 364 ? 6.355 -6.801 -2.757 1.000 0.850 364 ASP A O 1
ATOM 5787 N N . HIS A 1 365 ? 8.040 -5.651 -1.832 1.000 0.890 365 HIS A N 1
ATOM 5788 C CA . HIS A 1 365 ? 7.547 -4.339 -2.239 1.000 0.890 365 HIS A CA 1
ATOM 5789 C C . HIS A 1 365 ? 8.622 -3.503 -2.928 1.000 0.890 365 HIS A C 1
ATOM 5790 O O . HIS A 1 365 ? 9.821 -3.622 -2.655 1.000 0.890 365 HIS A O 1
ATOM 5804 N N . THR A 1 366 ? 8.192 -2.641 -3.851 1.000 0.950 366 THR A N 1
ATOM 5805 C CA . THR A 1 366 ? 9.068 -1.735 -4.603 1.000 0.950 366 THR A CA 1
ATOM 5806 C C . THR A 1 366 ? 8.495 -0.324 -4.590 1.000 0.950 366 THR A C 1
ATOM 5807 O O . THR A 1 366 ? 7.342 -0.126 -4.958 1.000 0.950 366 THR A O 1
ATOM 5818 N N . ALA A 1 367 ? 9.321 0.660 -4.241 1.000 0.980 367 ALA A N 1
ATOM 5819 C CA . ALA A 1 367 ? 8.949 2.071 -4.204 1.000 0.980 367 ALA A CA 1
ATOM 5820 C C . ALA A 1 367 ? 10.017 2.941 -4.879 1.000 0.980 367 ALA A C 1
ATOM 5821 O O . ALA A 1 367 ? 11.164 2.524 -5.016 1.000 0.980 367 ALA A O 1
ATOM 5828 N N . ILE A 1 368 ? 9.676 4.159 -5.294 1.000 0.990 368 ILE A N 1
ATOM 5829 C CA . ILE A 1 368 ? 10.615 5.078 -5.958 1.000 0.990 368 ILE A CA 1
ATOM 5830 C C . ILE A 1 368 ? 10.795 6.362 -5.153 1.000 0.990 368 ILE A C 1
ATOM 5831 O O . ILE A 1 368 ? 9.831 6.902 -4.621 1.000 0.990 368 ILE A O 1
ATOM 5847 N N . VAL A 1 369 ? 12.026 6.867 -5.065 1.000 0.990 369 VAL A N 1
ATOM 5848 C CA . VAL A 1 369 ? 12.352 8.095 -4.325 1.000 0.990 369 VAL A CA 1
ATOM 5849 C C . VAL A 1 369 ? 11.785 9.311 -5.048 1.000 0.990 369 VAL A C 1
ATOM 5850 O O . VAL A 1 369 ? 12.214 9.635 -6.161 1.000 0.990 369 VAL A O 1
ATOM 5863 N N . THR A 1 370 ? 10.854 10.009 -4.399 1.000 0.990 370 THR A N 1
ATOM 5864 C CA . THR A 1 370 ? 10.149 11.170 -4.964 1.000 0.990 370 THR A CA 1
ATOM 5865 C C . THR A 1 370 ? 10.467 12.487 -4.280 1.000 0.990 370 THR A C 1
ATOM 5866 O O . THR A 1 370 ? 10.321 13.528 -4.911 1.000 0.990 370 THR A O 1
ATOM 5877 N N . SER A 1 371 ? 10.984 12.473 -3.050 1.000 0.980 371 SER A N 1
ATOM 5878 C CA . SER A 1 371 ? 11.434 13.699 -2.390 1.000 0.980 371 SER A CA 1
ATOM 5879 C C . SER A 1 371 ? 12.645 13.465 -1.488 1.000 0.980 371 SER A C 1
ATOM 5880 O O . SER A 1 371 ? 12.864 12.373 -0.959 1.000 0.980 371 SER A O 1
ATOM 5888 N N . ARG A 1 372 ? 13.454 14.517 -1.349 1.000 0.970 372 ARG A N 1
ATOM 5889 C CA . ARG A 1 372 ? 14.608 14.615 -0.449 1.000 0.970 372 ARG A CA 1
ATOM 5890 C C . ARG A 1 372 ? 14.512 15.974 0.227 1.000 0.970 372 ARG A C 1
ATOM 5891 O O . ARG A 1 372 ? 14.816 16.976 -0.413 1.000 0.970 372 ARG A O 1
ATOM 5912 N N . ALA A 1 373 ? 14.013 16.000 1.453 1.000 0.950 373 ALA A N 1
ATOM 5913 C CA . ALA A 1 373 ? 13.675 17.239 2.146 1.000 0.950 373 ALA A CA 1
ATOM 5914 C C . ALA A 1 373 ? 13.547 16.993 3.651 1.000 0.950 373 ALA A C 1
ATOM 5915 O O . ALA A 1 373 ? 13.306 15.867 4.078 1.000 0.950 373 ALA A O 1
ATOM 5922 N N . ASN A 1 374 ? 13.704 18.034 4.466 1.000 0.940 374 ASN A N 1
ATOM 5923 C CA . ASN A 1 374 ? 13.717 17.972 5.928 1.000 0.940 374 ASN A CA 1
ATOM 5924 C C . ASN A 1 374 ? 14.711 16.916 6.464 1.000 0.940 374 ASN A C 1
ATOM 5925 O O . ASN A 1 374 ? 14.441 16.283 7.479 1.000 0.940 374 ASN A O 1
ATOM 5936 N N . MET A 1 375 ? 15.827 16.687 5.751 1.000 0.940 375 MET A N 1
ATOM 5937 C CA . MET A 1 375 ? 16.788 15.593 5.999 1.000 0.940 375 MET A CA 1
ATOM 5938 C C . MET A 1 375 ? 16.186 14.176 5.946 1.000 0.940 375 MET A C 1
ATOM 5939 O O . MET A 1 375 ? 16.719 13.238 6.532 1.000 0.940 375 MET A O 1
ATOM 5953 N N . LYS A 1 376 ? 15.083 13.995 5.218 1.000 0.970 376 LYS A N 1
ATOM 5954 C CA . LYS A 1 376 ? 14.382 12.719 5.067 1.000 0.970 376 LYS A CA 1
ATOM 5955 C C . LYS A 1 376 ? 14.260 12.336 3.601 1.000 0.970 376 LYS A C 1
ATOM 5956 O O . LYS A 1 376 ? 14.118 13.180 2.711 1.000 0.970 376 LYS A O 1
ATOM 5975 N N . LEU A 1 377 ? 14.310 11.034 3.354 1.000 0.980 377 LEU A N 1
ATOM 5976 C CA . LEU A 1 377 ? 14.029 10.456 2.048 1.000 0.980 377 LEU A CA 1
ATOM 5977 C C . LEU A 1 377 ? 12.590 9.968 2.026 1.000 0.980 377 LEU A C 1
ATOM 5978 O O . LEU A 1 377 ? 12.179 9.171 2.871 1.000 0.980 377 LEU A O 1
ATOM 5994 N N . TYR A 1 378 ? 11.853 10.425 1.024 1.000 0.990 378 TYR A N 1
ATOM 5995 C CA . TYR A 1 378 ? 10.473 10.031 0.817 1.000 0.990 378 TYR A CA 1
ATOM 5996 C C . TYR A 1 378 ? 10.342 9.237 -0.469 1.000 0.990 378 TYR A C 1
ATOM 5997 O O . TYR A 1 378 ? 10.946 9.562 -1.500 1.000 0.990 378 TYR A O 1
ATOM 6015 N N . VAL A 1 379 ? 9.513 8.209 -0.399 1.000 0.990 379 VAL A N 1
ATOM 6016 C CA . VAL A 1 379 ? 9.209 7.316 -1.502 1.000 0.990 379 VAL A CA 1
ATOM 6017 C C . VAL A 1 379 ? 7.733 7.393 -1.854 1.000 0.990 379 VAL A C 1
ATOM 6018 O O . VAL A 1 379 ? 6.889 7.722 -1.023 1.000 0.990 379 VAL A O 1
ATOM 6031 N N . SER A 1 380 ? 7.430 7.078 -3.103 1.000 0.990 380 SER A N 1
ATOM 6032 C CA . SER A 1 380 ? 6.068 6.894 -3.586 1.000 0.990 380 SER A CA 1
ATOM 6033 C C . SER A 1 380 ? 5.922 5.516 -4.201 1.000 0.990 380 SER A C 1
ATOM 6034 O O . SER A 1 380 ? 6.885 4.960 -4.740 1.000 0.990 380 SER A O 1
ATOM 6042 N N . TYR A 1 381 ? 4.720 4.969 -4.112 1.000 0.970 381 TYR A N 1
ATOM 6043 C CA . TYR A 1 381 ? 4.410 3.616 -4.545 1.000 0.970 381 TYR A CA 1
ATOM 6044 C C . TYR A 1 381 ? 2.905 3.450 -4.758 1.000 0.970 381 TYR A C 1
ATOM 6045 O O . TYR A 1 381 ? 2.104 4.310 -4.396 1.000 0.970 381 TYR A O 1
ATOM 6063 N N . HIS A 1 382 ? 2.548 2.338 -5.390 1.000 0.930 382 HIS A N 1
ATOM 6064 C CA . HIS A 1 382 ? 1.207 1.767 -5.323 1.000 0.930 382 HIS A CA 1
ATOM 6065 C C . HIS A 1 382 ? 1.236 0.543 -4.399 1.000 0.930 382 HIS A C 1
ATOM 6066 O O . HIS A 1 382 ? 2.319 0.121 -3.997 1.000 0.930 382 HIS A O 1
ATOM 6080 N N . SER A 1 383 ? 0.075 -0.058 -4.126 1.000 0.830 383 SER A N 1
ATOM 6081 C CA . SER A 1 383 ? -0.089 -1.134 -3.129 1.000 0.830 383 SER A CA 1
ATOM 6082 C C . SER A 1 383 ? 0.315 -0.701 -1.715 1.000 0.830 383 SER A C 1
ATOM 6083 O O . SER A 1 383 ? 1.259 -1.228 -1.143 1.000 0.830 383 SER A O 1
ATOM 6091 N N . THR A 1 384 ? -0.332 0.305 -1.131 1.000 0.860 384 THR A N 1
ATOM 6092 C CA . THR A 1 384 ? -1.447 1.129 -1.641 1.000 0.860 384 THR A CA 1
ATOM 6093 C C . THR A 1 384 ? -0.932 2.447 -2.248 1.000 0.860 384 THR A C 1
ATOM 6094 O O . THR A 1 384 ? 0.274 2.660 -2.355 1.000 0.860 384 THR A O 1
ATOM 6105 N N . ASN A 1 385 ? -1.814 3.314 -2.758 1.000 0.930 385 ASN A N 1
ATOM 6106 C CA . ASN A 1 385 ? -1.413 4.523 -3.490 1.000 0.930 385 ASN A CA 1
ATOM 6107 C C . ASN A 1 385 ? -0.866 5.587 -2.527 1.000 0.930 385 ASN A C 1
ATOM 6108 O O . ASN A 1 385 ? -1.617 6.181 -1.746 1.000 0.930 385 ASN A O 1
ATOM 6119 N N . ARG A 1 386 ? 0.446 5.827 -2.572 1.000 0.960 386 ARG A N 1
ATOM 6120 C CA . ARG A 1 386 ? 1.153 6.683 -1.614 1.000 0.960 386 ARG A CA 1
ATOM 6121 C C . ARG A 1 386 ? 2.109 7.629 -2.319 1.000 0.960 386 ARG A C 1
ATOM 6122 O O . ARG A 1 386 ? 2.933 7.208 -3.130 1.000 0.960 386 ARG A O 1
ATOM 6143 N N . LEU A 1 387 ? 2.024 8.909 -1.964 1.000 0.990 387 LEU A N 1
ATOM 6144 C CA . LEU A 1 387 ? 2.936 9.958 -2.414 1.000 0.990 387 LEU A CA 1
ATOM 6145 C C . LEU A 1 387 ? 3.768 10.460 -1.234 1.000 0.990 387 LEU A C 1
ATOM 6146 O O . LEU A 1 387 ? 3.219 10.874 -0.217 1.000 0.990 387 LEU A O 1
ATOM 6162 N N . ASN A 1 388 ? 5.088 10.482 -1.402 1.000 0.990 388 ASN A N 1
ATOM 6163 C CA . ASN A 1 388 ? 6.050 11.022 -0.440 1.000 0.990 388 ASN A CA 1
ATOM 6164 C C . ASN A 1 388 ? 5.866 10.501 0.997 1.000 0.990 388 ASN A C 1
ATOM 6165 O O . ASN A 1 388 ? 5.780 11.279 1.947 1.000 0.990 388 ASN A O 1
ATOM 6176 N N . VAL A 1 389 ? 5.839 9.187 1.171 1.000 0.980 389 VAL A N 1
ATOM 6177 C CA . VAL A 1 389 ? 5.870 8.538 2.487 1.000 0.980 389 VAL A CA 1
ATOM 6178 C C . VAL A 1 389 ? 7.330 8.338 2.918 1.000 0.980 389 VAL A C 1
ATOM 6179 O O . VAL A 1 389 ? 8.156 7.982 2.073 1.000 0.980 389 VAL A O 1
ATOM 6192 N N . PRO A 1 390 ? 7.706 8.582 4.190 1.000 0.980 390 PRO A N 1
ATOM 6193 C CA . PRO A 1 390 ? 9.061 8.312 4.670 1.000 0.980 390 PRO A CA 1
ATOM 6194 C C . PRO A 1 390 ? 9.441 6.848 4.424 1.000 0.980 390 PRO A C 1
ATOM 6195 O O . PRO A 1 390 ? 8.656 5.939 4.706 1.000 0.980 390 PRO A O 1
ATOM 6206 N N . ARG A 1 391 ? 10.648 6.608 3.900 1.000 0.980 391 ARG A N 1
ATOM 6207 C CA . ARG A 1 391 ? 11.125 5.259 3.535 1.000 0.980 391 ARG A CA 1
ATOM 6208 C C . ARG A 1 391 ? 11.073 4.253 4.693 1.000 0.980 391 ARG A C 1
ATOM 6209 O O . ARG A 1 391 ? 11.019 3.051 4.450 1.000 0.980 391 ARG A O 1
ATOM 6230 N N . GLU A 1 392 ? 11.111 4.733 5.930 1.000 0.980 392 GLU A N 1
ATOM 6231 C CA . GLU A 1 392 ? 11.088 3.948 7.160 1.000 0.980 392 GLU A CA 1
ATOM 6232 C C . GLU A 1 392 ? 9.693 3.402 7.474 1.000 0.980 392 GLU A C 1
ATOM 6233 O O . GLU A 1 392 ? 9.582 2.451 8.243 1.000 0.980 392 GLU A O 1
ATOM 6245 N N . TYR A 1 393 ? 8.626 3.967 6.896 1.000 0.970 393 TYR A N 1
ATOM 6246 C CA . TYR A 1 393 ? 7.248 3.576 7.202 1.000 0.970 393 TYR A CA 1
ATOM 6247 C C . TYR A 1 393 ? 7.017 2.075 6.993 1.000 0.970 393 TYR A C 1
ATOM 6248 O O . TYR A 1 393 ? 6.594 1.386 7.921 1.000 0.970 393 TYR A O 1
ATOM 6266 N N . VAL A 1 394 ? 7.366 1.558 5.809 1.000 0.930 394 VAL A N 1
ATOM 6267 C CA . VAL A 1 394 ? 7.120 0.154 5.441 1.000 0.930 394 VAL A CA 1
ATOM 6268 C C . VAL A 1 394 ? 7.865 -0.795 6.380 1.000 0.930 394 VAL A C 1
ATOM 6269 O O . VAL A 1 394 ? 7.252 -1.701 6.930 1.000 0.930 394 VAL A O 1
ATOM 6282 N N . THR A 1 395 ? 9.154 -0.564 6.660 1.000 0.940 395 THR A N 1
ATOM 6283 C CA . THR A 1 395 ? 9.902 -1.422 7.600 1.000 0.940 395 THR A CA 1
ATOM 6284 C C . THR A 1 395 ? 9.467 -1.243 9.053 1.000 0.940 395 THR A C 1
ATOM 6285 O O . THR A 1 395 ? 9.594 -2.167 9.852 1.000 0.940 395 THR A O 1
ATOM 6296 N N . SER A 1 396 ? 8.911 -0.088 9.419 1.000 0.950 396 SER A N 1
ATOM 6297 C CA . SER A 1 396 ? 8.366 0.144 10.763 1.000 0.950 396 SER A CA 1
ATOM 6298 C C . SER A 1 396 ? 7.029 -0.562 10.981 1.000 0.950 396 SER A C 1
ATOM 6299 O O . SER A 1 396 ? 6.762 -1.039 12.085 1.000 0.950 396 SER A O 1
ATOM 6307 N N . LYS A 1 397 ? 6.196 -0.641 9.939 1.000 0.890 397 LYS A N 1
ATOM 6308 C CA . LYS A 1 397 ? 4.907 -1.341 9.946 1.000 0.890 397 LYS A CA 1
ATOM 6309 C C . LYS A 1 397 ? 5.102 -2.851 9.799 1.000 0.890 397 LYS A C 1
ATOM 6310 O O . LYS A 1 397 ? 4.709 -3.629 10.668 1.000 0.890 397 LYS A O 1
ATOM 6329 N N . GLU A 1 398 ? 5.784 -3.262 8.736 1.000 0.820 398 GLU A N 1
ATOM 6330 C CA . GLU A 1 398 ? 5.902 -4.666 8.347 1.000 0.820 398 GLU A CA 1
ATOM 6331 C C . GLU A 1 398 ? 7.076 -5.386 9.021 1.000 0.820 398 GLU A C 1
ATOM 6332 O O . GLU A 1 398 ? 6.989 -6.577 9.335 1.000 0.820 398 GLU A O 1
ATOM 6344 N N . GLY A 1 399 ? 8.144 -4.653 9.338 1.000 0.870 399 GLY A N 1
ATOM 6345 C CA . GLY A 1 399 ? 9.424 -5.210 9.761 1.000 0.870 399 GLY A CA 1
ATOM 6346 C C . GLY A 1 399 ? 10.352 -5.449 8.571 1.000 0.870 399 GLY A C 1
ATOM 6347 O O . GLY A 1 399 ? 10.309 -4.748 7.563 1.000 0.870 399 GLY A O 1
ATOM 6351 N N . GLY A 1 400 ? 11.210 -6.460 8.692 1.000 0.910 400 GLY A N 1
ATOM 6352 C CA . GLY A 1 400 ? 12.083 -6.868 7.598 1.000 0.910 400 GLY A CA 1
ATOM 6353 C C . GLY A 1 400 ? 13.275 -5.945 7.366 1.000 0.910 400 GLY A C 1
ATOM 6354 O O . GLY A 1 400 ? 13.873 -5.412 8.301 1.000 0.910 400 GLY A O 1
ATOM 6358 N N . LYS A 1 401 ? 13.671 -5.833 6.101 1.000 0.950 401 LYS A N 1
ATOM 6359 C CA . LYS A 1 401 ? 14.800 -5.037 5.622 1.000 0.950 401 LYS A CA 1
ATOM 6360 C C . LYS A 1 401 ? 14.367 -4.214 4.423 1.000 0.950 401 LYS A C 1
ATOM 6361 O O . LYS A 1 401 ? 13.439 -4.570 3.701 1.000 0.950 401 LYS A O 1
ATOM 6380 N N . ARG A 1 402 ? 15.106 -3.141 4.168 1.000 0.960 402 ARG A N 1
ATOM 6381 C CA . ARG A 1 402 ? 15.016 -2.392 2.920 1.000 0.960 402 ARG A CA 1
ATOM 6382 C C . ARG A 1 402 ? 16.379 -2.276 2.267 1.000 0.960 402 ARG A C 1
ATOM 6383 O O . ARG A 1 402 ? 17.417 -2.353 2.920 1.000 0.960 402 ARG A O 1
ATOM 6404 N N . TYR A 1 403 ? 16.353 -2.069 0.964 1.000 0.970 403 TYR A N 1
ATOM 6405 C CA . TYR A 1 403 ? 17.521 -1.835 0.141 1.000 0.970 403 TYR A CA 1
ATOM 6406 C C . TYR A 1 403 ? 17.206 -0.726 -0.843 1.000 0.970 403 TYR A C 1
ATOM 6407 O O . TYR A 1 403 ? 16.089 -0.639 -1.341 1.000 0.970 403 TYR A O 1
ATOM 6425 N N . VAL A 1 404 ? 18.213 0.056 -1.207 1.000 0.970 404 VAL A N 1
ATOM 6426 C CA . VAL A 1 404 ? 18.084 1.068 -2.251 1.000 0.970 404 VAL A CA 1
ATOM 6427 C C . VAL A 1 404 ? 19.008 0.739 -3.415 1.000 0.970 404 VAL A C 1
ATOM 6428 O O . VAL A 1 404 ? 20.177 0.386 -3.237 1.000 0.970 404 VAL A O 1
ATOM 6441 N N . SER A 1 405 ? 18.468 0.811 -4.625 1.000 0.940 405 SER A N 1
ATOM 6442 C CA . SER A 1 405 ? 19.208 0.688 -5.873 1.000 0.940 405 SER A CA 1
ATOM 6443 C C . SER A 1 405 ? 19.245 2.025 -6.585 1.000 0.940 405 SER A C 1
ATOM 6444 O O . SER A 1 405 ? 18.211 2.652 -6.803 1.000 0.940 405 SER A O 1
ATOM 6452 N N . SER A 1 406 ? 20.440 2.414 -7.014 1.000 0.900 406 SER A N 1
ATOM 6453 C CA . SER A 1 406 ? 20.661 3.640 -7.767 1.000 0.900 406 SER A CA 1
ATOM 6454 C C . SER A 1 406 ? 21.193 3.348 -9.161 1.000 0.900 406 SER A C 1
ATOM 6455 O O . SER A 1 406 ? 22.025 2.451 -9.365 1.000 0.900 406 SER A O 1
ATOM 6463 N N . ILE A 1 407 ? 20.720 4.133 -10.125 1.000 0.780 407 ILE A N 1
ATOM 6464 C CA . ILE A 1 407 ? 21.278 4.172 -11.476 1.000 0.780 407 ILE A CA 1
ATOM 6465 C C . ILE A 1 407 ? 22.388 5.214 -11.457 1.000 0.780 407 ILE A C 1
ATOM 6466 O O . ILE A 1 407 ? 22.131 6.417 -11.431 1.000 0.780 407 ILE A O 1
ATOM 6482 N N . ARG A 1 408 ? 23.639 4.749 -11.456 1.000 0.640 408 ARG A N 1
ATOM 6483 C CA . ARG A 1 408 ? 24.803 5.631 -11.565 1.000 0.640 408 ARG A CA 1
ATOM 6484 C C . ARG A 1 408 ? 25.256 5.713 -13.018 1.000 0.640 408 ARG A C 1
ATOM 6485 O O . ARG A 1 408 ? 25.426 4.679 -13.667 1.000 0.640 408 ARG A O 1
ATOM 6506 N N . ASN A 1 409 ? 25.415 6.946 -13.493 1.000 0.480 409 ASN A N 1
ATOM 6507 C CA . ASN A 1 409 ? 25.988 7.255 -14.803 1.000 0.480 409 ASN A CA 1
ATOM 6508 C C . ASN A 1 409 ? 27.484 6.948 -14.854 1.000 0.480 409 ASN A C 1
ATOM 6509 O O . ASN A 1 409 ? 28.141 7.103 -13.799 1.000 0.480 409 ASN A O 1
ATOM 6521 N N . MET B 2 1 ? 7.832 -57.710 -20.158 1.000 0.680 1 MET B N 1
ATOM 6522 C CA . MET B 2 1 ? 8.370 -56.492 -19.495 1.000 0.680 1 MET B CA 1
ATOM 6523 C C . MET B 2 1 ? 9.257 -56.884 -18.318 1.000 0.680 1 MET B C 1
ATOM 6524 O O . MET B 2 1 ? 8.843 -57.732 -17.534 1.000 0.680 1 MET B O 1
ATOM 6540 N N . LYS B 2 2 ? 10.452 -56.290 -18.176 1.000 0.860 2 LYS B N 1
ATOM 6541 C CA . LYS B 2 2 ? 11.338 -56.515 -17.013 1.000 0.860 2 LYS B CA 1
ATOM 6542 C C . LYS B 2 2 ? 10.649 -56.035 -15.718 1.000 0.860 2 LYS B C 1
ATOM 6543 O O . LYS B 2 2 ? 9.863 -55.089 -15.769 1.000 0.860 2 LYS B O 1
ATOM 6562 N N . LYS B 2 3 ? 10.961 -56.637 -14.555 1.000 0.910 3 LYS B N 1
ATOM 6563 C CA . LYS B 2 3 ? 10.386 -56.245 -13.241 1.000 0.910 3 LYS B CA 1
ATOM 6564 C C . LYS B 2 3 ? 10.480 -54.732 -12.986 1.000 0.910 3 LYS B C 1
ATOM 6565 O O . LYS B 2 3 ? 9.479 -54.123 -12.627 1.000 0.910 3 LYS B O 1
ATOM 6584 N N . LYS B 2 4 ? 11.642 -54.121 -13.266 1.000 0.920 4 LYS B N 1
ATOM 6585 C CA . LYS B 2 4 ? 11.852 -52.665 -13.140 1.000 0.920 4 LYS B CA 1
ATOM 6586 C C . LYS B 2 4 ? 10.833 -51.850 -13.954 1.000 0.920 4 LYS B C 1
ATOM 6587 O O . LYS B 2 4 ? 10.264 -50.903 -13.432 1.000 0.920 4 LYS B O 1
ATOM 6606 N N . THR B 2 5 ? 10.539 -52.247 -15.195 1.000 0.900 5 THR B N 1
ATOM 6607 C CA . THR B 2 5 ? 9.581 -51.541 -16.064 1.000 0.900 5 THR B CA 1
ATOM 6608 C C . THR B 2 5 ? 8.142 -51.646 -15.553 1.000 0.900 5 THR B C 1
ATOM 6609 O O . THR B 2 5 ? 7.411 -50.666 -15.628 1.000 0.900 5 THR B O 1
ATOM 6620 N N . LYS B 2 6 ? 7.736 -52.805 -14.999 1.000 0.890 6 LYS B N 1
ATOM 6621 C CA . LYS B 2 6 ? 6.401 -52.968 -14.386 1.000 0.890 6 LYS B CA 1
ATOM 6622 C C . LYS B 2 6 ? 6.204 -52.031 -13.187 1.000 0.890 6 LYS B C 1
ATOM 6623 O O . LYS B 2 6 ? 5.150 -51.418 -13.080 1.000 0.890 6 LYS B O 1
ATOM 6642 N N . ILE B 2 7 ? 7.218 -51.894 -12.328 1.000 0.910 7 ILE B N 1
ATOM 6643 C CA . ILE B 2 7 ? 7.163 -51.000 -11.158 1.000 0.910 7 ILE B CA 1
ATOM 6644 C C . ILE B 2 7 ? 7.006 -49.541 -11.601 1.000 0.910 7 ILE B C 1
ATOM 6645 O O . ILE B 2 7 ? 6.125 -48.851 -11.102 1.000 0.910 7 ILE B O 1
ATOM 6661 N N . ILE B 2 8 ? 7.803 -49.094 -12.578 1.000 0.920 8 ILE B N 1
ATOM 6662 C CA . ILE B 2 8 ? 7.726 -47.719 -13.100 1.000 0.920 8 ILE B CA 1
ATOM 6663 C C . ILE B 2 8 ? 6.334 -47.427 -13.670 1.000 0.920 8 ILE B C 1
ATOM 6664 O O . ILE B 2 8 ? 5.739 -46.419 -13.309 1.000 0.920 8 ILE B O 1
ATOM 6680 N N . LEU B 2 9 ? 5.786 -48.318 -14.506 1.000 0.910 9 LEU B N 1
ATOM 6681 C CA . LEU B 2 9 ? 4.456 -48.131 -15.097 1.000 0.910 9 LEU B CA 1
ATOM 6682 C C . LEU B 2 9 ? 3.353 -48.069 -14.027 1.000 0.910 9 LEU B C 1
ATOM 6683 O O . LEU B 2 9 ? 2.452 -47.242 -14.119 1.000 0.910 9 LEU B O 1
ATOM 6699 N N . SER B 2 10 ? 3.443 -48.929 -13.006 1.000 0.920 10 SER B N 1
ATOM 6700 C CA . SER B 2 10 ? 2.480 -48.970 -11.901 1.000 0.920 10 SER B CA 1
ATOM 6701 C C . SER B 2 10 ? 2.526 -47.699 -11.050 1.000 0.920 10 SER B C 1
ATOM 6702 O O . SER B 2 10 ? 1.475 -47.192 -10.669 1.000 0.920 10 SER B O 1
ATOM 6710 N N . LEU B 2 11 ? 3.722 -47.167 -10.774 1.000 0.920 11 LEU B N 1
ATOM 6711 C CA . LEU B 2 11 ? 3.888 -45.885 -10.080 1.000 0.920 11 LEU B CA 1
ATOM 6712 C C . LEU B 2 11 ? 3.347 -44.715 -10.918 1.000 0.920 11 LEU B C 1
ATOM 6713 O O . LEU B 2 11 ? 2.692 -43.828 -10.376 1.000 0.920 11 LEU B O 1
ATOM 6729 N N . LEU B 2 12 ? 3.570 -44.733 -12.237 1.000 0.920 12 LEU B N 1
ATOM 6730 C CA . LEU B 2 12 ? 3.048 -43.717 -13.158 1.000 0.920 12 LEU B CA 1
ATOM 6731 C C . LEU B 2 12 ? 1.515 -43.715 -13.194 1.000 0.920 12 LEU B C 1
ATOM 6732 O O . LEU B 2 12 ? 0.897 -42.657 -13.116 1.000 0.920 12 LEU B O 1
ATOM 6748 N N . ALA B 2 13 ? 0.902 -44.899 -13.262 1.000 0.920 13 ALA B N 1
ATOM 6749 C CA . ALA B 2 13 ? -0.548 -45.046 -13.209 1.000 0.920 13 ALA B CA 1
ATOM 6750 C C . ALA B 2 13 ? -1.117 -44.523 -11.881 1.000 0.920 13 ALA B C 1
ATOM 6751 O O . ALA B 2 13 ? -2.100 -43.787 -11.889 1.000 0.920 13 ALA B O 1
ATOM 6758 N N . ALA B 2 14 ? -0.470 -44.835 -10.752 1.000 0.920 14 ALA B N 1
ATOM 6759 C CA . ALA B 2 14 ? -0.876 -44.318 -9.448 1.000 0.920 14 ALA B CA 1
ATOM 6760 C C . ALA B 2 14 ? -0.822 -42.775 -9.378 1.000 0.920 14 ALA B C 1
ATOM 6761 O O . ALA B 2 14 ? -1.764 -42.166 -8.876 1.000 0.920 14 ALA B O 1
ATOM 6768 N N . LEU B 2 15 ? 0.216 -42.124 -9.928 1.000 0.910 15 LEU B N 1
ATOM 6769 C CA . LEU B 2 15 ? 0.318 -40.655 -9.990 1.000 0.910 15 LEU B CA 1
ATOM 6770 C C . LEU B 2 15 ? -0.799 -40.031 -10.844 1.000 0.910 15 LEU B C 1
ATOM 6771 O O . LEU B 2 15 ? -1.376 -39.021 -10.447 1.000 0.910 15 LEU B O 1
ATOM 6787 N N . ILE B 2 16 ? -1.131 -40.646 -11.988 1.000 0.920 16 ILE B N 1
ATOM 6788 C CA . ILE B 2 16 ? -2.239 -40.200 -12.852 1.000 0.920 16 ILE B CA 1
ATOM 6789 C C . ILE B 2 16 ? -3.566 -40.281 -12.096 1.000 0.920 16 ILE B C 1
ATOM 6790 O O . ILE B 2 16 ? -4.338 -39.325 -12.117 1.000 0.920 16 ILE B O 1
ATOM 6806 N N . VAL B 2 17 ? -3.812 -41.385 -11.382 1.000 0.920 17 VAL B N 1
ATOM 6807 C CA . VAL B 2 17 ? -5.013 -41.530 -10.548 1.000 0.920 17 VAL B CA 1
ATOM 6808 C C . VAL B 2 17 ? -5.067 -40.424 -9.489 1.000 0.920 17 VAL B C 1
ATOM 6809 O O . VAL B 2 17 ? -6.107 -39.792 -9.350 1.000 0.920 17 VAL B O 1
ATOM 6822 N N . ILE B 2 18 ? -3.961 -40.116 -8.802 1.000 0.910 18 ILE B N 1
ATOM 6823 C CA . ILE B 2 18 ? -3.909 -39.026 -7.808 1.000 0.910 18 ILE B CA 1
ATOM 6824 C C . ILE B 2 18 ? -4.210 -37.664 -8.450 1.000 0.910 18 ILE B C 1
ATOM 6825 O O . ILE B 2 18 ? -5.010 -36.905 -7.904 1.000 0.910 18 ILE B O 1
ATOM 6841 N N . LEU B 2 19 ? -3.619 -37.358 -9.611 1.000 0.920 19 LEU B N 1
ATOM 6842 C CA . LEU B 2 19 ? -3.855 -36.096 -10.319 1.000 0.920 19 LEU B CA 1
ATOM 6843 C C . LEU B 2 19 ? -5.324 -35.927 -10.737 1.000 0.920 19 LEU B C 1
ATOM 6844 O O . LEU B 2 19 ? -5.846 -34.819 -10.695 1.000 0.920 19 LEU B O 1
ATOM 6860 N N . ILE B 2 20 ? -6.010 -37.016 -11.090 1.000 0.930 20 ILE B N 1
ATOM 6861 C CA . ILE B 2 20 ? -7.438 -36.985 -11.442 1.000 0.930 20 ILE B CA 1
ATOM 6862 C C . ILE B 2 20 ? -8.316 -36.884 -10.188 1.000 0.930 20 ILE B C 1
ATOM 6863 O O . ILE B 2 20 ? -9.299 -36.149 -10.170 1.000 0.930 20 ILE B O 1
ATOM 6879 N N . VAL B 2 21 ? -7.974 -37.621 -9.134 1.000 0.930 21 VAL B N 1
ATOM 6880 C CA . VAL B 2 21 ? -8.817 -37.768 -7.944 1.000 0.930 21 VAL B CA 1
ATOM 6881 C C . VAL B 2 21 ? -8.758 -36.537 -7.036 1.000 0.930 21 VAL B C 1
ATOM 6882 O O . VAL B 2 21 ? -9.792 -36.157 -6.493 1.000 0.930 21 VAL B O 1
ATOM 6895 N N . LEU B 2 22 ? -7.601 -35.878 -6.884 1.000 0.920 22 LEU B N 1
ATOM 6896 C CA . LEU B 2 22 ? -7.468 -34.720 -5.986 1.000 0.920 22 LEU B CA 1
ATOM 6897 C C . LEU B 2 22 ? -8.434 -33.571 -6.345 1.000 0.920 22 LEU B C 1
ATOM 6898 O O . LEU B 2 22 ? -9.187 -33.149 -5.471 1.000 0.920 22 LEU B O 1
ATOM 6914 N N . PRO B 2 23 ? -8.516 -33.076 -7.595 1.000 0.930 23 PRO B N 1
ATOM 6915 C CA . PRO B 2 23 ? -9.481 -32.028 -7.927 1.000 0.930 23 PRO B CA 1
ATOM 6916 C C . PRO B 2 23 ? -10.935 -32.447 -7.705 1.000 0.930 23 PRO B C 1
ATOM 6917 O O . PRO B 2 23 ? -11.733 -31.629 -7.260 1.000 0.930 23 PRO B O 1
ATOM 6928 N N . VAL B 2 24 ? -11.270 -33.714 -7.972 1.000 0.940 24 VAL B N 1
ATOM 6929 C CA . VAL B 2 24 ? -12.643 -34.235 -7.854 1.000 0.940 24 VAL B CA 1
ATOM 6930 C C . VAL B 2 24 ? -13.063 -34.413 -6.395 1.000 0.940 24 VAL B C 1
ATOM 6931 O O . VAL B 2 24 ? -14.217 -34.172 -6.054 1.000 0.940 24 VAL B O 1
ATOM 6944 N N . LEU B 2 25 ? -12.139 -34.814 -5.521 1.000 0.940 25 LEU B N 1
ATOM 6945 C CA . LEU B 2 25 ? -12.421 -34.981 -4.097 1.000 0.940 25 LEU B CA 1
ATOM 6946 C C . LEU B 2 25 ? -12.342 -33.673 -3.308 1.000 0.940 25 LEU B C 1
ATOM 6947 O O . LEU B 2 25 ? -12.882 -33.622 -2.208 1.000 0.940 25 LEU B O 1
ATOM 6963 N N . SER B 2 26 ? -11.700 -32.623 -3.825 1.000 0.920 26 SER B N 1
ATOM 6964 C CA . SER B 2 26 ? -11.467 -31.377 -3.078 1.000 0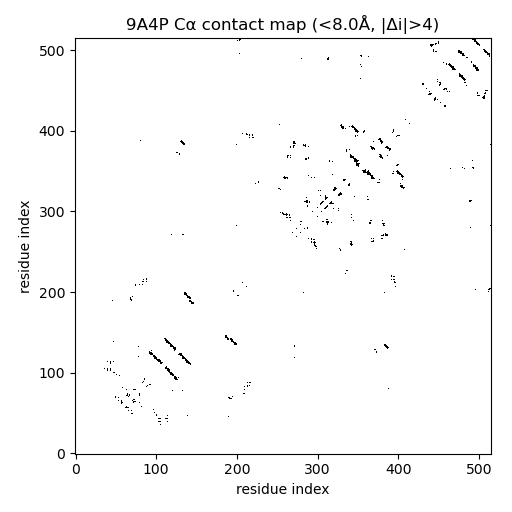.920 26 SER B CA 1
ATOM 6965 C C . SER B 2 26 ? -12.757 -30.755 -2.513 1.000 0.920 26 SER B C 1
ATOM 6966 O O . SER B 2 26 ? -12.792 -30.508 -1.306 1.000 0.920 26 SER B O 1
ATOM 6974 N N . PRO B 2 27 ? -13.866 -30.630 -3.278 1.000 0.920 27 PRO B N 1
ATOM 6975 C CA . PRO B 2 27 ? -15.138 -30.116 -2.751 1.000 0.920 27 PRO B CA 1
ATOM 6976 C C . PRO B 2 27 ? -15.804 -31.017 -1.707 1.000 0.920 27 PRO B C 1
ATOM 6977 O O . PRO B 2 27 ? -16.640 -30.548 -0.943 1.000 0.920 27 PRO B O 1
ATOM 6988 N N . VAL B 2 28 ? -15.476 -32.311 -1.707 1.000 0.930 28 VAL B N 1
ATOM 6989 C CA . VAL B 2 28 ? -16.037 -33.309 -0.783 1.000 0.930 28 VAL B CA 1
ATOM 6990 C C . VAL B 2 28 ? -15.234 -33.346 0.517 1.000 0.930 28 VAL B C 1
ATOM 6991 O O . VAL B 2 28 ? -15.794 -33.511 1.594 1.000 0.930 28 VAL B O 1
ATOM 7004 N N . VAL B 2 29 ? -13.912 -33.196 0.418 1.000 0.940 29 VAL B N 1
ATOM 7005 C CA . VAL B 2 29 ? -12.986 -33.234 1.558 1.000 0.940 29 VAL B CA 1
ATOM 7006 C C . VAL B 2 29 ? -12.958 -31.899 2.302 1.000 0.940 29 VAL B C 1
ATOM 7007 O O . VAL B 2 29 ? -12.815 -31.885 3.523 1.000 0.940 29 VAL B O 1
ATOM 7020 N N . PHE B 2 30 ? -13.073 -30.781 1.584 1.000 0.950 30 PHE B N 1
ATOM 7021 C CA . PHE B 2 30 ? -13.015 -29.439 2.154 1.000 0.950 30 PHE B CA 1
ATOM 7022 C C . PHE B 2 30 ? -14.391 -28.789 2.110 1.000 0.950 30 PHE B C 1
ATOM 7023 O O . PHE B 2 30 ? -14.875 -28.387 1.053 1.000 0.950 30 PHE B O 1
ATOM 7040 N N . THR B 2 31 ? -14.997 -28.686 3.286 1.000 0.920 31 THR B N 1
ATOM 7041 C CA . THR B 2 31 ? -16.350 -28.175 3.508 1.000 0.920 31 THR B CA 1
ATOM 7042 C C . THR B 2 31 ? -16.327 -27.009 4.489 1.000 0.920 31 THR B C 1
ATOM 7043 O O . THR B 2 31 ? -15.375 -26.850 5.259 1.000 0.920 31 THR B O 1
ATOM 7054 N N . ALA B 2 32 ? -17.406 -26.223 4.503 1.000 0.930 32 ALA B N 1
ATOM 7055 C CA . ALA B 2 32 ? -17.578 -25.129 5.453 1.000 0.930 32 ALA B CA 1
ATOM 7056 C C . ALA B 2 32 ? -17.819 -25.608 6.902 1.000 0.930 32 ALA B C 1
ATOM 7057 O O . ALA B 2 32 ? -17.747 -24.806 7.819 1.000 0.930 32 ALA B O 1
ATOM 7064 N N . SER B 2 33 ? -17.968 -26.912 7.159 1.000 0.930 33 SER B N 1
ATOM 7065 C CA . SER B 2 33 ? -18.185 -27.457 8.510 1.000 0.930 33 SER B CA 1
ATOM 7066 C C . SER B 2 33 ? -16.968 -27.373 9.444 1.000 0.930 33 SER B C 1
ATOM 7067 O O . SER B 2 33 ? -17.093 -27.541 10.659 1.000 0.930 33 SER B O 1
ATOM 7075 N N . SER B 2 34 ? -15.773 -27.112 8.907 1.000 0.930 34 SER B N 1
ATOM 7076 C CA . SER B 2 34 ? -14.579 -26.842 9.709 1.000 0.930 34 SER B CA 1
ATOM 7077 C C . SER B 2 34 ? -13.847 -25.617 9.192 1.000 0.930 34 SER B C 1
ATOM 7078 O O . SER B 2 34 ? -13.728 -25.415 7.990 1.000 0.930 34 SER B O 1
ATOM 7086 N N . GLU B 2 35 ? -13.267 -24.852 10.106 1.000 0.900 35 GLU B N 1
ATOM 7087 C CA . GLU B 2 35 ? -12.522 -23.627 9.815 1.000 0.900 35 GLU B CA 1
ATOM 7088 C C . GLU B 2 35 ? -11.415 -23.823 8.759 1.000 0.900 35 GLU B C 1
ATOM 7089 O O . GLU B 2 35 ? -11.375 -23.148 7.731 1.000 0.900 35 GLU B O 1
ATOM 7101 N N . LYS B 2 36 ? -10.546 -24.828 8.945 1.000 0.930 36 LYS B N 1
ATOM 7102 C CA . LYS B 2 36 ? -9.505 -25.158 7.954 1.000 0.930 36 LYS B CA 1
ATOM 7103 C C . LYS B 2 36 ? -10.093 -25.704 6.650 1.000 0.930 36 LYS B C 1
ATOM 7104 O O . LYS B 2 36 ? -9.502 -25.488 5.594 1.000 0.930 36 LYS B O 1
ATOM 7123 N N . GLY B 2 37 ? -11.212 -26.426 6.718 1.000 0.950 37 GLY B N 1
ATOM 7124 C CA . GLY B 2 37 ? -11.924 -26.929 5.544 1.000 0.950 37 GLY B CA 1
ATOM 7125 C C . GLY B 2 37 ? -12.477 -25.791 4.695 1.000 0.950 37 GLY B C 1
ATOM 7126 O O . GLY B 2 37 ? -12.231 -25.766 3.495 1.000 0.950 37 GLY B O 1
ATOM 7130 N N . ALA B 2 38 ? -13.110 -24.801 5.319 1.000 0.950 38 ALA B N 1
ATOM 7131 C CA . ALA B 2 38 ? -13.680 -23.641 4.650 1.000 0.950 38 ALA B CA 1
ATOM 7132 C C . ALA B 2 38 ? -12.608 -22.826 3.910 1.000 0.950 38 ALA B C 1
ATOM 7133 O O . ALA B 2 38 ? -12.780 -22.484 2.741 1.000 0.950 38 ALA B O 1
ATOM 7140 N N . ILE B 2 39 ? -11.450 -22.603 4.545 1.000 0.930 39 ILE B N 1
ATOM 7141 C CA . ILE B 2 39 ? -10.318 -21.903 3.919 1.000 0.930 39 ILE B CA 1
ATOM 7142 C C . ILE B 2 39 ? -9.794 -22.685 2.712 1.000 0.930 39 ILE B C 1
ATOM 7143 O O . ILE B 2 39 ? -9.595 -22.124 1.637 1.000 0.930 39 ILE B O 1
ATOM 7159 N N . ARG B 2 40 ? -9.594 -24.001 2.850 1.000 0.940 40 ARG B N 1
ATOM 7160 C CA . ARG B 2 40 ? -9.151 -24.841 1.726 1.000 0.940 40 ARG B CA 1
ATOM 7161 C C . ARG B 2 40 ? -10.194 -24.900 0.606 1.000 0.940 40 ARG B C 1
ATOM 7162 O O . ARG B 2 40 ? -9.819 -24.931 -0.565 1.000 0.940 40 ARG B O 1
ATOM 7183 N N . HIS B 2 41 ? -11.479 -24.849 0.945 1.000 0.950 41 HIS B N 1
ATOM 7184 C CA . HIS B 2 41 ? -12.567 -24.765 -0.023 1.000 0.950 41 HIS B CA 1
ATOM 7185 C C . HIS B 2 41 ? -12.548 -23.433 -0.791 1.000 0.950 41 HIS B C 1
ATOM 7186 O O . HIS B 2 41 ? -12.772 -23.415 -2.000 1.000 0.950 41 HIS B O 1
ATOM 7200 N N . GLU B 2 42 ? -12.207 -22.321 -0.137 1.000 0.920 42 GLU B N 1
ATOM 7201 C CA . GLU B 2 42 ? -12.009 -21.029 -0.805 1.000 0.920 42 GLU B CA 1
ATOM 7202 C C . GLU B 2 42 ? -10.857 -21.086 -1.826 1.000 0.920 42 GLU B C 1
ATOM 7203 O O . GLU B 2 42 ? -11.019 -20.663 -2.972 1.000 0.920 42 GLU B O 1
ATOM 7215 N N . ILE B 2 43 ? -9.737 -21.729 -1.476 1.000 0.890 43 ILE B N 1
ATOM 7216 C CA . ILE B 2 43 ? -8.614 -21.977 -2.404 1.000 0.890 43 ILE B CA 1
ATOM 7217 C C . ILE B 2 43 ? -9.069 -22.810 -3.616 1.000 0.890 43 ILE B C 1
ATOM 7218 O O . ILE B 2 43 ? -8.700 -22.520 -4.759 1.000 0.890 43 ILE B O 1
ATOM 7234 N N . TYR B 2 44 ? -9.901 -23.832 -3.386 1.000 0.920 44 TYR B N 1
ATOM 7235 C CA . TYR B 2 44 ? -10.484 -24.634 -4.461 1.000 0.920 44 TYR B CA 1
ATOM 7236 C C . TYR B 2 44 ? -11.358 -23.789 -5.394 1.000 0.920 44 TYR B C 1
ATOM 7237 O O . TYR B 2 44 ? -11.165 -23.838 -6.610 1.000 0.920 44 TYR B O 1
ATOM 7255 N N . LYS B 2 45 ? -12.281 -22.987 -4.849 1.000 0.910 45 LYS B N 1
ATOM 7256 C CA . LYS B 2 45 ? -13.186 -22.133 -5.638 1.000 0.910 45 LYS B CA 1
ATOM 7257 C C . LYS B 2 45 ? -12.429 -21.114 -6.494 1.000 0.910 45 LYS B C 1
ATOM 7258 O O . LYS B 2 45 ? -12.841 -20.851 -7.619 1.000 0.910 45 LYS B O 1
ATOM 7277 N N . ARG B 2 46 ? -11.274 -20.621 -6.029 1.000 0.870 46 ARG B N 1
ATOM 7278 C CA . ARG B 2 46 ? -10.340 -19.777 -6.812 1.000 0.870 46 ARG B CA 1
ATOM 7279 C C . ARG B 2 46 ? -9.625 -20.533 -7.946 1.000 0.870 46 ARG B C 1
ATOM 7280 O O . ARG B 2 46 ? -8.833 -19.982 -8.717 1.000 0.870 46 ARG B O 1
ATOM 7301 N N . GLY B 2 47 ? -9.918 -21.821 -8.088 1.000 0.890 47 GLY B N 1
ATOM 7302 C CA . GLY B 2 47 ? -9.411 -22.691 -9.133 1.000 0.890 47 GLY B CA 1
ATOM 7303 C C . GLY B 2 47 ? -7.998 -23.187 -8.855 1.000 0.890 47 GLY B C 1
ATOM 7304 O O . GLY B 2 47 ? -7.243 -23.374 -9.812 1.000 0.890 47 GLY B O 1
ATOM 7308 N N . TYR B 2 48 ? -7.645 -23.396 -7.583 1.000 0.890 48 TYR B N 1
ATOM 7309 C CA . TYR B 2 48 ? -6.409 -24.069 -7.181 1.000 0.890 48 TYR B CA 1
ATOM 7310 C C . TYR B 2 48 ? -6.704 -25.416 -6.500 1.000 0.890 48 TYR B C 1
ATOM 7311 O O . TYR B 2 48 ? -6.446 -25.598 -5.306 1.000 0.890 48 TYR B O 1
ATOM 7329 N N . PRO B 2 49 ? -7.246 -26.401 -7.242 1.000 0.910 49 PRO B N 1
ATOM 7330 C CA . PRO B 2 49 ? -7.687 -27.664 -6.662 1.000 0.910 49 PRO B CA 1
ATOM 7331 C C . PRO B 2 49 ? -6.554 -28.447 -5.996 1.000 0.910 49 PRO B C 1
ATOM 7332 O O . PRO B 2 49 ? -6.760 -29.016 -4.932 1.000 0.910 49 PRO B O 1
ATOM 7343 N N . TYR B 2 50 ? -5.344 -28.445 -6.558 1.000 0.900 50 TYR B N 1
ATOM 7344 C CA . TYR B 2 50 ? -4.207 -29.136 -5.944 1.000 0.900 50 TYR B CA 1
ATOM 7345 C C . TYR B 2 50 ? -3.708 -28.399 -4.706 1.000 0.900 50 TYR B C 1
ATOM 7346 O O . TYR B 2 50 ? -3.513 -28.990 -3.649 1.000 0.900 50 TYR B O 1
ATOM 7364 N N . GLN B 2 51 ? -3.543 -27.087 -4.813 1.000 0.870 51 GLN B N 1
ATOM 7365 C CA . GLN B 2 51 ? -3.052 -26.258 -3.727 1.000 0.870 51 GLN B CA 1
ATOM 7366 C C . GLN B 2 51 ? -4.011 -26.228 -2.539 1.000 0.870 51 GLN B C 1
ATOM 7367 O O . GLN B 2 51 ? -3.540 -26.101 -1.415 1.000 0.870 51 GLN B O 1
ATOM 7381 N N . SER B 2 52 ? -5.315 -26.438 -2.748 1.000 0.910 52 SER B N 1
ATOM 7382 C CA . SER B 2 52 ? -6.268 -26.616 -1.648 1.000 0.910 52 SER B CA 1
ATOM 7383 C C . SER B 2 52 ? -5.825 -27.700 -0.652 1.000 0.910 52 SER B C 1
ATOM 7384 O O . SER B 2 52 ? -6.092 -27.556 0.535 1.000 0.910 52 SER B O 1
ATOM 7392 N N . TYR B 2 53 ? -5.064 -28.722 -1.080 1.000 0.910 53 TYR B N 1
ATOM 7393 C CA . TYR B 2 53 ? -4.486 -29.762 -0.213 1.000 0.910 53 TYR B CA 1
ATOM 7394 C C . TYR B 2 53 ? -3.155 -29.372 0.427 1.000 0.910 53 TYR B C 1
ATOM 7395 O O . TYR B 2 53 ? -2.878 -29.756 1.562 1.000 0.910 53 TYR B O 1
ATOM 7413 N N . PHE B 2 54 ? -2.329 -28.611 -0.287 1.000 0.870 54 PHE B N 1
ATOM 7414 C CA . PHE B 2 54 ? -0.944 -28.329 0.109 1.000 0.870 54 PHE B CA 1
ATOM 7415 C C . PHE B 2 54 ? -0.752 -26.950 0.730 1.000 0.870 54 PHE B C 1
ATOM 7416 O O . PHE B 2 54 ? 0.340 -26.643 1.199 1.000 0.870 54 PHE B O 1
ATOM 7433 N N . ALA B 2 55 ? -1.809 -26.137 0.761 1.000 0.860 55 ALA B N 1
ATOM 7434 C CA . ALA B 2 55 ? -1.754 -24.825 1.366 1.000 0.860 55 ALA B CA 1
ATOM 7435 C C . ALA B 2 55 ? -1.342 -24.925 2.837 1.000 0.860 55 ALA B C 1
ATOM 7436 O O . ALA B 2 55 ? -1.838 -25.779 3.586 1.000 0.860 55 ALA B O 1
ATOM 7443 N N . VAL B 2 56 ? -0.437 -24.043 3.240 1.000 0.830 56 VAL B N 1
ATOM 7444 C CA . VAL B 2 56 ? 0.004 -23.894 4.622 1.000 0.830 56 VAL B CA 1
ATOM 7445 C C . VAL B 2 56 ? -0.932 -22.899 5.289 1.000 0.830 56 VAL B C 1
ATOM 7446 O O . VAL B 2 56 ? -0.998 -21.748 4.877 1.000 0.830 56 VAL B O 1
ATOM 7459 N N . LEU B 2 57 ? -1.678 -23.368 6.290 1.000 0.860 57 LEU B N 1
ATOM 7460 C CA . LEU B 2 57 ? -2.630 -22.570 7.061 1.000 0.860 57 LEU B CA 1
ATOM 7461 C C . LEU B 2 57 ? -2.072 -22.372 8.468 1.000 0.860 57 LEU B C 1
ATOM 7462 O O . LEU B 2 57 ? -1.949 -23.343 9.221 1.000 0.860 57 LEU B O 1
ATOM 7478 N N . GLN B 2 58 ? -1.796 -21.131 8.843 1.000 0.780 58 GLN B N 1
ATOM 7479 C CA . GLN B 2 58 ? -1.328 -20.772 10.175 1.000 0.780 58 GLN B CA 1
ATOM 7480 C C . GLN B 2 58 ? -2.338 -19.848 10.850 1.000 0.780 58 GLN B C 1
ATOM 7481 O O . GLN B 2 58 ? -2.563 -18.733 10.390 1.000 0.780 58 GLN B O 1
ATOM 7495 N N . LYS B 2 59 ? -2.942 -20.319 11.945 1.000 0.790 59 LYS B N 1
ATOM 7496 C CA . LYS B 2 59 ? -3.871 -19.520 12.752 1.000 0.790 59 LYS B CA 1
ATOM 7497 C C . LYS B 2 59 ? -3.093 -18.458 13.529 1.000 0.790 59 LYS B C 1
ATOM 7498 O O . LYS B 2 59 ? -2.031 -18.762 14.078 1.000 0.790 59 LYS B O 1
ATOM 7517 N N . ARG B 2 60 ? -3.624 -17.243 13.596 1.000 0.700 60 ARG B N 1
ATOM 7518 C CA . ARG B 2 60 ? -3.144 -16.189 14.492 1.000 0.700 60 ARG B CA 1
ATOM 7519 C C . ARG B 2 60 ? -4.091 -16.040 15.676 1.000 0.700 60 ARG B C 1
ATOM 7520 O O . ARG B 2 60 ? -5.289 -16.277 15.555 1.000 0.700 60 ARG B O 1
ATOM 7541 N N . GLU B 2 61 ? -3.525 -15.682 16.821 1.000 0.570 61 GLU B N 1
ATOM 7542 C CA . GLU B 2 61 ? -4.316 -15.217 17.956 1.000 0.570 61 GLU B CA 1
ATOM 7543 C C . GLU B 2 61 ? -4.882 -13.835 17.620 1.000 0.570 61 GLU B C 1
ATOM 7544 O O . GLU B 2 61 ? -4.161 -12.964 17.134 1.000 0.570 61 GLU B O 1
ATOM 7556 N N . GLY B 2 62 ? -6.182 -13.675 17.837 1.000 0.530 62 GLY B N 1
ATOM 7557 C CA . GLY B 2 62 ? -6.949 -12.490 17.486 1.000 0.530 62 GLY B CA 1
ATOM 7558 C C . GLY B 2 62 ? -8.408 -12.896 17.381 1.000 0.530 62 GLY B C 1
ATOM 7559 O O . GLY B 2 62 ? -8.817 -13.453 16.369 1.000 0.530 62 GLY B O 1
ATOM 7563 N N . ASP B 2 63 ? -9.152 -12.699 18.464 1.000 0.470 63 ASP B N 1
ATOM 7564 C CA . ASP B 2 63 ? -10.598 -12.906 18.500 1.000 0.470 63 ASP B CA 1
ATOM 7565 C C . ASP B 2 63 ? -11.229 -11.527 18.280 1.000 0.470 63 ASP B C 1
ATOM 7566 O O . ASP B 2 63 ? -11.486 -10.783 19.227 1.000 0.470 63 ASP B O 1
ATOM 7575 N N . ASN B 2 64 ? -11.315 -11.105 17.017 1.000 0.500 64 ASN B N 1
ATOM 7576 C CA . ASN B 2 64 ? -12.001 -9.869 16.644 1.000 0.500 64 ASN B CA 1
ATOM 7577 C C . ASN B 2 64 ? -13.409 -10.193 16.113 1.000 0.500 64 ASN B C 1
ATOM 7578 O O . ASN B 2 64 ? -13.735 -11.349 15.838 1.000 0.500 64 ASN B O 1
ATOM 7589 N N . GLU B 2 65 ? -14.276 -9.182 15.974 1.000 0.530 65 GLU B N 1
ATOM 7590 C CA . GLU B 2 65 ? -15.660 -9.369 15.490 1.000 0.530 65 GLU B CA 1
ATOM 7591 C C . GLU B 2 65 ? -15.750 -10.067 14.118 1.000 0.530 65 GLU B C 1
ATOM 7592 O O . GLU B 2 65 ? -16.805 -10.607 13.754 1.000 0.530 65 GLU B O 1
ATOM 7604 N N . SER B 2 66 ? -14.644 -10.100 13.379 1.000 0.570 66 SER B N 1
ATOM 7605 C CA . SER B 2 66 ? -14.515 -10.660 12.033 1.000 0.570 66 SER B CA 1
ATOM 7606 C C . SER B 2 66 ? -14.106 -12.134 12.015 1.000 0.570 66 SER B C 1
ATOM 7607 O O . SER B 2 66 ? -14.173 -12.781 10.972 1.000 0.570 66 SER B O 1
ATOM 7615 N N . GLY B 2 67 ? -13.802 -12.713 13.178 1.000 0.720 67 GLY B N 1
ATOM 7616 C CA . GLY B 2 67 ? -13.503 -14.130 13.344 1.000 0.720 67 GLY B CA 1
ATOM 7617 C C . GLY B 2 67 ? -12.008 -14.426 13.404 1.000 0.720 67 GLY B C 1
ATOM 7618 O O . GLY B 2 67 ? -11.176 -13.574 13.691 1.000 0.720 67 GLY B O 1
ATOM 7622 N N . ASN B 2 68 ? -11.648 -15.683 13.159 1.000 0.800 68 ASN B N 1
ATOM 7623 C CA . ASN B 2 68 ? -10.268 -16.127 13.287 1.000 0.800 68 ASN B CA 1
ATOM 7624 C C . ASN B 2 68 ? -9.453 -15.777 12.042 1.000 0.800 68 ASN B C 1
ATOM 7625 O O . ASN B 2 68 ? -9.838 -16.124 10.923 1.000 0.800 68 ASN B O 1
ATOM 7636 N N . LEU B 2 69 ? -8.270 -15.201 12.249 1.000 0.770 69 LEU B N 1
ATOM 7637 C CA . LEU B 2 69 ? -7.330 -14.887 11.179 1.000 0.770 69 LEU B CA 1
ATOM 7638 C C . LEU B 2 69 ? -6.391 -16.061 10.870 1.000 0.770 69 LEU B C 1
ATOM 7639 O O . LEU B 2 69 ? -5.738 -16.628 11.754 1.000 0.770 69 LEU B O 1
ATOM 7655 N N . TYR B 2 70 ? -6.262 -16.374 9.584 1.000 0.790 70 TYR B N 1
ATOM 7656 C CA . TYR B 2 70 ? -5.313 -17.337 9.048 1.000 0.790 70 TYR B CA 1
ATOM 7657 C C . TYR B 2 70 ? -4.381 -16.703 8.028 1.000 0.790 70 TYR B C 1
ATOM 7658 O O . TYR B 2 70 ? -4.810 -16.019 7.106 1.000 0.790 70 TYR B O 1
ATOM 7676 N N . TYR B 2 71 ? -3.100 -17.031 8.148 1.000 0.750 71 TYR B N 1
ATOM 7677 C CA . TYR B 2 71 ? -2.137 -16.873 7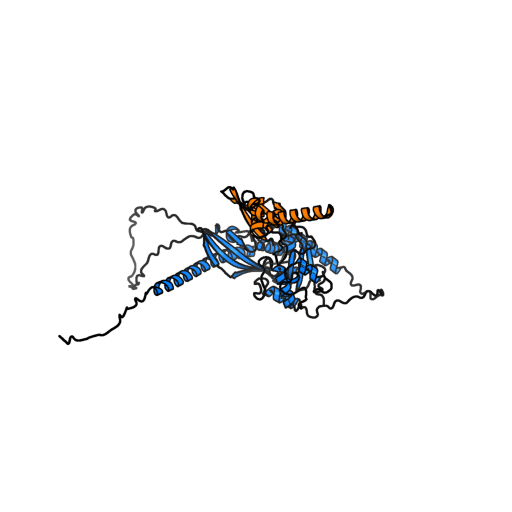.067 1.000 0.750 71 TYR B CA 1
ATOM 7678 C C . TYR B 2 71 ? -2.192 -18.127 6.206 1.000 0.750 71 TYR B C 1
ATOM 7679 O O . TYR B 2 71 ? -2.031 -19.243 6.714 1.000 0.750 71 TYR B O 1
ATOM 7697 N N . VAL B 2 72 ? -2.450 -17.943 4.916 1.000 0.810 72 VAL B N 1
ATOM 7698 C CA . VAL B 2 72 ? -2.727 -19.016 3.969 1.000 0.810 72 VAL B CA 1
ATOM 7699 C C . VAL B 2 72 ? -1.781 -18.887 2.790 1.000 0.810 72 VAL B C 1
ATOM 7700 O O . VAL B 2 72 ? -1.880 -17.978 1.973 1.000 0.810 72 VAL B O 1
ATOM 7713 N N . ASN B 2 73 ? -0.849 -19.829 2.697 1.000 0.770 73 ASN B N 1
ATOM 7714 C CA . ASN B 2 73 ? 0.157 -19.830 1.647 1.000 0.770 73 ASN B CA 1
ATOM 7715 C C . ASN B 2 73 ? -0.012 -21.009 0.716 1.000 0.770 73 ASN B C 1
ATOM 7716 O O . ASN B 2 73 ? -0.064 -22.160 1.152 1.000 0.770 73 ASN B O 1
ATOM 7727 N N . TRP B 2 74 ? -0.027 -20.719 -0.577 1.000 0.750 74 TRP B N 1
ATOM 7728 C CA . TRP B 2 74 ? 0.061 -21.719 -1.622 1.000 0.750 74 TRP B CA 1
ATOM 7729 C C . TRP B 2 74 ? 0.832 -21.194 -2.830 1.000 0.750 74 TRP B C 1
ATOM 7730 O O . TRP B 2 74 ? 1.207 -20.028 -2.911 1.000 0.750 74 TRP B O 1
ATOM 7751 N N . LEU B 2 75 ? 1.100 -22.081 -3.786 1.000 0.720 75 LEU B N 1
ATOM 7752 C CA . LEU B 2 75 ? 1.635 -21.683 -5.081 1.000 0.720 75 LEU B CA 1
ATOM 7753 C C . LEU B 2 75 ? 0.527 -21.128 -5.966 1.000 0.720 75 LEU B C 1
ATOM 7754 O O . LEU B 2 75 ? -0.138 -21.890 -6.678 1.000 0.720 75 LEU B O 1
ATOM 7770 N N . ASP B 2 76 ? 0.333 -19.814 -5.900 1.000 0.750 76 ASP B N 1
ATOM 7771 C CA . ASP B 2 76 ? -0.502 -19.096 -6.850 1.000 0.750 76 ASP B CA 1
ATOM 7772 C C . ASP B 2 76 ? 0.240 -18.936 -8.184 1.000 0.750 76 ASP B C 1
ATOM 7773 O O . ASP B 2 76 ? 0.971 -17.983 -8.422 1.000 0.750 76 ASP B O 1
ATOM 7782 N N . TRP B 2 77 ? 0.062 -19.916 -9.065 1.000 0.710 77 TRP B N 1
ATOM 7783 C CA . TRP B 2 77 ? 0.655 -19.912 -10.402 1.000 0.710 77 TRP B CA 1
ATOM 7784 C C . TRP B 2 77 ? -0.075 -19.007 -11.403 1.000 0.710 77 TRP B C 1
ATOM 7785 O O . TRP B 2 77 ? 0.443 -18.807 -12.500 1.000 0.710 77 TRP B O 1
ATOM 7806 N N . LYS B 2 78 ? -1.287 -18.527 -11.083 1.000 0.740 78 LYS B N 1
ATOM 7807 C CA . LYS B 2 78 ? -2.035 -17.622 -11.973 1.000 0.740 78 LYS B CA 1
ATOM 7808 C C . LYS B 2 78 ? -1.706 -16.161 -11.681 1.000 0.740 78 LYS B C 1
ATOM 7809 O O . LYS B 2 78 ? -2.066 -15.304 -12.484 1.000 0.740 78 LYS B O 1
ATOM 7828 N N . ASP B 2 79 ? -1.060 -15.886 -10.551 1.000 0.740 79 ASP B N 1
ATOM 7829 C CA . ASP B 2 79 ? -0.656 -14.544 -10.171 1.000 0.740 79 ASP B CA 1
ATOM 7830 C C . ASP B 2 79 ? 0.443 -14.010 -11.097 1.000 0.740 79 ASP B C 1
ATOM 7831 O O . ASP B 2 79 ? 1.582 -14.477 -11.088 1.000 0.740 79 ASP B O 1
ATOM 7840 N N . GLU B 2 80 ? 0.097 -13.001 -11.894 1.000 0.730 80 GLU B N 1
ATOM 7841 C CA . GLU B 2 80 ? 1.037 -12.308 -12.781 1.000 0.730 80 GLU B CA 1
ATOM 7842 C C . GLU B 2 80 ? 2.096 -11.509 -12.006 1.000 0.730 80 GLU B C 1
ATOM 7843 O O . GLU B 2 80 ? 3.198 -11.295 -12.503 1.000 0.730 80 GLU B O 1
ATOM 7855 N N . THR B 2 81 ? 1.762 -11.047 -10.801 1.000 0.750 81 THR B N 1
ATOM 7856 C CA . THR B 2 81 ? 2.617 -10.195 -9.962 1.000 0.750 81 THR B CA 1
ATOM 7857 C C . THR B 2 81 ? 3.415 -10.987 -8.935 1.000 0.750 81 THR B C 1
ATOM 7858 O O . THR B 2 81 ? 4.263 -10.415 -8.254 1.000 0.750 81 THR B O 1
ATOM 7869 N N . GLY B 2 82 ? 3.232 -12.307 -8.888 1.000 0.660 82 GLY B N 1
ATOM 7870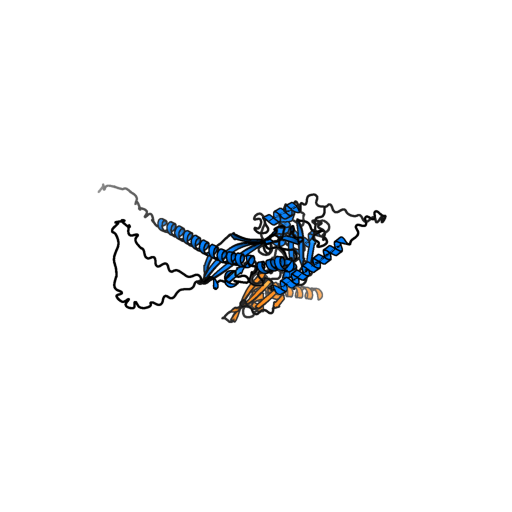 C CA . GLY B 2 82 ? 4.003 -13.245 -8.083 1.000 0.660 82 GLY B CA 1
ATOM 7871 C C . GLY B 2 82 ? 3.378 -13.581 -6.732 1.000 0.660 82 GLY B C 1
ATOM 7872 O O . GLY B 2 82 ? 2.223 -13.301 -6.446 1.000 0.660 82 GLY B O 1
ATOM 7876 N N . GLN B 2 83 ? 4.154 -14.294 -5.923 1.000 0.590 83 GLN B N 1
ATOM 7877 C CA . GLN B 2 83 ? 3.620 -15.114 -4.845 1.000 0.590 83 GLN B CA 1
ATOM 7878 C C . GLN B 2 83 ? 3.445 -14.313 -3.545 1.000 0.590 83 GLN B C 1
ATOM 7879 O O . GLN B 2 83 ? 4.364 -14.251 -2.732 1.000 0.590 83 GLN B O 1
ATOM 7893 N N . THR B 2 84 ? 2.264 -13.725 -3.348 1.000 0.590 84 THR B N 1
ATOM 7894 C CA . THR B 2 84 ? 1.897 -13.048 -2.093 1.000 0.590 84 THR B CA 1
ATOM 7895 C C . THR B 2 84 ? 1.066 -13.981 -1.207 1.000 0.590 84 THR B C 1
ATOM 7896 O O . THR B 2 84 ? 0.143 -14.629 -1.708 1.000 0.590 84 THR B O 1
ATOM 7907 N N . PRO B 2 85 ? 1.339 -14.060 0.106 1.000 0.610 85 PRO B N 1
ATOM 7908 C CA . PRO B 2 85 ? 0.475 -14.769 1.039 1.000 0.610 85 PRO B CA 1
ATOM 7909 C C . PRO B 2 85 ? -0.941 -14.212 1.005 1.000 0.610 85 PRO B C 1
ATOM 7910 O O . PRO B 2 85 ? -1.152 -12.997 0.974 1.000 0.610 85 PRO B O 1
ATOM 7921 N N . HIS B 2 86 ? -1.912 -15.110 1.096 1.000 0.710 86 HIS B N 1
ATOM 7922 C CA . HIS B 2 86 ? -3.283 -14.711 1.333 1.000 0.710 86 HIS B CA 1
ATOM 7923 C C . HIS B 2 86 ? -3.536 -14.688 2.826 1.000 0.710 86 HIS B C 1
ATOM 7924 O O . HIS B 2 86 ? -3.166 -15.611 3.556 1.000 0.710 86 HIS B O 1
ATOM 7938 N N . LEU B 2 87 ? -4.197 -13.640 3.282 1.000 0.740 87 LEU B N 1
ATOM 7939 C CA . LEU B 2 87 ? -4.780 -13.647 4.603 1.000 0.740 87 LEU B CA 1
ATOM 7940 C C . LEU B 2 87 ? -6.246 -14.025 4.445 1.000 0.740 87 LEU B C 1
ATOM 7941 O O . LEU B 2 87 ? -6.899 -13.602 3.495 1.000 0.740 87 LEU B O 1
ATOM 7957 N N . CYS B 2 88 ? -6.735 -14.880 5.331 1.000 0.800 88 CYS B N 1
ATOM 7958 C CA . CYS B 2 88 ? -8.106 -15.353 5.296 1.000 0.800 88 CYS B CA 1
ATOM 7959 C C . CYS B 2 88 ? -8.728 -15.238 6.679 1.000 0.800 88 CYS B C 1
ATOM 7960 O O . CYS B 2 88 ? -8.196 -15.794 7.642 1.000 0.800 88 CYS B O 1
ATOM 7967 N N . TYR B 2 89 ? -9.879 -14.586 6.763 1.000 0.800 89 TYR B N 1
ATOM 7968 C CA . TYR B 2 89 ? -10.738 -14.657 7.935 1.000 0.800 89 TYR B CA 1
ATOM 7969 C C . TYR B 2 89 ? -11.688 -15.829 7.812 1.000 0.800 89 TYR B C 1
ATOM 7970 O O . TYR B 2 89 ? -12.211 -16.118 6.737 1.000 0.800 89 TYR B O 1
ATOM 7988 N N . SER B 2 90 ? -11.914 -16.486 8.937 1.000 0.840 90 SER B N 1
ATOM 7989 C CA . SER B 2 90 ? -12.900 -17.540 9.088 1.000 0.840 90 SER B CA 1
ATOM 7990 C C . SER B 2 90 ? -13.819 -17.187 10.246 1.000 0.840 90 SER B C 1
ATOM 7991 O O . SER B 2 90 ? -13.376 -17.075 11.392 1.000 0.840 90 SER B O 1
ATOM 7999 N N . LYS B 2 91 ? -15.113 -17.052 9.960 1.000 0.850 91 LYS B N 1
ATOM 8000 C CA . LYS B 2 91 ? -16.143 -16.764 10.958 1.000 0.850 91 LYS B CA 1
ATOM 8001 C C . LYS B 2 91 ? -17.199 -17.850 10.947 1.000 0.850 91 LYS B C 1
ATOM 8002 O O . LYS B 2 91 ? -17.660 -18.266 9.891 1.000 0.850 91 LYS B O 1
ATOM 8021 N N . LYS B 2 92 ? -17.603 -18.297 12.134 1.000 0.860 92 LYS B N 1
ATOM 8022 C CA . LYS B 2 92 ? -18.691 -19.264 12.263 1.000 0.860 92 LYS B CA 1
ATOM 8023 C C . LYS B 2 92 ? -20.039 -18.546 12.194 1.000 0.860 92 LYS B C 1
ATOM 8024 O O . LYS B 2 92 ? -20.278 -17.627 12.977 1.000 0.860 92 LYS B O 1
ATOM 8043 N N . SER B 2 93 ? -20.895 -18.952 11.265 1.000 0.850 93 SER B N 1
ATOM 8044 C CA . SER B 2 93 ? -22.258 -18.454 11.116 1.000 0.850 93 SER B CA 1
ATOM 8045 C C . SER B 2 93 ? -23.185 -19.051 12.178 1.000 0.850 93 SER B C 1
ATOM 8046 O O . SER B 2 93 ? -22.835 -19.998 12.892 1.000 0.850 93 SER B O 1
ATOM 8054 N N . SER B 2 94 ? -24.398 -18.502 12.274 1.000 0.840 94 SER B N 1
ATOM 8055 C CA . SER B 2 94 ? -25.452 -19.032 13.147 1.000 0.840 94 SER B CA 1
ATOM 8056 C C . SER B 2 94 ? -25.780 -20.497 12.866 1.000 0.840 94 SER B C 1
ATOM 8057 O O . SER B 2 94 ? -26.135 -21.228 13.787 1.000 0.840 94 SER B O 1
ATOM 8065 N N . ASP B 2 95 ? -25.618 -20.932 11.617 1.000 0.890 95 ASP B N 1
ATOM 8066 C CA . ASP B 2 95 ? -26.004 -22.266 11.153 1.000 0.890 95 ASP B CA 1
ATOM 8067 C C . ASP B 2 95 ? -24.907 -23.311 11.431 1.000 0.890 95 ASP B C 1
ATOM 8068 O O . ASP B 2 95 ? -25.067 -24.493 11.137 1.000 0.890 95 ASP B O 1
ATOM 8077 N N . GLY B 2 96 ? -23.787 -22.886 12.030 1.000 0.900 96 GLY B N 1
ATOM 8078 C CA . GLY B 2 96 ? -22.671 -23.747 12.415 1.000 0.900 96 GLY B CA 1
ATOM 8079 C C . GLY B 2 96 ? -21.593 -23.920 11.342 1.000 0.900 96 GLY B C 1
ATOM 8080 O O . GLY B 2 96 ? -20.574 -24.556 11.622 1.000 0.900 96 GLY B O 1
ATOM 8084 N N . GLU B 2 97 ? -21.779 -23.322 10.169 1.000 0.930 97 GLU B N 1
ATOM 8085 C CA . GLU B 2 97 ? -20.825 -23.334 9.061 1.000 0.930 97 GLU B CA 1
ATOM 8086 C C . GLU B 2 97 ? -19.828 -22.177 9.176 1.000 0.930 97 GLU B C 1
ATOM 8087 O O . GLU B 2 97 ? -20.082 -21.164 9.822 1.000 0.930 97 GLU B O 1
ATOM 8099 N N . TYR B 2 98 ? -18.668 -22.327 8.555 1.000 0.930 98 TYR B N 1
ATOM 8100 C CA . TYR B 2 98 ? -17.634 -21.307 8.511 1.000 0.930 98 TYR B CA 1
ATOM 8101 C C . TYR B 2 98 ? -17.689 -20.558 7.184 1.000 0.930 98 TYR B C 1
ATOM 8102 O O . TYR B 2 98 ? -17.515 -21.133 6.108 1.000 0.930 98 TYR B O 1
ATOM 8120 N N . GLU B 2 99 ? -17.886 -19.253 7.278 1.000 0.900 99 GLU B N 1
ATOM 8121 C CA . GLU B 2 99 ? -17.747 -18.321 6.172 1.000 0.900 99 GLU B CA 1
ATOM 8122 C C . GLU B 2 99 ? -16.311 -17.814 6.117 1.000 0.900 99 GLU B C 1
ATOM 8123 O O . GLU B 2 99 ? -15.713 -17.489 7.147 1.000 0.900 99 GLU B O 1
ATOM 8135 N N . VAL B 2 100 ? -15.754 -17.765 4.905 1.000 0.880 100 VAL B N 1
ATOM 8136 C CA . VAL B 2 100 ? -14.371 -17.353 4.675 1.000 0.880 100 VAL B CA 1
ATOM 8137 C C . VAL B 2 100 ? -14.309 -16.222 3.669 1.000 0.880 100 VAL B C 1
ATOM 8138 O O . VAL B 2 100 ? -14.887 -16.307 2.587 1.000 0.880 100 VAL B O 1
ATOM 8151 N N . SER B 2 101 ? -13.539 -15.199 4.022 1.000 0.800 101 SER B N 1
ATOM 8152 C CA . SER B 2 101 ? -13.089 -14.150 3.115 1.000 0.800 101 SER B CA 1
ATOM 8153 C C . SER B 2 101 ? -11.570 -14.205 3.053 1.000 0.800 101 SER B C 1
ATOM 8154 O O . SER B 2 101 ? -10.935 -14.352 4.092 1.000 0.800 101 SER B O 1
ATOM 8162 N N . CYS B 2 102 ? -10.987 -14.110 1.858 1.000 0.760 102 CYS B N 1
ATOM 8163 C CA . CYS B 2 102 ? -9.538 -14.132 1.670 1.000 0.760 102 CYS B CA 1
ATOM 8164 C C . CYS B 2 102 ? -9.083 -12.935 0.840 1.000 0.760 102 CYS B C 1
ATOM 8165 O O . CYS B 2 102 ? -9.572 -12.719 -0.271 1.000 0.760 102 CYS B O 1
ATOM 8172 N N . GLY B 2 103 ? -8.097 -12.231 1.365 1.000 0.660 103 GLY B N 1
ATOM 8173 C CA . GLY B 2 103 ? -7.455 -11.074 0.772 1.000 0.660 103 GLY B CA 1
ATOM 8174 C C . GLY B 2 103 ? -6.045 -11.354 0.282 1.000 0.660 103 GLY B C 1
ATOM 8175 O O . GLY B 2 103 ? -5.532 -12.471 0.427 1.000 0.660 103 GLY B O 1
ATOM 8179 N N . THR B 2 104 ? -5.399 -10.343 -0.281 1.000 0.580 104 THR B N 1
ATOM 8180 C CA . THR B 2 104 ? -3.939 -10.330 -0.455 1.000 0.580 104 THR B CA 1
ATOM 8181 C C . THR B 2 104 ? -3.367 -9.311 0.502 1.000 0.580 104 THR B C 1
ATOM 8182 O O . THR B 2 104 ? -3.828 -8.177 0.521 1.000 0.580 104 THR B O 1
ATOM 8193 N N . GLY B 2 105 ? -2.394 -9.729 1.316 1.000 0.460 105 GLY B N 1
ATOM 8194 C CA . GLY B 2 105 ? -1.707 -8.794 2.202 1.000 0.460 105 GLY B CA 1
ATOM 8195 C C . GLY B 2 105 ? -0.982 -7.689 1.418 1.000 0.460 105 GLY B C 1
ATOM 8196 O O . GLY B 2 105 ? -0.751 -7.866 0.218 1.000 0.460 105 GLY B O 1
ATOM 8200 N N . PRO B 2 106 ? -0.629 -6.583 2.093 1.000 0.350 106 PRO B N 1
ATOM 8201 C CA . PRO B 2 106 ? 0.059 -5.444 1.484 1.000 0.350 106 PRO B CA 1
ATOM 8202 C C . PRO B 2 106 ? 1.494 -5.752 1.010 1.000 0.350 106 PRO B C 1
ATOM 8203 O O . PRO B 2 106 ? 2.187 -6.599 1.632 1.000 0.350 106 PRO B O 1
#

B-factor: mean 0.77, std 0.26, range [0.17, 0.99]

Nearest PDB structures (foldseek):
  9jp5-assembly2_H  TM=8.322E-01  e=1.870E+00  Rhodococcus jostii RHA1
  3rob-assembly2_D  TM=5.581E-01  e=5.630E-01  Planctopirus limnophila DSM 3776
  5ig0-assembly1_A-2  TM=7.493E-01  e=2.955E+00  Salpingoeca rosetta
  7kd9-assembly3_H  TM=5.864E-01  e=2.351E+00  Blastobotrys adeninivorans
  4keg-assembly1_A  TM=4.119E-01  e=2.635E+00  Escherichia coli

Foldseek 3Di:
DDDDDDDDDDDDDPPPDPDDPPPVVVVVVVVVVVVVQVVQLVVLVVLVVQLVVVCQVCLVVVRNPPCCLRVVDDLQDPVNQQSCCQCPQLVWDWDGKDKDWADWGWDDDPQKIKIWIWMKIWTFTHPVGDIKIDTFTKIKIWHWDQDPPDCDDPDDPDCPDDDDPDDDDDDDPPVPPPCPPPPPSPTDTDSSPMHMDTPLPDVPFLSCGNVLLSVLSNVLVVVQVVLQVVVVPDDPPPPVDDDPPPPPVVPPPQPPQQALQQLLVQLQVDLNPHDPVADADRLQCFQLSLLVSRVSSVQDADPQRDHPHCLRRAQQNVVVQCVDDPHNVWDWDRPHLVPDDRSKKKFFAQQDPVGPREGDSRTHGMWTFNDRPSRFTFTGGPSPRIDGRTPSNCCSRRNGDMIITDRDD/DPPVVVVVVVVVVVVVVCVVVQLVCLPVQQFQLDQLSQVLVVCSVVPNSPQSVVWDWDWDDDCDPQATKIFTFGAPPVDPPDGFIKIKHWDQDPVNGIDIDIDGDD

Radius of gyration: 33.67 Å; Cα contacts (8 Å, |Δi|>4): 863; chains: 2; bounding box: 132×104×97 Å

Solvent-accessible surface area: 33667 Å² total; per-residue (Å²): 251,188,179,177,177,162,113,96,157,109,175,111,167,106,159,100,117,180,127,76,117,116,152,119,178,65,74,84,84,114,162,108,80,165,112,93,81,70,93,34,42,115,69,0,84,68,38,0,67,63,3,0,76,38,0,52,110,0,0,71,101,109,63,10,65,47,69,68,134,74,0,28,2,74,49,21,12,9,0,0,0,2,3,0,0,1,27,113,30,30,170,16,139,37,66,80,0,53,46,75,22,46,116,26,136,16,58,103,134,131,91,79,3,19,0,68,5,20,0,6,0,15,2,22,2,3,139,108,128,12,50,1,1,0,0,0,46,1,55,1,28,0,36,46,74,112,79,142,197,168,106,104,164,113,118,149,137,98,149,170,94,198,87,169,136,179,148,110,96,142,172,156,143,124,147,119,163,99,147,95,102,173,174,146,137,112,70,121,49,67,44,62,54,10,78,30,99,21,63,19,32,65,95,17,24,15,93,11,123,21,117,85,0,27,136,62,0,134,95,35,28,126,69,13,83,105,77,38,93,147,43,140,119,157,115,135,88,156,131,194,139,95,98,147,86,148,154,162,118,136,120,50,112,32,24,201,43,24,34,14,140,30,0,12,96,24,0,57,140,40,0,28,112,40,15,206,130,45,91,86,18,112,36,34,1,11,0,0,0,0,0,4,0,0,79,41,0,174,0,52,106,50,191,85,0,98,39,103,32,103,8,0,4,16,6,1,20,0,16,58,17,0,90,106,102,52,3,2,69,4,132,69,20,54,18,1,62,72,38,0,124,55,0,4,0,0,0,0,1,4,18,28,146,89,0,63,84,154,19,58,54,102,8,47,5,0,0,0,0,4,20,84,6,31,164,18,2,0,0,0,8,0,11,20,4,0,22,12,0,0,9,4,6,11,7,0,16,10,22,42,118,32,68,0,0,2,21,120,151,146,170,181,168,60,132,106,102,110,75,119,103,52,49,104,89,88,89,84,109,58,34,30,105,79,0,49,110,82,20,56,35,72,55,22,117,6,6,0,44,47,23,0,66,128,90,31,13,30,77,26,0,47,144,3,81,26,76,102,99,185,42,147,71,166,31,12,37,32,5,23,0,16,18,107,19,164,89,33,97,15,19,90,39,13,9,9,0,18,1,107,115,34,121,128,30,74,43,120,33,74,14,4,30,7,59

Secondary structure (DSSP, 8-state):
---------------------THHHHHHHHHHHHHHHHHHHHHHHHHHHHHHHHHHHHHHTT-TTS-HHHH---TT-HHHHHHHIIIIIS-PPEEEEEEEEEEEEEEEETTEEEEEEEEEEEEEETTTTEEEEEEEEEEEEEEEE------------------------------------------EE-GGG-EEEESSS-TTS----HHHHHHHHHHHHHHHHHHHHHHHSS---------------------TT--HHHHHHHHHHHSSS--TTS---TT--HHHHHHHHHHHTTPPP-SS-STTSHHHH-HHHHHHHHHSTTSS--EEE---TTT--TT-EEEEE---TT--SS--SS--EEEEEEEEETTEEEEEETTTEEEEEETHHHHHHH-SEEEEEE---/--HHHHHHHHHHHHHHHHHHHHHHHHHHHS-TTSHHHHHHHHHHHTT-TTHHHH-EEEEEEEEETTEEEEEEE---SS-TT--PPEEEEEEE-TTSPEEEEEEE--